Protein AF-A0A8H5UHG6-F1 (afdb_monomer)

Sequence (436 aa):
MKTVPNKKYDECKSKEKYKKPCPTPQKPKLMCDALRCVPGWVDTTKQVITGLEILTKKVNLCETVRKILGQPQGDNFIQSSNAICQCFPRISKLSATSGYKSFEKGVLSPVDLKDVDQVVGAQKCMNESGFQTADDRDKVRKTLQSKARPKVLIIEGPEINEDRYSKLMAISNSCKPGSFCTGMQIHETIQNLFTPYMAEIARQFREALFVPWVPFLQNLLLIPNDFNTATQNLGSPFISFRSRYTYATQIACVQLGSCDGPAVSSFFKQVGDIINNTELIYVMSVPETSKNLLTTYVKEAQDANELAEELPDEQASADLFRGGEIQTVQDLFKFVPIVDRTFLLQRKIGWIVDFFTDYTAETRGLITPTFNSLVAVFDSSSDAIEAELNINERPENDNLLQQIIMMKNILKGDIYGHLYTIKTAFELYDDSIAKS

Solvent-accessible surface area (backbone atoms only — not comparable to full-atom values): 24026 Å² total; per-residue (Å²): 101,48,79,42,85,41,78,45,82,34,75,59,65,42,76,48,80,45,76,40,84,55,57,42,97,92,40,77,81,36,66,40,86,42,76,45,66,40,60,41,76,41,86,46,71,47,78,43,86,62,83,84,85,80,86,79,78,92,71,60,62,68,61,50,42,20,69,73,58,36,60,73,55,17,50,50,50,54,37,41,49,49,22,60,74,60,21,49,60,48,46,60,58,41,70,73,39,69,34,41,56,34,50,77,70,37,45,42,50,56,87,30,46,70,45,48,55,48,48,48,52,28,50,50,42,27,43,77,26,72,48,75,80,86,83,56,61,70,61,53,49,52,56,52,60,72,65,57,45,103,89,46,89,83,78,79,73,67,86,77,49,64,69,57,46,51,53,52,31,53,49,46,47,33,26,38,93,95,50,78,56,60,30,64,64,50,29,53,51,50,45,73,54,40,62,89,44,26,66,60,46,29,47,53,50,32,68,74,42,38,64,58,45,40,59,51,40,52,56,58,51,47,36,49,52,56,34,37,50,28,22,58,64,35,42,64,52,46,54,55,50,52,52,52,51,52,50,50,45,50,51,39,36,66,72,65,54,73,33,79,48,73,53,46,39,50,50,54,50,55,51,50,53,41,49,58,52,46,54,57,50,43,72,47,65,65,59,66,67,60,53,50,49,38,57,50,50,36,48,51,42,50,52,46,59,73,50,29,60,50,62,63,53,41,64,61,44,34,45,39,47,57,71,60,62,49,49,33,62,75,39,54,56,73,54,40,52,45,58,59,54,47,54,55,47,51,54,54,50,50,53,54,52,51,51,49,53,54,50,44,53,57,51,46,68,54,46,52,58,42,46,51,51,51,52,52,60,45,71,46,82,58,62,64,40,52,63,71,50,36,39,93,85,33,62,81,40,44,63,53,53,52,50,51,54,49,49,31,51,44,46,60,63,59,46,40,61,30,52,49,50,40,50,48,38,50,53,56,46,54,57,51,58,79,72,105

Secondary structure (DSSP, 8-state):
-EEEEEEEEEEEEEEEEEEEE--BTTBTT-EEEEEEEEEEEEEEEEEE------------HHHHHHHHH-HHHHHHHHHHHHIIIIIHHHHHHHTTSHHHHHHHTTB--GGGHHHHHHHHHHHHHHHHTT-PPP--HHHHHHHHHTT-BTTB---------HHHHHHHHHHHHHTSTTS---HHHHHHHHHHHHHHHHHHHHHHHIIIIIHHHHHHHHHHHHHHHHHHHHHHHHHHHHHHHHHHHHHHIIIIIIIT-TT-SHHHHHHHHHHHHHHHHHHHHHH----HHHHHHHHHHHHHHHHHHHTTTPPP-HHHHHHHHHTT---BGGGGGGG-HHHHHHHHHHHHHHHHHHHHHHHHHHHHHHHHHHHHHHHHHHHS-SHHHHHHHTTTT-GGGHHHHHHHHHHHHHIIIIIHHHHHHHHHHHHHHHHHHHH-

Mean predicted aligned error: 14.74 Å

Foldseek 3Di:
DDKDKDKDKDQQPDKDWDWDQDADPVRRRDTDIDIDGDIDIDIDIDDDDDDDDDDDDDDDPLVVLCVVLPPVVSLLVVLLVQLVVPQVVLVVVLCPDPLSVCVVQQFLDLVSLVSLVSVVVSQVSCVSSVNDDDDCPVVVVVVQVVVDDLPDQDADAFDDDSVLSSLSSVQLNQLDVPHPRQLVSLQVSLCVRGLVRLVVRLVSCCVSPLVLVLVLLVLVLVLLVLLLVLLQLLPVLLVVLVVLLVVLCCVCCPVVVLQPDPVSVVLSVLVVLLSVLNVVSSPDGDDVVLSVLSVVLSVLSVVLSVCQSDFDDSVVSSCCSNVVQDGGPVSSCVRRVSVVSRVVSVVSSVVSLVVLVVVLVVSLVRLVVSLVSLVCSLPDDCVVVCVSSVCVVPVVCVVSSVSSNVSSVSSVPRNNVSSVSNNVSSVSSVVSVVVD

pLDDT: mean 82.95, std 8.94, range [41.97, 94.69]

Structure (mmCIF, N/CA/C/O backbone):
data_AF-A0A8H5UHG6-F1
#
_entry.id   AF-A0A8H5UHG6-F1
#
loop_
_atom_site.group_PDB
_atom_site.id
_atom_site.type_symbol
_atom_site.label_atom_id
_atom_site.label_alt_id
_atom_site.label_comp_id
_atom_site.label_asym_id
_atom_site.label_entity_id
_atom_site.label_seq_id
_atom_site.pdbx_PDB_ins_code
_atom_site.Cartn_x
_atom_site.Cartn_y
_atom_site.Cartn_z
_atom_site.occupancy
_atom_site.B_iso_or_equiv
_atom_site.auth_seq_id
_atom_site.auth_comp_id
_atom_site.auth_asym_id
_atom_site.auth_atom_id
_atom_site.pdbx_PDB_model_num
ATOM 1 N N . MET A 1 1 ? 43.998 -6.003 -89.255 1.00 58.84 1 MET A N 1
ATOM 2 C CA . MET A 1 1 ? 44.884 -7.171 -89.467 1.00 58.84 1 MET A CA 1
ATOM 3 C C . MET A 1 1 ? 46.224 -6.663 -89.957 1.00 58.84 1 MET A C 1
ATOM 5 O O . MET A 1 1 ? 46.240 -5.733 -90.755 1.00 58.84 1 MET A O 1
ATOM 9 N N . LYS A 1 2 ? 47.328 -7.250 -89.494 1.00 65.94 2 LYS A N 1
ATOM 10 C CA . LYS A 1 2 ? 48.681 -6.907 -89.949 1.00 65.94 2 LYS A CA 1
ATOM 11 C C . LYS A 1 2 ? 49.348 -8.135 -90.564 1.00 65.94 2 LYS A C 1
ATOM 13 O O . LYS A 1 2 ? 49.219 -9.239 -90.038 1.00 65.94 2 LYS A O 1
ATOM 18 N N . THR A 1 3 ? 50.039 -7.931 -91.679 1.00 66.06 3 THR A N 1
ATOM 19 C CA . THR A 1 3 ? 50.832 -8.956 -92.364 1.00 66.06 3 THR A CA 1
ATOM 20 C C . THR A 1 3 ? 52.220 -9.006 -91.732 1.00 66.06 3 THR A C 1
ATOM 22 O O . THR A 1 3 ? 52.904 -7.984 -91.690 1.00 66.06 3 THR A O 1
ATOM 25 N N . VAL A 1 4 ? 52.628 -10.168 -91.220 1.00 71.88 4 VAL A N 1
ATOM 26 C CA . VAL A 1 4 ? 53.946 -10.372 -90.593 1.00 71.88 4 VAL A CA 1
ATOM 27 C C . VAL A 1 4 ? 54.777 -11.409 -91.363 1.00 71.88 4 VAL A C 1
ATOM 29 O O . VAL A 1 4 ? 54.191 -12.351 -91.911 1.00 71.88 4 VAL A O 1
ATOM 32 N N . PRO A 1 5 ? 56.118 -11.259 -91.429 1.00 73.31 5 PRO A N 1
ATOM 33 C CA . PRO A 1 5 ? 57.008 -12.248 -92.042 1.00 73.31 5 PRO A CA 1
ATOM 34 C C . PRO A 1 5 ? 56.955 -13.601 -91.324 1.00 73.31 5 PRO A C 1
ATOM 36 O O . PRO A 1 5 ? 56.851 -13.658 -90.101 1.00 73.31 5 PRO A O 1
ATOM 39 N N . ASN A 1 6 ? 57.055 -14.689 -92.083 1.00 78.38 6 ASN A N 1
ATOM 40 C CA . ASN A 1 6 ? 57.091 -16.071 -91.613 1.00 78.38 6 ASN A CA 1
ATOM 41 C C . ASN A 1 6 ? 58.046 -16.902 -92.490 1.00 78.38 6 ASN A C 1
ATOM 43 O O . ASN A 1 6 ? 58.238 -16.578 -93.653 1.00 78.38 6 ASN A O 1
ATOM 47 N N . LYS A 1 7 ? 58.614 -18.002 -91.994 1.00 77.06 7 LYS A N 1
ATOM 48 C CA . LYS A 1 7 ? 59.452 -18.909 -92.802 1.00 77.06 7 LYS A CA 1
ATOM 49 C C . LYS A 1 7 ? 58.771 -20.262 -92.954 1.00 77.06 7 LYS A C 1
ATOM 51 O O . LYS A 1 7 ? 58.334 -20.845 -91.967 1.00 77.06 7 LYS A O 1
ATOM 56 N N . LYS A 1 8 ? 58.693 -20.773 -94.186 1.00 76.75 8 LYS A N 1
ATOM 57 C CA . LYS A 1 8 ? 58.180 -22.115 -94.497 1.00 76.75 8 LYS A CA 1
ATOM 58 C C . LYS A 1 8 ? 59.298 -22.962 -95.102 1.00 76.75 8 LYS A C 1
ATOM 60 O O . LYS A 1 8 ? 60.051 -22.474 -95.940 1.00 76.75 8 LYS A O 1
ATOM 65 N N . TYR A 1 9 ? 59.438 -24.202 -94.646 1.00 78.81 9 TYR A N 1
ATOM 66 C CA . TYR A 1 9 ? 60.438 -25.131 -95.172 1.00 78.81 9 TYR A CA 1
ATOM 67 C C . TYR A 1 9 ? 59.984 -25.677 -96.530 1.00 78.81 9 TYR A C 1
ATOM 69 O O . TYR A 1 9 ? 58.833 -26.096 -96.661 1.00 78.81 9 TYR A O 1
ATOM 77 N N . ASP A 1 10 ? 60.874 -25.648 -97.519 1.00 79.38 10 ASP A N 1
ATOM 78 C CA . ASP A 1 10 ? 60.677 -26.212 -98.854 1.00 79.38 10 ASP A CA 1
ATOM 79 C C . ASP A 1 10 ? 61.752 -27.277 -99.110 1.00 79.38 10 ASP A C 1
ATOM 81 O O . ASP A 1 10 ? 62.956 -27.008 -99.052 1.00 79.38 10 ASP A O 1
ATOM 85 N N . GLU A 1 11 ? 61.311 -28.501 -99.385 1.00 78.38 11 GLU A N 1
ATOM 86 C CA . GLU A 1 11 ? 62.168 -29.670 -99.596 1.00 78.38 11 GLU A CA 1
ATOM 87 C C . GLU A 1 11 ? 62.982 -29.597 -100.902 1.00 78.38 11 GLU A C 1
ATOM 89 O O . GLU A 1 11 ? 63.954 -30.335 -101.065 1.00 78.38 11 GLU A O 1
ATOM 94 N N . CYS A 1 12 ? 62.651 -28.681 -101.821 1.00 76.62 12 CYS A N 1
ATOM 95 C CA . CYS A 1 12 ? 63.407 -28.449 -103.053 1.00 76.62 12 CYS A CA 1
ATOM 96 C C . CYS A 1 12 ? 63.582 -26.954 -103.353 1.00 76.62 12 CYS A C 1
ATOM 98 O O . CYS A 1 12 ? 63.359 -26.503 -104.478 1.00 76.62 12 CYS A O 1
ATOM 100 N N . LYS A 1 13 ? 64.032 -26.180 -102.355 1.00 81.19 13 LYS A N 1
ATOM 101 C CA . LYS A 1 13 ? 64.287 -24.738 -102.505 1.00 81.19 13 LYS A CA 1
ATOM 102 C C . LYS A 1 13 ? 65.186 -24.409 -103.707 1.00 81.19 13 LYS A C 1
ATOM 104 O O . LYS A 1 13 ? 64.968 -23.404 -104.380 1.00 81.19 13 LYS A O 1
ATOM 109 N N . SER A 1 14 ? 66.209 -25.217 -103.979 1.00 79.88 14 SER A N 1
ATOM 110 C CA . SER A 1 14 ? 67.042 -25.078 -105.181 1.00 79.88 14 SER A CA 1
ATOM 111 C C . SER A 1 14 ? 67.438 -26.439 -105.757 1.00 79.88 14 SER A C 1
ATOM 113 O O . SER A 1 14 ? 67.295 -27.471 -105.103 1.00 79.88 14 SER A O 1
ATOM 115 N N . LYS A 1 15 ? 67.910 -26.468 -107.012 1.00 82.50 15 LYS A N 1
ATOM 116 C CA . LYS A 1 15 ? 68.407 -27.688 -107.671 1.00 82.50 15 LYS A CA 1
ATOM 117 C C . LYS A 1 15 ? 69.891 -27.549 -107.983 1.00 82.50 15 LYS A C 1
ATOM 119 O O . LYS A 1 15 ? 70.301 -26.584 -108.622 1.00 82.50 15 LYS A O 1
ATOM 124 N N . GLU A 1 16 ? 70.676 -28.536 -107.572 1.00 82.06 16 GLU A N 1
ATOM 125 C CA . GLU A 1 16 ? 72.119 -28.606 -107.795 1.00 82.06 16 GLU A CA 1
ATOM 126 C C . GLU A 1 16 ? 72.440 -29.711 -108.813 1.00 82.06 16 GLU A C 1
ATOM 128 O O . GLU A 1 16 ? 71.891 -30.816 -108.739 1.00 82.06 16 GLU A O 1
ATOM 133 N N . LYS A 1 17 ? 73.325 -29.421 -109.778 1.00 81.38 17 LYS A N 1
ATOM 134 C CA . LYS A 1 17 ? 73.831 -30.422 -110.730 1.00 81.38 17 LYS A CA 1
ATOM 135 C C . LYS A 1 17 ? 74.923 -31.261 -110.070 1.00 81.38 17 LYS A C 1
ATOM 137 O O . LYS A 1 17 ? 75.861 -30.712 -109.506 1.00 81.38 17 LYS A O 1
ATOM 142 N N . TYR A 1 18 ? 74.837 -32.579 -110.201 1.00 82.31 18 TYR A N 1
ATOM 143 C CA . TYR A 1 18 ? 75.857 -33.519 -109.747 1.00 82.31 18 TYR A CA 1
ATOM 144 C C . TYR A 1 18 ? 76.075 -34.628 -110.783 1.00 82.31 18 TYR A C 1
ATOM 146 O O . TYR A 1 18 ? 75.203 -34.914 -111.600 1.00 82.31 18 TYR A O 1
ATOM 154 N N . LYS A 1 19 ? 77.245 -35.270 -110.757 1.00 83.44 19 LYS A N 1
ATOM 155 C CA . LYS A 1 19 ? 77.563 -36.398 -111.643 1.00 83.44 19 LYS A CA 1
ATOM 156 C C . LYS A 1 19 ? 77.104 -37.714 -111.007 1.00 83.44 19 LYS A C 1
ATOM 158 O O . LYS A 1 19 ? 77.499 -38.021 -109.884 1.00 83.44 19 LYS A O 1
ATOM 163 N N . LYS A 1 20 ? 76.299 -38.506 -111.721 1.00 79.81 20 LYS A N 1
ATOM 164 C CA . LYS A 1 20 ? 75.857 -39.850 -111.313 1.00 79.81 20 LYS A CA 1
ATOM 165 C C . LYS A 1 20 ? 76.433 -40.913 -112.262 1.00 79.81 20 LYS A C 1
ATOM 167 O O . LYS A 1 20 ? 76.428 -40.683 -113.472 1.00 79.81 20 LYS A O 1
ATOM 172 N N . PRO A 1 21 ? 76.883 -42.080 -111.765 1.00 77.44 21 PRO A N 1
ATOM 173 C CA . PRO A 1 21 ? 77.335 -43.173 -112.625 1.00 77.44 21 PRO A CA 1
ATOM 174 C C . PRO A 1 21 ? 76.234 -43.630 -113.591 1.00 77.44 21 PRO A C 1
ATOM 176 O O . PRO A 1 21 ? 75.107 -43.893 -113.171 1.00 77.44 21 PRO A O 1
ATOM 179 N N . CYS A 1 22 ? 76.571 -43.728 -114.876 1.00 81.19 22 CYS A N 1
ATOM 180 C CA . CYS A 1 22 ? 75.705 -44.190 -115.964 1.00 81.19 22 CYS A CA 1
ATOM 181 C C . CYS A 1 22 ? 76.492 -45.107 -116.929 1.00 81.19 22 CYS A C 1
ATOM 183 O O . CYS A 1 22 ? 76.679 -44.779 -118.102 1.00 81.19 22 CYS A O 1
ATOM 185 N N . PRO A 1 23 ? 77.031 -46.236 -116.438 1.00 79.31 23 PRO A N 1
ATOM 186 C CA . PRO A 1 23 ? 77.911 -47.089 -117.227 1.00 79.31 23 PRO A CA 1
ATOM 187 C C . PRO A 1 23 ? 77.191 -47.698 -118.434 1.00 79.31 23 PRO A C 1
ATOM 189 O O . PRO A 1 23 ? 76.037 -48.111 -118.349 1.00 79.31 23 PRO A O 1
ATOM 192 N N . THR A 1 24 ? 77.903 -47.794 -119.555 1.00 77.25 24 THR A N 1
ATOM 193 C CA . THR A 1 24 ? 77.467 -48.537 -120.749 1.00 77.25 24 THR A CA 1
ATOM 194 C C . THR A 1 24 ? 78.447 -49.680 -121.022 1.00 77.25 24 THR A C 1
ATOM 196 O O . THR A 1 24 ? 79.594 -49.592 -120.574 1.00 77.25 24 THR A O 1
ATOM 199 N N . PRO A 1 25 ? 78.063 -50.736 -121.770 1.00 67.81 25 PRO A N 1
ATOM 200 C CA . PRO A 1 25 ? 78.935 -51.889 -122.027 1.00 67.81 25 PRO A CA 1
ATOM 201 C C . PRO A 1 25 ? 80.306 -51.519 -122.617 1.00 67.81 25 PRO A C 1
ATOM 203 O O . PRO A 1 25 ? 81.301 -52.173 -122.331 1.00 67.81 25 PRO A O 1
ATOM 206 N N . GLN A 1 26 ? 80.374 -50.432 -123.393 1.00 70.88 26 GLN A N 1
ATOM 207 C CA . GLN A 1 26 ? 81.614 -49.917 -123.984 1.00 70.88 26 GLN A CA 1
ATOM 208 C C . GLN A 1 26 ? 82.400 -48.983 -123.043 1.00 70.88 26 GLN A C 1
ATOM 210 O O . GLN A 1 26 ? 83.599 -48.792 -123.233 1.00 70.88 26 GLN A O 1
ATOM 215 N N . LYS A 1 27 ? 81.752 -48.374 -122.036 1.00 70.94 27 LYS A N 1
ATOM 216 C CA . LYS A 1 27 ? 82.369 -47.429 -121.084 1.00 70.94 27 LYS A CA 1
ATOM 217 C C . LYS A 1 27 ? 81.836 -47.658 -119.659 1.00 70.94 27 LYS A C 1
ATOM 219 O O . LYS A 1 27 ? 80.932 -46.941 -119.215 1.00 70.94 27 LYS A O 1
ATOM 224 N N . PRO A 1 28 ? 82.438 -48.592 -118.899 1.00 72.62 28 PRO A N 1
ATOM 225 C CA . PRO A 1 28 ? 81.979 -48.964 -117.555 1.00 72.62 28 PRO A CA 1
ATOM 226 C C . PRO A 1 28 ? 82.130 -47.872 -116.482 1.00 72.62 28 PRO A C 1
ATOM 228 O O . PRO A 1 28 ? 81.627 -48.032 -115.378 1.00 72.62 28 PRO A O 1
ATOM 231 N N . LYS A 1 29 ? 82.840 -46.771 -116.764 1.00 77.81 29 LYS A N 1
ATOM 232 C CA . LYS A 1 29 ? 83.080 -45.663 -115.814 1.00 77.81 29 LYS A CA 1
ATOM 233 C C . LYS A 1 29 ? 82.401 -44.345 -116.218 1.00 77.81 29 LYS A C 1
ATOM 235 O O . LYS A 1 29 ? 82.788 -43.285 -115.734 1.00 77.81 29 LYS A O 1
ATOM 240 N N . LEU A 1 30 ? 81.432 -44.377 -117.137 1.00 81.25 30 LEU A N 1
ATOM 241 C CA . LEU A 1 30 ? 80.755 -43.163 -117.602 1.00 81.25 30 LEU A CA 1
ATOM 242 C C . LEU A 1 30 ? 79.935 -42.514 -116.469 1.00 81.25 30 LEU A C 1
ATOM 244 O O . LEU A 1 30 ? 79.221 -43.199 -115.738 1.00 81.25 30 LEU A O 1
ATOM 248 N N . MET A 1 31 ? 80.032 -41.188 -116.342 1.00 82.94 31 MET A N 1
ATOM 249 C CA . MET A 1 31 ? 79.295 -40.362 -115.380 1.00 82.94 31 MET A CA 1
ATOM 250 C C . MET A 1 31 ? 78.431 -39.339 -116.132 1.00 82.94 31 MET A C 1
ATOM 252 O O . MET A 1 31 ? 78.945 -38.601 -116.973 1.00 82.94 31 MET A O 1
ATOM 256 N N . CYS A 1 32 ? 77.143 -39.261 -115.805 1.00 80.44 32 CYS A N 1
ATOM 257 C CA . CYS A 1 32 ? 76.158 -38.382 -116.438 1.00 80.44 32 CYS A CA 1
ATOM 258 C C . CYS A 1 32 ? 75.746 -37.258 -115.486 1.00 80.44 32 CYS A C 1
ATOM 260 O O . CYS A 1 32 ? 75.767 -37.438 -114.269 1.00 80.44 32 CYS A O 1
ATOM 262 N N . ASP A 1 33 ? 75.351 -36.103 -116.022 1.00 83.94 33 ASP A N 1
ATOM 263 C CA . ASP A 1 33 ? 74.788 -35.026 -115.205 1.00 83.94 33 ASP A CA 1
ATOM 264 C C . ASP A 1 33 ? 73.370 -35.381 -114.741 1.00 83.94 33 ASP A C 1
ATOM 266 O O . ASP A 1 33 ? 72.508 -35.736 -115.541 1.00 83.94 33 ASP A O 1
ATOM 270 N N . ALA A 1 34 ? 73.133 -35.258 -113.440 1.00 79.69 34 ALA A N 1
ATOM 271 C CA . ALA A 1 34 ? 71.839 -35.387 -112.789 1.00 79.69 34 ALA A CA 1
ATOM 272 C C . ALA A 1 34 ? 71.578 -34.151 -111.913 1.00 79.69 34 ALA A C 1
ATOM 274 O O . ALA A 1 34 ? 72.501 -33.438 -111.522 1.00 79.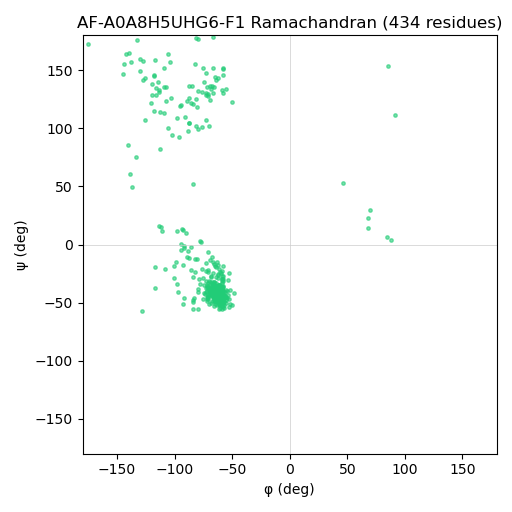69 34 ALA A O 1
ATOM 275 N N . LEU A 1 35 ? 70.312 -33.878 -111.607 1.00 83.38 35 LEU A N 1
ATOM 276 C CA . LEU A 1 35 ? 69.911 -32.800 -110.700 1.00 83.38 35 LEU A CA 1
ATOM 277 C C . LEU A 1 35 ? 69.431 -33.405 -109.383 1.00 83.38 35 LEU A C 1
ATOM 279 O O . LEU A 1 35 ? 68.643 -34.350 -109.399 1.00 83.38 35 LEU A O 1
ATOM 283 N N . ARG A 1 36 ? 69.862 -32.840 -108.253 1.00 81.62 36 ARG A N 1
ATOM 284 C CA . ARG A 1 36 ? 69.289 -33.132 -106.932 1.00 81.62 36 ARG A CA 1
ATOM 285 C C . ARG A 1 36 ? 68.684 -31.873 -106.321 1.00 81.62 36 ARG A C 1
ATOM 287 O O . ARG A 1 36 ? 69.198 -30.775 -106.524 1.00 81.62 36 ARG A O 1
ATOM 294 N N . CYS A 1 37 ? 67.592 -32.043 -105.587 1.00 83.75 37 CYS A N 1
ATOM 295 C CA . CYS A 1 37 ? 66.980 -30.976 -104.803 1.00 83.75 37 CYS A CA 1
ATOM 296 C C . CYS A 1 37 ? 67.809 -30.689 -103.546 1.00 83.75 37 CYS A C 1
ATOM 298 O O . CYS A 1 37 ? 68.289 -31.617 -102.896 1.00 83.75 37 CYS A O 1
ATOM 300 N N . VAL A 1 38 ? 67.952 -29.409 -103.211 1.00 78.94 38 VAL A N 1
ATOM 301 C CA . VAL A 1 38 ? 68.564 -28.921 -101.975 1.00 78.94 38 VAL A CA 1
ATOM 302 C C . VAL A 1 38 ? 67.459 -28.258 -101.139 1.00 78.94 38 VAL A C 1
ATOM 304 O O . VAL A 1 38 ? 66.906 -27.240 -101.572 1.00 78.94 38 VAL A O 1
ATOM 307 N N . PRO A 1 39 ? 67.105 -28.821 -99.969 1.00 82.38 39 PRO A N 1
ATOM 308 C CA . PRO A 1 39 ? 66.081 -28.255 -99.094 1.00 82.38 39 PRO A CA 1
ATOM 309 C C . PRO A 1 39 ? 66.494 -26.910 -98.482 1.00 82.38 39 PRO A C 1
ATOM 311 O O . PRO A 1 39 ? 67.674 -26.670 -98.218 1.00 82.38 39 PRO A O 1
ATOM 314 N N . GLY A 1 40 ? 65.526 -26.049 -98.164 1.00 82.50 40 GLY A N 1
ATOM 315 C CA . GLY A 1 40 ? 65.782 -24.825 -97.405 1.00 82.50 40 GLY A CA 1
ATOM 316 C C . GLY A 1 40 ? 64.530 -24.029 -97.036 1.00 82.50 40 GLY A C 1
ATOM 317 O O . GLY A 1 40 ? 63.425 -24.319 -97.474 1.00 82.50 40 GLY A O 1
ATOM 318 N N . TRP A 1 41 ? 64.704 -22.987 -96.221 1.00 76.00 41 TRP A N 1
ATOM 319 C CA . TRP A 1 41 ? 63.604 -22.118 -95.783 1.00 76.00 41 TRP A CA 1
ATOM 320 C C . TRP A 1 41 ? 63.306 -21.010 -96.799 1.00 76.00 41 TRP A C 1
ATOM 322 O O . TRP A 1 41 ? 64.234 -20.365 -97.305 1.00 76.00 41 TRP A O 1
ATOM 332 N N . VAL A 1 42 ? 62.021 -20.775 -97.058 1.00 76.38 42 VAL A N 1
ATOM 333 C CA . VAL A 1 42 ? 61.492 -19.708 -97.917 1.00 76.38 42 VAL A CA 1
ATOM 334 C C . VAL A 1 42 ? 60.704 -18.721 -97.057 1.00 76.38 42 VAL A C 1
ATOM 336 O O . VAL A 1 42 ? 59.886 -19.121 -96.224 1.00 76.38 42 VAL A O 1
ATOM 339 N N . ASP A 1 43 ? 60.961 -17.430 -97.246 1.00 78.25 43 ASP A N 1
ATOM 340 C CA . ASP A 1 43 ? 60.214 -16.372 -96.574 1.00 78.25 43 ASP A CA 1
ATOM 341 C C . ASP A 1 43 ? 58.802 -16.257 -97.176 1.00 78.25 43 ASP A C 1
ATOM 343 O O . ASP A 1 43 ? 58.608 -16.195 -98.388 1.00 78.25 43 ASP A O 1
ATOM 347 N N . THR A 1 44 ? 57.800 -16.246 -96.307 1.00 75.69 44 THR A N 1
ATOM 348 C CA . THR A 1 44 ? 56.367 -16.100 -96.590 1.00 75.69 44 THR A CA 1
ATOM 349 C C . THR A 1 44 ? 55.783 -15.055 -95.639 1.00 75.69 44 THR A C 1
ATOM 351 O O . THR A 1 44 ? 56.479 -14.544 -94.764 1.00 75.69 44 THR A O 1
ATOM 354 N N . THR A 1 45 ? 54.507 -14.703 -95.772 1.00 67.50 45 THR A N 1
ATOM 355 C CA . THR A 1 45 ? 53.840 -13.813 -94.813 1.00 67.50 45 THR A CA 1
ATOM 356 C C . THR A 1 45 ? 52.511 -14.401 -94.349 1.00 67.50 45 THR A C 1
ATOM 358 O O . THR A 1 45 ? 51.862 -15.152 -95.077 1.00 67.50 45 THR A O 1
ATOM 361 N N . LYS A 1 46 ? 52.105 -14.093 -93.111 1.00 71.88 46 LYS A N 1
ATOM 362 C CA . LYS A 1 46 ? 50.808 -14.495 -92.535 1.00 71.88 46 LYS A CA 1
ATOM 363 C C . LYS A 1 46 ? 50.083 -13.265 -91.988 1.00 71.88 46 LYS A C 1
ATOM 365 O O . LYS A 1 46 ? 50.717 -12.379 -91.418 1.00 71.88 46 LYS A O 1
ATOM 370 N N . GLN A 1 47 ? 48.762 -13.204 -92.151 1.00 60.59 47 GLN A N 1
ATOM 371 C CA . GLN A 1 47 ? 47.933 -12.154 -91.552 1.00 60.59 47 GLN A CA 1
ATOM 372 C C . GLN A 1 47 ? 47.482 -12.540 -90.139 1.00 60.59 47 GLN A C 1
ATOM 374 O O . GLN A 1 47 ? 47.052 -13.669 -89.901 1.00 60.59 47 GLN A O 1
ATOM 379 N N . VAL A 1 48 ? 47.560 -11.588 -89.210 1.00 56.38 48 VAL A N 1
ATOM 380 C CA . VAL A 1 48 ? 47.052 -11.707 -87.833 1.00 56.38 48 VAL A CA 1
ATOM 381 C C . VAL A 1 48 ? 46.094 -10.560 -87.506 1.00 56.38 48 VAL A C 1
ATOM 383 O O . VAL A 1 48 ? 46.284 -9.426 -87.957 1.00 56.38 48 VAL A O 1
ATOM 386 N N . ILE A 1 49 ? 45.037 -10.853 -86.740 1.00 55.97 49 ILE A N 1
ATOM 387 C CA . ILE A 1 49 ? 44.033 -9.874 -86.292 1.00 55.97 49 ILE A CA 1
ATOM 388 C C . ILE A 1 49 ? 44.667 -8.955 -85.248 1.00 55.97 49 ILE A C 1
ATOM 390 O O . ILE A 1 49 ? 45.289 -9.412 -84.296 1.00 55.97 49 ILE A O 1
ATOM 394 N N . THR A 1 50 ? 44.522 -7.650 -85.450 1.00 50.44 50 THR A N 1
ATOM 395 C CA . THR A 1 50 ? 45.046 -6.603 -84.570 1.00 50.44 50 THR A CA 1
ATOM 396 C C . THR A 1 50 ? 43.869 -5.808 -84.020 1.00 50.44 50 THR A C 1
ATOM 398 O O . THR A 1 50 ? 43.206 -5.138 -84.808 1.00 50.44 50 THR A O 1
ATOM 401 N N . GLY A 1 51 ? 43.652 -5.875 -82.703 1.00 53.00 51 GLY A N 1
ATOM 402 C CA . GLY A 1 51 ? 42.749 -5.001 -81.945 1.00 53.00 51 GLY A CA 1
ATOM 403 C C . GLY A 1 51 ? 41.314 -5.516 -81.804 1.00 53.00 51 GLY A C 1
ATOM 404 O O . GLY A 1 51 ? 40.567 -5.554 -82.774 1.00 53.00 51 GLY A O 1
ATOM 405 N N . LEU A 1 52 ? 40.933 -5.885 -80.580 1.00 47.44 52 LEU A N 1
ATOM 406 C CA . LEU A 1 52 ? 39.543 -6.009 -80.140 1.00 47.44 52 LEU A CA 1
ATOM 407 C C . LEU A 1 52 ? 39.173 -4.636 -79.566 1.00 47.44 52 LEU A C 1
ATOM 409 O O . LEU A 1 52 ? 39.737 -4.226 -78.553 1.00 47.44 52 LEU A O 1
ATOM 413 N N . GLU A 1 53 ? 38.313 -3.884 -80.247 1.00 47.19 53 GLU A N 1
ATOM 414 C CA . GLU A 1 53 ? 37.871 -2.572 -79.771 1.00 47.19 53 GLU A CA 1
ATOM 415 C C . GLU A 1 53 ? 36.755 -2.775 -78.736 1.00 47.19 53 GLU A C 1
ATOM 417 O O . GLU A 1 53 ? 35.622 -3.114 -79.072 1.00 47.19 53 GLU A O 1
ATOM 422 N N . ILE A 1 54 ? 37.091 -2.643 -77.450 1.00 46.28 54 ILE A N 1
ATOM 423 C CA . ILE A 1 54 ? 36.122 -2.751 -76.353 1.00 46.28 54 ILE A CA 1
ATOM 424 C C . ILE A 1 54 ? 35.521 -1.363 -76.114 1.00 46.28 54 ILE A C 1
ATOM 426 O O . ILE A 1 54 ? 36.096 -0.529 -75.414 1.00 46.28 54 ILE A O 1
ATOM 430 N N . LEU A 1 55 ? 34.344 -1.115 -76.687 1.00 48.38 55 LEU A N 1
ATOM 431 C CA . LEU A 1 55 ? 33.542 0.073 -76.395 1.00 48.38 55 LEU A CA 1
ATOM 432 C C . LEU A 1 55 ? 32.976 -0.033 -74.971 1.00 48.38 55 LEU A C 1
ATOM 434 O O . LEU A 1 55 ? 32.000 -0.740 -74.728 1.00 48.38 55 LEU A O 1
ATOM 438 N N . THR A 1 56 ? 33.575 0.676 -74.013 1.00 41.97 56 THR A N 1
ATOM 439 C CA . THR A 1 56 ? 33.014 0.805 -72.660 1.00 41.97 56 THR A CA 1
ATOM 440 C C . THR A 1 56 ? 32.183 2.084 -72.564 1.00 41.97 56 THR A C 1
ATOM 442 O O . THR A 1 56 ? 32.677 3.189 -72.774 1.00 41.97 56 THR A O 1
ATOM 445 N N . LYS A 1 57 ? 30.889 1.951 -72.249 1.00 53.66 57 LYS A N 1
ATOM 446 C CA . LYS A 1 57 ? 30.020 3.091 -71.933 1.00 53.66 57 LYS A CA 1
ATOM 447 C C . LYS A 1 57 ? 29.980 3.257 -70.419 1.00 53.66 57 LYS A C 1
ATOM 449 O O . LYS A 1 57 ? 29.542 2.356 -69.710 1.00 53.66 57 LYS A O 1
ATOM 454 N N . LYS A 1 58 ? 30.417 4.411 -69.916 1.00 46.03 58 LYS A N 1
ATOM 455 C CA . LYS A 1 58 ? 30.259 4.762 -68.501 1.00 46.03 58 LYS A CA 1
ATOM 456 C C . LYS A 1 58 ? 28.782 5.089 -68.268 1.00 46.03 58 LYS A C 1
ATOM 458 O O . LYS A 1 58 ? 28.290 6.099 -68.762 1.00 46.03 58 LYS A O 1
ATOM 463 N N . VAL A 1 59 ? 28.057 4.196 -67.600 1.00 53.16 59 VAL A N 1
ATOM 464 C CA . VAL A 1 59 ? 26.624 4.364 -67.328 1.00 53.16 59 VAL A CA 1
ATOM 465 C C . VAL A 1 59 ? 26.443 4.782 -65.875 1.00 53.16 59 VAL A C 1
ATOM 467 O O . VAL A 1 59 ? 26.924 4.108 -64.967 1.00 53.16 59 VAL A O 1
ATOM 470 N N . ASN A 1 60 ? 25.738 5.891 -65.653 1.00 62.50 60 ASN A N 1
ATOM 471 C CA . ASN A 1 60 ? 25.264 6.258 -64.327 1.00 62.50 60 ASN A CA 1
ATOM 472 C C . ASN A 1 60 ? 24.057 5.373 -63.988 1.00 62.50 60 ASN A C 1
ATOM 474 O O . ASN A 1 60 ? 22.951 5.571 -64.501 1.00 62.50 60 ASN A O 1
ATOM 478 N N . LEU A 1 61 ? 24.296 4.347 -63.170 1.00 61.00 61 LEU A N 1
ATOM 479 C CA . LEU A 1 61 ? 23.282 3.380 -62.748 1.00 61.00 61 LEU A CA 1
ATOM 480 C C . LEU A 1 61 ? 22.075 4.068 -62.095 1.00 61.00 61 LEU A C 1
ATOM 482 O O . LEU A 1 61 ? 20.946 3.709 -62.410 1.00 61.00 61 LEU A O 1
ATOM 486 N N . CYS A 1 62 ? 22.289 5.110 -61.287 1.00 62.22 62 CYS A N 1
ATOM 487 C CA . CYS A 1 62 ? 21.213 5.841 -60.616 1.00 62.22 62 CYS A CA 1
ATOM 488 C C . CYS A 1 62 ? 20.313 6.592 -61.608 1.00 62.22 62 CYS A C 1
ATOM 490 O O . CYS A 1 62 ? 19.091 6.503 -61.534 1.00 62.22 62 CYS A O 1
ATOM 492 N N . GLU A 1 63 ? 20.892 7.295 -62.584 1.00 66.06 63 GLU A N 1
ATOM 493 C CA . GLU A 1 63 ? 20.100 7.937 -63.645 1.00 66.06 63 GLU A CA 1
ATOM 494 C C . GLU A 1 63 ? 19.379 6.917 -64.519 1.00 66.06 63 GLU A C 1
ATOM 496 O O . GLU A 1 63 ? 18.252 7.153 -64.939 1.00 66.06 63 GLU A O 1
ATOM 501 N N . THR A 1 64 ? 19.999 5.766 -64.770 1.00 70.19 64 THR A N 1
ATOM 502 C CA . THR A 1 64 ? 19.392 4.708 -65.585 1.00 70.19 64 THR A CA 1
ATOM 503 C C . THR A 1 64 ? 18.194 4.088 -64.874 1.00 70.19 64 THR A C 1
ATOM 505 O O . THR A 1 64 ? 17.143 3.922 -65.484 1.00 70.19 64 THR A O 1
ATOM 508 N N . VAL A 1 65 ? 18.313 3.830 -63.571 1.00 69.06 65 VAL A N 1
ATOM 509 C CA . VAL A 1 65 ? 17.213 3.348 -62.729 1.00 69.06 65 VAL A CA 1
ATOM 510 C C . VAL A 1 65 ? 16.075 4.371 -62.672 1.00 69.06 65 VAL A C 1
ATOM 512 O O . VAL A 1 65 ? 14.931 4.006 -62.931 1.00 69.06 65 VAL A O 1
ATOM 515 N N . ARG A 1 66 ? 16.372 5.659 -62.442 1.00 76.12 66 ARG A N 1
ATOM 516 C CA . ARG A 1 66 ? 15.374 6.751 -62.495 1.00 76.12 66 ARG A CA 1
ATOM 517 C C . ARG A 1 66 ? 14.685 6.858 -63.848 1.00 76.12 66 ARG A C 1
ATOM 519 O O . ARG A 1 66 ? 13.489 7.115 -63.917 1.00 76.12 66 ARG A O 1
ATOM 526 N N . LYS A 1 67 ? 15.430 6.648 -64.931 1.00 75.38 67 LYS A N 1
ATOM 527 C CA . LYS A 1 67 ? 14.908 6.720 -66.297 1.00 75.38 67 LYS A CA 1
ATOM 528 C C . LYS A 1 67 ? 14.016 5.527 -66.653 1.00 75.38 67 LYS A C 1
ATOM 530 O O . LYS A 1 67 ? 13.103 5.694 -67.452 1.00 75.38 67 LYS A O 1
ATOM 535 N N . ILE A 1 68 ? 14.276 4.349 -66.080 1.00 78.38 68 ILE A N 1
ATOM 536 C CA . ILE A 1 68 ? 13.490 3.125 -66.311 1.00 78.38 68 ILE A CA 1
ATOM 537 C C . ILE A 1 68 ? 12.242 3.089 -65.426 1.00 78.38 68 ILE A C 1
ATOM 539 O O . ILE A 1 68 ? 11.161 2.774 -65.913 1.00 78.38 68 ILE A O 1
ATOM 543 N N . LEU A 1 69 ? 12.386 3.392 -64.135 1.00 74.25 69 LEU A N 1
ATOM 544 C CA . LEU A 1 69 ? 11.301 3.269 -63.159 1.00 74.25 69 LEU A CA 1
ATOM 545 C C . LEU A 1 69 ? 10.430 4.529 -63.062 1.00 74.25 69 LEU A C 1
ATOM 547 O O . LEU A 1 69 ? 9.360 4.476 -62.466 1.00 74.25 69 LEU A O 1
ATOM 551 N N . GLY A 1 70 ? 10.864 5.644 -63.652 1.00 77.94 70 GLY A N 1
ATOM 552 C CA . GLY A 1 70 ? 10.326 6.968 -63.351 1.00 77.94 70 GLY A CA 1
ATOM 553 C C . GLY A 1 70 ? 11.026 7.569 -62.132 1.00 77.94 70 GLY A C 1
ATOM 554 O O . GLY A 1 70 ? 11.565 6.853 -61.290 1.00 77.94 70 GLY A O 1
ATOM 555 N N . GLN A 1 71 ? 11.061 8.900 -62.046 1.00 73.75 71 GLN A N 1
ATOM 556 C CA . GLN A 1 71 ? 11.826 9.604 -61.014 1.00 73.75 71 GLN A CA 1
ATOM 557 C C . GLN A 1 71 ? 11.418 9.209 -59.575 1.00 73.75 71 GLN A C 1
ATOM 559 O O . GLN A 1 71 ? 12.302 8.771 -58.843 1.00 73.75 71 GLN A O 1
ATOM 564 N N . PRO A 1 72 ? 10.127 9.223 -59.171 1.00 77.50 72 PRO A N 1
ATOM 565 C CA . PRO A 1 72 ? 9.764 8.890 -57.791 1.00 77.50 72 PRO A CA 1
ATOM 566 C C . PRO A 1 72 ? 10.009 7.415 -57.427 1.00 77.50 72 PRO A C 1
ATOM 568 O O . PRO A 1 72 ? 10.499 7.126 -56.338 1.00 77.50 72 PRO A O 1
ATOM 571 N N . GLN A 1 73 ? 9.732 6.460 -58.323 1.00 76.12 73 GLN A N 1
ATOM 572 C CA . GLN A 1 73 ? 9.992 5.039 -58.051 1.00 76.12 73 GLN A CA 1
ATOM 573 C C . GLN A 1 73 ? 11.483 4.693 -58.135 1.00 76.12 73 GLN A C 1
ATOM 575 O O . GLN A 1 73 ? 11.965 3.851 -57.381 1.00 76.12 73 GLN A O 1
ATOM 580 N N . GLY A 1 74 ? 12.220 5.339 -59.038 1.00 77.56 74 GLY A N 1
ATOM 581 C CA . GLY A 1 74 ? 13.661 5.175 -59.164 1.00 77.56 74 GLY A CA 1
ATOM 582 C C . GLY A 1 74 ? 14.417 5.734 -57.966 1.00 77.56 74 GLY A C 1
ATOM 583 O O . GLY A 1 74 ? 15.332 5.076 -57.481 1.00 77.56 74 GLY A O 1
ATOM 584 N N . ASP A 1 75 ? 14.007 6.893 -57.449 1.00 76.62 75 ASP A N 1
ATOM 585 C CA . ASP A 1 75 ? 14.560 7.455 -56.215 1.00 76.62 75 ASP A CA 1
ATOM 586 C C . ASP A 1 75 ? 14.279 6.549 -55.011 1.00 76.62 75 ASP A C 1
ATOM 588 O O . ASP A 1 75 ? 15.219 6.200 -54.296 1.00 76.62 75 ASP A O 1
ATOM 592 N N . ASN A 1 76 ? 13.046 6.050 -54.859 1.00 75.19 76 ASN A N 1
ATOM 593 C CA . ASN A 1 76 ? 12.717 5.074 -53.815 1.00 75.19 76 ASN A CA 1
ATOM 594 C C . ASN A 1 76 ? 13.544 3.787 -53.942 1.00 75.19 76 ASN A C 1
ATOM 596 O O . ASN A 1 76 ? 14.090 3.309 -52.954 1.00 75.19 76 ASN A O 1
ATOM 600 N N . PHE A 1 77 ? 13.694 3.234 -55.149 1.00 74.75 77 PHE A N 1
ATOM 601 C CA . PHE A 1 77 ? 14.497 2.029 -55.363 1.00 74.75 77 PHE A CA 1
ATOM 602 C C . PHE A 1 77 ? 15.970 2.248 -55.003 1.00 74.75 77 PHE A C 1
ATOM 604 O O . PHE A 1 77 ? 16.577 1.401 -54.351 1.00 74.75 77 PHE A O 1
ATOM 611 N N . ILE A 1 78 ? 16.558 3.377 -55.406 1.00 73.12 78 ILE A N 1
A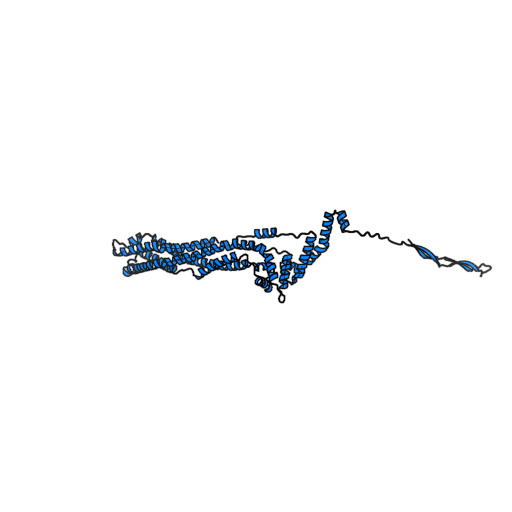TOM 612 C CA . ILE A 1 78 ? 17.953 3.712 -55.087 1.00 73.12 78 ILE A CA 1
ATOM 613 C C . ILE A 1 78 ? 18.124 3.876 -53.573 1.00 73.12 78 ILE A C 1
ATOM 615 O O . ILE A 1 78 ? 19.078 3.348 -53.000 1.00 73.12 78 ILE A O 1
ATOM 619 N N . GLN A 1 79 ? 17.183 4.557 -52.919 1.00 73.81 79 GLN A N 1
ATOM 620 C CA . GLN A 1 79 ? 17.185 4.758 -51.474 1.00 73.81 79 GLN A CA 1
ATOM 621 C C . GLN A 1 79 ? 17.033 3.426 -50.718 1.00 73.81 79 GLN A C 1
ATOM 623 O O . GLN A 1 79 ? 17.841 3.122 -49.839 1.00 73.81 79 GLN A O 1
ATOM 628 N N . SER A 1 80 ? 16.102 2.561 -51.127 1.00 72.94 80 SER A N 1
ATOM 629 C CA . SER A 1 80 ? 15.937 1.228 -50.538 1.00 72.94 80 SER A CA 1
ATOM 630 C C . SER A 1 80 ? 17.124 0.300 -50.819 1.00 72.94 80 SER A C 1
ATOM 632 O O . SER A 1 80 ? 17.533 -0.469 -49.949 1.00 72.94 80 SER A O 1
ATOM 634 N N . SER A 1 81 ? 17.728 0.387 -52.008 1.00 74.19 81 SER A N 1
ATOM 635 C CA . SER A 1 81 ? 18.922 -0.383 -52.366 1.00 74.19 81 SER A CA 1
ATOM 636 C C . SER A 1 81 ? 20.132 0.022 -51.523 1.00 74.19 81 SER A C 1
ATOM 638 O O . SER A 1 81 ? 20.930 -0.846 -51.168 1.00 74.19 81 SER A O 1
ATOM 640 N N . ASN A 1 82 ? 20.273 1.305 -51.175 1.00 71.06 82 ASN A N 1
ATOM 641 C CA . ASN A 1 82 ? 21.301 1.749 -50.234 1.00 71.06 82 ASN A CA 1
ATOM 642 C C . ASN A 1 82 ? 21.088 1.122 -48.851 1.00 71.06 82 ASN A C 1
ATOM 644 O O . ASN A 1 82 ? 22.051 0.624 -48.265 1.00 71.06 82 ASN A O 1
ATOM 648 N N . ALA A 1 83 ? 19.841 1.036 -48.381 1.00 71.88 83 ALA A N 1
ATOM 649 C CA . ALA A 1 83 ? 19.523 0.343 -47.134 1.00 71.88 83 ALA A CA 1
ATOM 650 C C . ALA A 1 83 ? 19.945 -1.132 -47.163 1.00 71.88 83 ALA A C 1
ATOM 652 O O . ALA A 1 83 ? 20.635 -1.603 -46.256 1.00 71.88 83 ALA A O 1
ATOM 653 N N . ILE A 1 84 ? 19.561 -1.856 -48.219 1.00 72.75 84 ILE A N 1
ATOM 654 C CA . ILE A 1 84 ? 19.850 -3.290 -48.392 1.00 72.75 84 ILE A CA 1
ATOM 655 C C . ILE A 1 84 ? 21.358 -3.548 -48.432 1.00 72.75 84 ILE A C 1
ATOM 657 O O . ILE A 1 84 ? 21.839 -4.510 -47.837 1.00 72.75 84 ILE A O 1
ATOM 661 N N . CYS A 1 85 ? 22.120 -2.681 -49.095 1.00 73.31 85 CYS A N 1
ATOM 662 C CA . CYS A 1 85 ? 23.556 -2.878 -49.267 1.00 73.31 85 CYS A CA 1
ATOM 663 C C . CYS A 1 85 ? 24.393 -2.380 -48.079 1.00 73.31 85 CYS A C 1
ATOM 665 O O . CYS A 1 85 ? 25.490 -2.895 -47.860 1.00 73.31 85 CYS A O 1
ATOM 667 N N . GLN A 1 86 ? 23.920 -1.382 -47.325 1.00 75.00 86 GLN A N 1
ATOM 668 C CA . GLN A 1 86 ? 24.727 -0.715 -46.294 1.00 75.00 86 GLN A CA 1
ATOM 669 C C . GLN A 1 86 ? 24.188 -0.887 -44.871 1.00 75.00 86 GLN A C 1
ATOM 671 O O . GLN A 1 86 ? 24.989 -1.055 -43.950 1.00 75.00 86 GLN A O 1
ATOM 676 N N . CYS A 1 87 ? 22.868 -0.877 -44.678 1.00 81.38 87 CYS A N 1
ATOM 677 C CA . CYS A 1 87 ? 22.246 -0.892 -43.353 1.00 81.38 87 CYS A CA 1
ATOM 678 C C . CYS A 1 87 ? 21.918 -2.323 -42.884 1.00 81.38 87 CYS A C 1
ATOM 680 O O . CYS A 1 87 ? 22.367 -2.736 -41.813 1.00 81.38 87 CYS A O 1
ATOM 682 N N . PHE A 1 88 ? 21.224 -3.130 -43.697 1.00 78.00 88 PHE A N 1
ATOM 683 C CA . PHE A 1 88 ? 20.816 -4.499 -43.323 1.00 78.00 88 PHE A CA 1
ATOM 684 C C . PHE A 1 88 ? 21.984 -5.428 -42.933 1.00 78.00 88 PHE A C 1
ATOM 686 O O . PHE A 1 88 ? 21.887 -6.109 -41.907 1.00 78.00 88 PHE A O 1
ATOM 693 N N . PRO A 1 89 ? 23.124 -5.447 -43.657 1.00 81.38 89 PRO A N 1
ATOM 694 C CA . PRO A 1 89 ? 24.259 -6.282 -43.272 1.00 81.38 89 PRO A CA 1
ATOM 695 C C . PRO A 1 89 ? 24.869 -5.874 -41.927 1.00 81.38 89 PRO A C 1
ATOM 697 O O . PRO A 1 89 ? 25.443 -6.716 -41.238 1.00 81.38 89 PRO A O 1
ATOM 700 N N . ARG A 1 90 ? 24.756 -4.594 -41.538 1.00 81.12 90 ARG A N 1
ATOM 701 C CA . ARG A 1 90 ? 25.211 -4.115 -40.224 1.00 81.12 90 ARG A CA 1
ATOM 702 C C . ARG A 1 90 ? 24.294 -4.626 -39.119 1.00 81.12 90 ARG A C 1
ATOM 704 O O . ARG A 1 90 ? 24.807 -5.173 -38.152 1.00 81.12 90 ARG A O 1
ATOM 711 N N . ILE A 1 91 ? 22.974 -4.554 -39.305 1.00 79.31 91 ILE A N 1
ATOM 712 C CA . ILE A 1 91 ? 21.992 -5.096 -38.347 1.00 79.31 91 ILE A CA 1
ATOM 713 C C . ILE A 1 91 ? 22.188 -6.602 -38.151 1.00 79.31 91 ILE A C 1
ATOM 715 O O . ILE A 1 91 ? 22.253 -7.073 -37.021 1.00 79.31 91 ILE A O 1
ATOM 719 N N . SER A 1 92 ? 22.357 -7.362 -39.237 1.00 77.62 92 SER A N 1
ATOM 720 C CA . SER A 1 92 ? 22.580 -8.810 -39.145 1.00 77.62 92 SER A CA 1
ATOM 721 C C . SER A 1 92 ? 23.850 -9.154 -38.357 1.00 77.62 92 SER A C 1
ATOM 723 O O . SER A 1 92 ? 23.824 -10.055 -37.520 1.00 77.62 92 SER A O 1
ATOM 725 N N . LYS A 1 93 ? 24.942 -8.403 -38.547 1.00 81.25 93 LYS A N 1
ATOM 726 C CA . LYS A 1 93 ? 26.168 -8.581 -37.753 1.00 81.25 93 LYS A C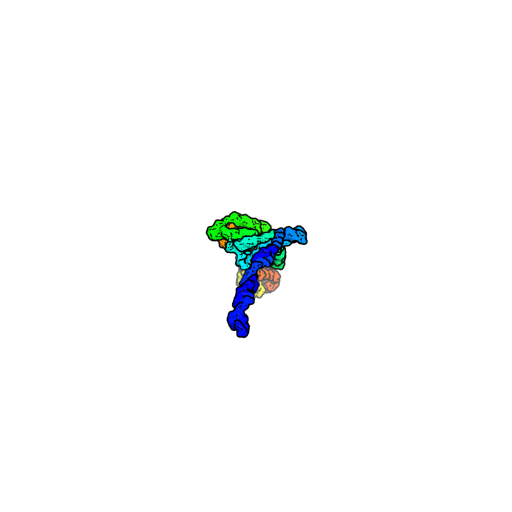A 1
ATOM 727 C C . LYS A 1 93 ? 25.965 -8.199 -36.289 1.00 81.25 93 LYS A C 1
ATOM 729 O O . LYS A 1 93 ? 26.450 -8.912 -35.418 1.00 81.25 93 LYS A O 1
ATOM 734 N N . LEU A 1 94 ? 25.232 -7.116 -36.032 1.00 81.19 94 LEU A N 1
ATOM 735 C CA . LEU A 1 94 ? 24.920 -6.648 -34.683 1.00 81.19 94 LEU A CA 1
ATOM 736 C C . LEU A 1 94 ? 24.071 -7.648 -33.911 1.00 81.19 94 LEU A C 1
ATOM 738 O O . LEU A 1 94 ? 24.409 -7.960 -32.780 1.00 81.19 94 LEU A O 1
ATOM 742 N N . SER A 1 95 ? 23.053 -8.246 -34.534 1.00 80.12 95 SER A N 1
ATOM 743 C CA . SER A 1 95 ? 22.184 -9.227 -33.864 1.00 80.12 95 SER A CA 1
ATOM 744 C C . SER A 1 95 ? 22.922 -10.450 -33.301 1.00 80.12 95 SER A C 1
ATOM 746 O O . SER A 1 95 ? 22.408 -11.148 -32.427 1.00 80.12 95 SER A O 1
ATOM 748 N N . ALA A 1 96 ? 24.143 -10.711 -33.779 1.00 79.25 96 ALA A N 1
ATOM 749 C CA . ALA A 1 96 ? 24.985 -11.797 -33.302 1.00 79.25 96 ALA A CA 1
ATOM 750 C C . ALA A 1 96 ? 25.887 -11.406 -32.113 1.00 79.25 96 ALA A C 1
ATOM 752 O O . ALA A 1 96 ? 26.486 -12.299 -31.507 1.00 79.25 96 ALA A O 1
ATOM 753 N N . THR A 1 97 ? 26.008 -10.118 -31.763 1.00 80.94 97 THR A N 1
ATOM 754 C CA . THR A 1 97 ? 26.878 -9.667 -30.665 1.00 80.94 97 THR A CA 1
ATOM 755 C C . THR A 1 97 ? 26.206 -9.824 -29.301 1.00 80.94 97 THR A C 1
ATOM 757 O O . THR A 1 97 ? 24.980 -9.860 -29.171 1.00 80.94 97 THR A O 1
ATOM 760 N N . SER A 1 98 ? 27.020 -9.943 -28.249 1.00 77.25 98 SER A N 1
ATOM 761 C CA . SER A 1 98 ? 26.520 -9.953 -26.873 1.00 77.25 98 SER A CA 1
ATOM 762 C C . SER A 1 98 ? 25.909 -8.610 -26.483 1.00 77.25 98 SER A C 1
ATOM 764 O O . SER A 1 98 ? 24.874 -8.612 -25.824 1.00 77.25 98 SER A O 1
ATOM 766 N N . GLY A 1 99 ? 26.482 -7.489 -26.938 1.00 77.00 99 GLY A N 1
ATOM 767 C CA . GLY A 1 99 ? 25.969 -6.159 -26.619 1.00 77.00 99 GLY A CA 1
ATOM 768 C C . GLY A 1 99 ? 24.594 -5.890 -27.224 1.00 77.00 99 GLY A C 1
ATOM 769 O O . GLY A 1 99 ? 23.763 -5.272 -26.569 1.00 77.00 99 GLY A O 1
ATOM 770 N N . TYR A 1 100 ? 24.280 -6.447 -28.400 1.00 79.00 100 TYR A N 1
ATOM 771 C CA . TYR A 1 100 ? 22.920 -6.385 -28.947 1.00 79.00 100 TYR A CA 1
ATOM 772 C C . TYR A 1 100 ? 21.904 -7.151 -28.086 1.00 79.00 100 TYR A C 1
ATOM 774 O O . TYR A 1 100 ? 20.799 -6.672 -27.848 1.00 79.00 100 TYR A O 1
ATOM 782 N N . LYS A 1 101 ? 22.280 -8.323 -27.559 1.00 82.69 101 LYS A N 1
ATOM 783 C CA . LYS A 1 101 ? 21.421 -9.094 -26.641 1.00 82.69 101 LYS A CA 1
ATOM 784 C C . LYS A 1 101 ? 21.249 -8.398 -25.288 1.00 82.69 101 LYS A C 1
ATOM 786 O O . LYS A 1 101 ? 20.186 -8.497 -24.683 1.00 82.69 101 LYS A O 1
ATOM 791 N N . SER A 1 102 ? 22.289 -7.724 -24.798 1.00 82.50 102 SER A N 1
ATOM 792 C CA . SER A 1 102 ? 22.216 -6.858 -23.615 1.00 82.50 102 SER A CA 1
ATOM 793 C C . SER A 1 102 ? 21.276 -5.676 -23.853 1.00 82.50 102 SER A C 1
ATOM 795 O O . SER A 1 102 ? 20.421 -5.404 -23.015 1.00 82.50 102 SER A O 1
ATOM 797 N N . PHE A 1 103 ? 21.388 -5.028 -25.016 1.00 81.50 103 PHE A N 1
ATOM 798 C CA . PHE A 1 103 ? 20.519 -3.936 -25.452 1.00 81.50 103 PHE A CA 1
ATOM 799 C C . PHE A 1 103 ? 19.046 -4.361 -25.522 1.00 81.50 103 PHE A C 1
ATOM 801 O O . PHE A 1 103 ? 18.196 -3.682 -24.960 1.00 81.50 103 PHE A O 1
ATOM 808 N N . GLU A 1 104 ? 18.742 -5.522 -26.113 1.00 79.62 104 GLU A N 1
ATOM 809 C CA . GLU A 1 104 ? 17.375 -6.072 -26.167 1.00 79.62 104 GLU A CA 1
ATOM 810 C C . GLU A 1 104 ? 16.780 -6.298 -24.765 1.00 79.62 104 GLU A C 1
ATOM 812 O O . GLU A 1 104 ? 15.579 -6.146 -24.549 1.00 79.62 104 GLU A O 1
ATOM 817 N N . LYS A 1 105 ? 17.631 -6.621 -23.787 1.00 83.12 105 LYS A N 1
ATOM 818 C CA . LYS A 1 105 ? 17.251 -6.766 -22.374 1.00 83.12 105 LYS A CA 1
ATOM 819 C C . LYS A 1 105 ? 17.263 -5.444 -21.599 1.00 83.12 105 LYS A C 1
ATOM 821 O O . LYS A 1 105 ? 16.952 -5.444 -20.410 1.00 83.12 105 LYS A O 1
ATOM 826 N N . GLY A 1 106 ? 17.639 -4.340 -22.239 1.00 85.25 106 GLY A N 1
ATOM 827 C CA . GLY A 1 106 ? 17.737 -3.019 -21.632 1.00 85.25 106 GLY A CA 1
ATOM 828 C C . GLY A 1 106 ? 18.877 -2.870 -20.621 1.00 85.25 106 GLY A C 1
ATOM 829 O O . GLY A 1 106 ? 18.724 -2.124 -19.659 1.00 85.25 106 GLY A O 1
ATOM 830 N N . VAL A 1 107 ? 19.988 -3.596 -20.774 1.00 88.62 107 VAL A N 1
ATOM 831 C CA . VAL A 1 107 ? 21.124 -3.579 -19.834 1.00 88.62 107 VAL A CA 1
ATOM 832 C C . VAL A 1 107 ? 22.029 -2.365 -20.062 1.00 88.62 107 VAL A C 1
ATOM 834 O O . VAL A 1 107 ? 22.706 -2.251 -21.083 1.00 88.62 107 VAL A O 1
ATOM 837 N N . LEU A 1 108 ? 22.144 -1.505 -19.053 1.00 85.81 108 LEU A N 1
ATOM 838 C CA . LEU A 1 108 ? 22.958 -0.290 -19.059 1.00 85.81 108 LEU A CA 1
ATOM 839 C C . LEU A 1 108 ? 24.430 -0.574 -18.707 1.00 85.81 108 LEU A C 1
ATOM 841 O O . LEU A 1 108 ? 25.007 0.039 -17.808 1.00 85.81 108 LEU A O 1
ATOM 845 N N . SER A 1 109 ? 25.042 -1.531 -19.411 1.00 80.56 109 SER A N 1
ATOM 846 C CA . SER A 1 109 ? 26.428 -1.954 -19.194 1.00 80.56 109 SER A CA 1
ATOM 847 C C . SER A 1 109 ? 27.402 -1.129 -20.033 1.00 80.56 109 SER A C 1
ATOM 849 O O . SER A 1 109 ? 27.357 -1.179 -21.262 1.00 80.56 109 SER A O 1
ATOM 851 N N . PRO A 1 110 ? 28.395 -0.468 -19.427 1.00 72.50 110 PRO A N 1
ATOM 852 C CA . PRO A 1 110 ? 29.367 0.311 -20.184 1.00 72.50 110 PRO A CA 1
ATOM 853 C C . PRO A 1 110 ? 30.228 -0.479 -21.182 1.00 72.50 110 PRO A C 1
ATOM 855 O O . PRO A 1 110 ? 30.869 0.123 -22.042 1.00 72.50 110 PRO A O 1
ATOM 858 N N . VAL A 1 111 ? 30.308 -1.806 -21.042 1.00 75.56 111 VAL A N 1
ATOM 859 C CA . VAL A 1 111 ? 31.029 -2.682 -21.985 1.00 75.56 111 VAL A CA 1
ATOM 860 C C . VAL A 1 111 ? 30.320 -2.721 -23.342 1.00 75.56 111 VAL A C 1
ATOM 862 O O . VAL A 1 111 ? 30.970 -2.875 -24.374 1.00 75.56 111 VAL A O 1
ATOM 865 N N . ASP A 1 112 ? 29.008 -2.492 -23.344 1.00 78.44 112 ASP A N 1
ATOM 866 C CA . ASP A 1 112 ? 28.155 -2.615 -24.522 1.00 78.44 112 ASP A CA 1
ATOM 867 C C . ASP A 1 112 ? 28.005 -1.284 -25.287 1.00 78.44 112 ASP A C 1
ATOM 869 O O . ASP A 1 112 ? 27.380 -1.251 -26.343 1.00 78.44 112 ASP A O 1
ATOM 873 N N . LEU A 1 113 ? 28.619 -0.183 -24.819 1.00 77.12 113 LEU A N 1
ATOM 874 C CA . LEU A 1 113 ? 28.469 1.163 -25.404 1.00 77.12 113 LEU A CA 1
ATOM 875 C C . LEU A 1 113 ? 28.772 1.202 -26.910 1.00 77.12 113 LEU A C 1
ATOM 877 O O . LEU A 1 113 ? 28.024 1.784 -27.689 1.00 77.12 113 LEU A O 1
ATOM 881 N N . LYS A 1 114 ? 29.841 0.523 -27.335 1.00 79.62 114 LYS A N 1
ATOM 882 C CA . LYS A 1 114 ? 30.226 0.453 -28.750 1.00 79.62 114 LYS A CA 1
ATOM 883 C C . LYS A 1 114 ? 29.176 -0.262 -29.605 1.00 79.62 114 LYS A C 1
ATOM 885 O O . LYS A 1 114 ? 28.976 0.112 -30.759 1.00 79.62 114 LYS A O 1
ATOM 890 N N . ASP A 1 115 ? 28.542 -1.294 -29.060 1.00 79.88 115 ASP A N 1
ATOM 891 C CA . ASP A 1 115 ? 27.498 -2.043 -29.758 1.00 79.88 115 ASP A CA 1
ATOM 892 C C . ASP A 1 115 ? 26.217 -1.201 -29.844 1.00 79.88 115 ASP A C 1
ATOM 894 O O . ASP A 1 115 ? 25.584 -1.165 -30.896 1.00 79.88 115 ASP A O 1
ATOM 898 N N . VAL A 1 116 ? 25.896 -0.435 -28.796 1.00 78.69 116 VAL A N 1
ATOM 899 C CA . VAL A 1 116 ? 24.772 0.518 -28.775 1.00 78.69 116 VAL A CA 1
ATOM 900 C C . VAL A 1 116 ? 24.932 1.603 -29.838 1.00 78.69 116 VAL A C 1
ATOM 902 O O . VAL A 1 116 ? 24.005 1.832 -30.613 1.00 78.69 116 VAL A O 1
ATOM 905 N N . ASP A 1 117 ? 26.110 2.221 -29.952 1.00 80.56 117 ASP A N 1
ATOM 906 C CA . ASP A 1 117 ? 26.374 3.228 -30.990 1.00 80.56 117 ASP A CA 1
ATOM 907 C C . ASP A 1 117 ? 26.191 2.652 -32.402 1.00 80.56 117 ASP A C 1
ATOM 909 O O . ASP A 1 117 ? 25.687 3.321 -33.311 1.00 80.56 117 ASP A O 1
ATOM 913 N N . GLN A 1 118 ? 26.567 1.385 -32.602 1.00 81.88 118 GLN A N 1
ATOM 914 C CA . GLN A 1 118 ? 26.351 0.701 -33.873 1.00 81.88 118 GLN A CA 1
ATOM 915 C C . GLN A 1 118 ? 24.873 0.389 -34.128 1.00 81.88 118 GLN A C 1
ATOM 917 O O . GLN A 1 118 ? 24.445 0.493 -35.279 1.00 81.88 118 GLN A O 1
ATOM 922 N N . VAL A 1 119 ? 24.090 0.054 -33.096 1.00 80.44 119 VAL A N 1
ATOM 923 C CA . VAL A 1 119 ? 22.631 -0.132 -33.197 1.00 80.44 119 VAL A CA 1
ATOM 924 C C . VAL A 1 119 ? 21.949 1.173 -33.593 1.00 80.44 119 VAL A C 1
ATOM 926 O O . VAL A 1 119 ? 21.261 1.204 -34.614 1.00 80.44 119 VAL A O 1
ATOM 929 N N . VAL A 1 120 ? 22.219 2.265 -32.870 1.00 81.44 120 VAL A N 1
ATOM 930 C CA . VAL A 1 120 ? 21.684 3.605 -33.176 1.00 81.44 120 VAL A CA 1
ATOM 931 C C . VAL A 1 120 ? 22.062 4.019 -34.601 1.00 81.44 120 VAL A C 1
ATOM 933 O O . VAL A 1 120 ? 21.221 4.471 -35.381 1.00 81.44 120 VAL A O 1
ATOM 936 N N . GLY A 1 121 ? 23.326 3.816 -34.986 1.00 83.88 121 GLY A N 1
ATOM 937 C CA . GLY A 1 121 ? 23.806 4.122 -36.332 1.00 83.88 121 GLY A CA 1
ATOM 938 C C . GLY A 1 121 ? 23.134 3.280 -37.422 1.00 83.88 121 GLY A C 1
ATOM 939 O O . GLY A 1 121 ? 22.821 3.795 -38.498 1.00 83.88 121 GLY A O 1
ATOM 940 N N . ALA A 1 122 ? 22.886 1.995 -37.164 1.00 82.06 122 ALA A N 1
ATOM 941 C CA . ALA A 1 122 ? 22.208 1.108 -38.103 1.00 82.06 122 ALA A CA 1
ATOM 942 C C . ALA A 1 122 ? 20.723 1.464 -38.261 1.00 82.06 122 ALA A C 1
ATOM 944 O O . ALA A 1 122 ? 20.217 1.474 -39.382 1.00 82.06 122 ALA A O 1
ATOM 945 N N . GLN A 1 123 ? 20.039 1.822 -37.177 1.00 79.62 123 GLN A N 1
ATOM 946 C CA . GLN A 1 123 ? 18.649 2.267 -37.223 1.00 79.62 123 GLN A CA 1
ATOM 947 C C . GLN A 1 123 ? 18.499 3.607 -37.943 1.00 79.62 123 GLN A C 1
ATOM 949 O O . GLN A 1 123 ? 17.632 3.748 -38.802 1.00 79.62 123 GLN A O 1
ATOM 954 N N . LYS A 1 124 ? 19.377 4.578 -37.664 1.00 84.38 124 LYS A N 1
ATOM 955 C CA . LYS A 1 124 ? 19.396 5.854 -38.389 1.00 84.38 124 LYS A CA 1
ATOM 956 C C . LYS A 1 124 ? 19.572 5.631 -39.892 1.00 84.38 124 LYS A C 1
ATOM 958 O O . LYS A 1 124 ? 18.816 6.186 -40.679 1.00 84.38 124 LYS A O 1
ATOM 963 N N . CYS A 1 125 ? 20.488 4.738 -40.270 1.00 83.56 125 CYS A N 1
ATOM 964 C CA . CYS A 1 125 ? 20.695 4.313 -41.656 1.00 83.56 125 CYS A CA 1
ATOM 965 C C . CYS A 1 125 ? 19.407 3.737 -42.281 1.00 83.56 125 CYS A C 1
ATOM 967 O O . CYS A 1 125 ? 19.065 4.082 -43.412 1.00 83.56 125 CYS A O 1
ATOM 969 N N . MET A 1 126 ? 18.664 2.897 -41.548 1.00 82.94 126 MET A N 1
ATOM 970 C CA . MET A 1 126 ? 17.381 2.340 -42.002 1.00 82.94 126 MET A CA 1
ATOM 971 C C . MET A 1 126 ? 16.308 3.419 -42.189 1.00 82.94 126 MET A C 1
ATOM 973 O O . MET A 1 126 ? 15.709 3.496 -43.264 1.00 82.94 126 MET A O 1
ATOM 977 N N . ASN A 1 127 ? 16.126 4.287 -41.191 1.00 81.69 127 ASN A N 1
ATOM 978 C CA . ASN A 1 127 ? 15.141 5.369 -41.212 1.00 81.69 127 ASN A CA 1
ATOM 979 C C . ASN A 1 127 ? 15.422 6.368 -42.346 1.00 81.69 127 ASN A C 1
ATOM 981 O O . ASN A 1 127 ? 14.521 6.701 -43.114 1.00 81.69 127 ASN A O 1
ATOM 985 N N . GLU A 1 128 ? 16.680 6.793 -42.511 1.00 82.62 128 GLU A N 1
ATOM 986 C CA . GLU A 1 128 ? 17.117 7.660 -43.618 1.00 82.62 128 GLU A CA 1
ATOM 987 C C . GLU A 1 128 ? 16.926 6.996 -44.987 1.00 82.62 128 GLU A C 1
ATOM 989 O O . GLU A 1 128 ? 16.742 7.677 -45.995 1.00 82.62 128 GLU A O 1
ATOM 994 N N . SER A 1 129 ? 16.917 5.663 -45.033 1.00 79.62 129 SER A N 1
ATOM 995 C CA . SER A 1 129 ? 16.668 4.892 -46.251 1.00 79.62 129 SER A CA 1
ATOM 996 C C . SER A 1 129 ? 15.184 4.560 -46.485 1.00 79.62 129 SER A C 1
ATOM 998 O O . SER A 1 129 ? 14.869 3.766 -47.373 1.00 79.62 129 SER A O 1
ATOM 1000 N N . GLY A 1 130 ? 14.270 5.153 -45.709 1.00 74.38 130 GLY A N 1
ATOM 1001 C CA . GLY A 1 130 ? 12.822 4.989 -45.867 1.00 74.38 130 GLY A CA 1
ATOM 1002 C C . GLY A 1 130 ? 12.232 3.749 -45.188 1.00 74.38 130 GLY A C 1
ATOM 1003 O O . GLY A 1 130 ? 11.045 3.478 -45.355 1.00 74.38 130 GLY A O 1
ATOM 1004 N N . PHE A 1 131 ? 13.023 3.006 -44.409 1.00 76.44 131 PHE A N 1
ATOM 1005 C CA . PHE A 1 131 ? 12.542 1.895 -43.589 1.00 76.44 131 PHE A CA 1
ATOM 1006 C C . PHE A 1 131 ? 12.290 2.385 -42.168 1.00 76.44 131 PHE A C 1
ATOM 1008 O O . PHE A 1 131 ? 13.199 2.394 -41.343 1.00 76.44 131 PHE A O 1
ATOM 1015 N N . GLN A 1 132 ? 11.055 2.801 -41.899 1.00 72.19 132 GLN A N 1
ATOM 1016 C CA . GLN A 1 132 ? 10.648 3.211 -40.559 1.00 72.19 132 GLN A CA 1
ATOM 1017 C C . GLN A 1 132 ? 10.651 2.011 -39.608 1.00 72.19 132 GLN A C 1
ATOM 1019 O O . GLN A 1 132 ? 10.162 0.930 -39.947 1.00 72.19 132 GLN A O 1
ATOM 1024 N N . THR A 1 133 ? 11.180 2.208 -38.405 1.00 68.19 133 THR A N 1
ATOM 1025 C CA . THR A 1 133 ? 11.008 1.257 -37.305 1.00 68.19 133 THR A CA 1
ATOM 1026 C C . THR A 1 133 ? 9.556 1.244 -36.841 1.00 68.19 133 THR A C 1
ATOM 1028 O O . THR A 1 133 ? 8.952 2.300 -36.665 1.00 68.19 133 THR A O 1
ATOM 1031 N N . ALA A 1 134 ? 8.992 0.048 -36.661 1.00 70.50 134 ALA A N 1
ATOM 1032 C CA . ALA A 1 134 ? 7.636 -0.105 -36.152 1.00 70.50 134 ALA A CA 1
ATOM 1033 C C . ALA A 1 134 ? 7.556 0.377 -34.696 1.00 70.50 134 ALA A C 1
ATOM 1035 O O . ALA A 1 134 ? 8.370 -0.031 -33.868 1.00 70.50 134 ALA A O 1
ATOM 1036 N N . ASP A 1 135 ? 6.567 1.219 -34.403 1.00 73.88 135 ASP A N 1
ATOM 1037 C CA . ASP A 1 135 ? 6.202 1.606 -33.043 1.00 73.88 135 ASP A CA 1
ATOM 1038 C C . ASP A 1 135 ? 5.010 0.753 -32.585 1.00 73.88 135 ASP A C 1
ATOM 1040 O O . ASP A 1 135 ? 3.888 0.893 -33.074 1.00 73.88 135 ASP A O 1
ATOM 1044 N N . ASP A 1 136 ? 5.276 -0.166 -31.657 1.00 78.88 136 ASP A N 1
ATOM 1045 C CA . ASP A 1 136 ? 4.282 -1.066 -31.072 1.00 78.88 136 ASP A CA 1
ATOM 1046 C C . ASP A 1 136 ? 3.752 -0.560 -29.714 1.00 78.88 136 ASP A C 1
ATOM 1048 O O . ASP A 1 136 ? 3.054 -1.301 -29.010 1.00 78.88 136 ASP A O 1
ATOM 1052 N N . ARG A 1 137 ? 4.036 0.691 -29.319 1.00 78.56 137 ARG A N 1
ATOM 1053 C CA . ARG A 1 137 ? 3.679 1.243 -28.001 1.00 78.56 137 ARG A CA 1
ATOM 1054 C C . ARG A 1 137 ? 2.213 1.026 -27.647 1.00 78.56 137 ARG A C 1
ATOM 1056 O O . ARG A 1 137 ? 1.912 0.478 -26.587 1.00 78.56 137 ARG A O 1
ATOM 1063 N N . ASP A 1 138 ? 1.292 1.409 -28.527 1.00 83.12 138 ASP A N 1
ATOM 1064 C CA . ASP A 1 138 ? -0.148 1.293 -28.262 1.00 83.12 138 ASP A CA 1
ATOM 1065 C C . ASP A 1 138 ? -0.604 -0.161 -28.116 1.00 83.12 138 ASP A C 1
ATOM 1067 O O . ASP A 1 138 ? -1.508 -0.472 -27.334 1.00 83.12 138 ASP A O 1
ATOM 1071 N N . LYS A 1 139 ? 0.033 -1.077 -28.846 1.00 85.19 139 LYS A N 1
ATOM 1072 C CA . LYS A 1 139 ? -0.242 -2.512 -28.758 1.00 85.19 139 LYS A CA 1
ATOM 1073 C C . LYS A 1 139 ? 0.258 -3.081 -27.430 1.00 85.19 139 LYS A C 1
ATOM 1075 O O . LYS A 1 139 ? -0.474 -3.836 -26.782 1.00 85.19 139 LYS A O 1
ATOM 1080 N N . VAL A 1 140 ? 1.463 -2.701 -26.999 1.00 82.06 140 VAL A N 1
ATOM 1081 C CA . VAL A 1 140 ? 2.023 -3.087 -25.694 1.00 82.06 140 VAL A CA 1
ATOM 1082 C C . VAL A 1 140 ? 1.162 -2.525 -24.565 1.00 82.06 140 VAL A C 1
ATOM 1084 O O . VAL A 1 140 ? 0.726 -3.289 -23.704 1.00 82.06 140 VAL A O 1
ATOM 1087 N N . ARG A 1 141 ? 0.817 -1.234 -24.619 1.00 82.31 141 ARG A N 1
ATOM 1088 C CA . ARG A 1 141 ? -0.085 -0.566 -23.671 1.00 82.31 141 ARG A CA 1
ATOM 1089 C C . ARG A 1 141 ? -1.416 -1.300 -23.536 1.00 82.31 141 ARG A C 1
ATOM 1091 O O . ARG A 1 141 ? -1.780 -1.693 -22.433 1.00 82.31 141 ARG A O 1
ATOM 1098 N N . LYS A 1 142 ? -2.120 -1.558 -24.645 1.00 84.75 142 LYS A N 1
ATOM 1099 C CA . LYS A 1 142 ? -3.398 -2.298 -24.628 1.00 84.75 142 LYS A CA 1
ATOM 1100 C C . LYS A 1 142 ? -3.246 -3.693 -24.025 1.00 84.75 142 LYS A C 1
ATOM 1102 O O . LYS A 1 142 ? -4.104 -4.141 -23.268 1.00 84.75 142 LYS A O 1
ATOM 1107 N N . THR A 1 143 ? -2.141 -4.372 -24.328 1.00 86.38 143 THR A N 1
ATOM 1108 C CA . THR A 1 143 ? -1.843 -5.696 -23.768 1.00 86.38 143 THR A CA 1
ATOM 1109 C C . THR A 1 143 ? -1.640 -5.625 -22.255 1.00 86.38 143 THR A C 1
ATOM 1111 O O . THR A 1 143 ? -2.180 -6.461 -21.533 1.00 86.38 143 THR A O 1
ATOM 1114 N N . LEU A 1 144 ? -0.907 -4.629 -21.753 1.00 81.38 144 LEU A N 1
ATOM 1115 C CA . LEU A 1 144 ? -0.721 -4.420 -20.317 1.00 81.38 144 LEU A CA 1
ATOM 1116 C C . LEU A 1 144 ? -2.047 -4.065 -19.640 1.00 81.38 144 LEU A C 1
ATOM 1118 O O . LEU A 1 144 ? -2.431 -4.739 -18.692 1.00 81.38 144 LEU A O 1
ATOM 1122 N N . GLN A 1 145 ? -2.804 -3.114 -20.184 1.00 80.25 145 GLN A N 1
ATOM 1123 C CA . GLN A 1 145 ? -4.115 -2.721 -19.658 1.00 80.25 145 GLN A CA 1
ATOM 1124 C C . GLN A 1 145 ? -5.105 -3.894 -19.604 1.00 80.25 145 GLN A C 1
ATOM 1126 O O . GLN A 1 145 ? -5.847 -4.020 -18.637 1.00 80.25 145 GLN A O 1
ATOM 1131 N N . SER A 1 146 ? -5.068 -4.822 -20.569 1.00 81.75 146 SER A N 1
ATOM 1132 C CA . SER A 1 146 ? -5.896 -6.040 -20.528 1.00 81.75 146 SER A CA 1
ATOM 1133 C C . SER A 1 146 ? -5.560 -6.989 -19.366 1.00 81.75 146 SER A C 1
ATOM 1135 O O . SER A 1 146 ? -6.370 -7.842 -19.006 1.00 81.75 146 SER A O 1
ATOM 1137 N N . LYS A 1 147 ? -4.370 -6.848 -18.767 1.00 80.44 147 LYS A N 1
ATOM 1138 C CA . LYS A 1 147 ? -3.933 -7.594 -17.579 1.00 80.44 147 LYS A CA 1
ATOM 1139 C C . LYS A 1 147 ? -4.244 -6.864 -16.273 1.00 80.44 147 LYS A C 1
ATOM 1141 O O . LYS A 1 147 ? -3.966 -7.430 -15.214 1.00 80.44 147 LYS A O 1
ATOM 1146 N N . ALA A 1 148 ? -4.794 -5.648 -16.327 1.00 74.31 148 ALA A N 1
ATOM 1147 C CA . ALA A 1 148 ? -5.198 -4.918 -15.136 1.00 74.31 148 ALA A CA 1
ATOM 1148 C C . ALA A 1 148 ? -6.230 -5.740 -14.352 1.00 74.31 148 ALA A C 1
ATOM 1150 O O . ALA A 1 148 ? -7.173 -6.306 -14.907 1.00 74.31 148 ALA A O 1
ATOM 1151 N N . ARG A 1 149 ? -6.020 -5.838 -13.041 1.00 74.25 149 ARG A N 1
ATOM 1152 C CA . ARG A 1 149 ? -6.905 -6.530 -12.098 1.00 74.25 149 ARG A CA 1
ATOM 1153 C C . ARG A 1 149 ? -7.177 -5.589 -10.927 1.00 74.25 149 ARG A C 1
ATOM 1155 O O . ARG A 1 149 ? -6.338 -4.731 -10.674 1.00 74.25 149 ARG A O 1
ATOM 1162 N N . PRO A 1 150 ? -8.252 -5.798 -10.145 1.00 65.44 150 PRO A N 1
ATOM 1163 C CA . PRO A 1 150 ? -8.570 -4.943 -8.996 1.00 65.44 150 PRO A CA 1
ATOM 1164 C C . PRO A 1 150 ? -7.420 -4.757 -7.990 1.00 65.44 150 PRO A C 1
ATOM 1166 O O . PRO A 1 150 ? -7.378 -3.755 -7.294 1.00 65.44 150 PRO A O 1
ATOM 1169 N N . LYS A 1 151 ? -6.472 -5.706 -7.925 1.00 67.62 151 LYS A N 1
ATOM 1170 C CA . LYS A 1 151 ? -5.302 -5.677 -7.026 1.00 67.62 151 LYS A CA 1
ATOM 1171 C C . LYS A 1 151 ? -3.959 -5.509 -7.749 1.00 67.62 151 LYS A C 1
ATOM 1173 O O . LYS A 1 151 ? -2.918 -5.824 -7.184 1.00 67.62 151 LYS A O 1
ATOM 1178 N N . VAL A 1 152 ? -3.970 -5.107 -9.020 1.00 75.06 152 VAL A N 1
ATOM 1179 C CA . VAL A 1 152 ? -2.753 -4.930 -9.823 1.00 75.06 152 VAL A CA 1
ATOM 1180 C C . VAL A 1 152 ? -2.751 -3.522 -10.389 1.00 75.06 152 VAL A C 1
ATOM 1182 O O . VAL A 1 152 ? -3.497 -3.227 -11.322 1.00 75.06 152 VAL A O 1
ATOM 1185 N N . LEU A 1 153 ? -1.888 -2.676 -9.832 1.00 77.12 153 LEU A N 1
ATOM 1186 C CA . LEU A 1 153 ? -1.606 -1.355 -10.372 1.00 77.12 153 LEU A CA 1
ATOM 1187 C C . LEU A 1 153 ? -0.590 -1.493 -11.509 1.00 77.12 153 LEU A C 1
ATOM 1189 O O . LEU A 1 153 ? 0.474 -2.088 -11.334 1.00 77.12 153 LEU A O 1
ATOM 1193 N N . ILE A 1 154 ? -0.935 -0.972 -12.683 1.00 81.50 154 ILE A N 1
ATOM 1194 C CA . ILE A 1 154 ? -0.047 -0.945 -13.846 1.00 81.50 154 ILE A CA 1
ATOM 1195 C C . ILE A 1 154 ? 0.375 0.497 -14.050 1.00 81.50 154 ILE A C 1
ATOM 1197 O O . ILE A 1 154 ? -0.465 1.322 -14.395 1.00 81.50 154 ILE A O 1
ATOM 1201 N N . ILE A 1 155 ? 1.666 0.762 -13.850 1.00 80.31 155 ILE A N 1
ATOM 1202 C CA . ILE A 1 155 ? 2.257 2.082 -14.047 1.00 80.31 155 ILE A CA 1
ATOM 1203 C C . ILE A 1 155 ? 3.112 2.065 -15.298 1.00 80.31 155 ILE A C 1
ATOM 1205 O O . ILE A 1 155 ? 4.023 1.249 -15.446 1.00 80.31 155 ILE A O 1
ATOM 1209 N N . GLU A 1 156 ? 2.793 2.970 -16.214 1.00 80.19 156 GLU A N 1
ATOM 1210 C CA . GLU A 1 156 ? 3.558 3.151 -17.438 1.00 80.19 156 GLU A CA 1
ATOM 1211 C C . GLU A 1 156 ? 4.749 4.071 -17.170 1.00 80.19 156 GLU A C 1
ATOM 1213 O O . GLU A 1 156 ? 4.590 5.216 -16.751 1.00 80.19 156 GLU A O 1
ATOM 1218 N N . GLY A 1 157 ? 5.951 3.554 -17.417 1.00 80.69 157 GLY A N 1
ATOM 1219 C CA . GLY A 1 157 ? 7.181 4.335 -17.361 1.00 80.69 157 GLY A CA 1
ATOM 1220 C C . GLY A 1 157 ? 7.430 5.143 -18.637 1.00 80.69 157 GLY A C 1
ATOM 1221 O O . GLY A 1 157 ? 6.678 5.035 -19.613 1.00 80.69 157 GLY A O 1
ATOM 1222 N N . PRO A 1 158 ? 8.516 5.932 -18.657 1.00 85.62 158 PRO A N 1
ATOM 1223 C CA . PRO A 1 158 ? 8.919 6.659 -19.846 1.00 85.62 158 PRO A CA 1
ATOM 1224 C C . PRO A 1 158 ? 9.320 5.699 -20.969 1.00 85.62 158 PRO A C 1
ATOM 1226 O O . PRO A 1 158 ? 9.944 4.661 -20.750 1.00 85.62 158 PRO A O 1
ATOM 1229 N N . GLU A 1 159 ? 9.003 6.082 -22.201 1.00 83.44 159 GLU A N 1
ATOM 1230 C CA . GLU A 1 159 ? 9.452 5.352 -23.381 1.00 83.44 159 GLU A CA 1
ATOM 1231 C C . GLU A 1 159 ? 10.969 5.509 -23.565 1.00 83.44 159 GLU A C 1
ATOM 1233 O O . GLU A 1 159 ? 11.482 6.630 -23.651 1.00 83.44 159 GLU A O 1
ATOM 1238 N N . ILE A 1 160 ? 11.699 4.396 -23.638 1.00 85.06 160 ILE A N 1
ATOM 1239 C CA . ILE A 1 160 ? 13.142 4.409 -23.891 1.00 85.06 160 ILE A CA 1
ATOM 1240 C C . ILE A 1 160 ? 13.392 4.038 -25.346 1.00 85.06 160 ILE A C 1
ATOM 1242 O O . ILE A 1 160 ? 13.480 2.865 -25.695 1.00 85.06 160 ILE A O 1
ATOM 1246 N N . ASN A 1 161 ? 13.515 5.061 -26.186 1.00 79.88 161 ASN A N 1
ATOM 1247 C CA . ASN A 1 161 ? 14.039 4.898 -27.535 1.00 79.88 161 ASN A CA 1
ATOM 1248 C C . ASN A 1 161 ? 15.574 4.822 -27.519 1.00 79.88 161 ASN A C 1
ATOM 1250 O O . ASN A 1 161 ? 16.228 4.987 -26.487 1.00 79.88 161 ASN A O 1
ATOM 1254 N N . GLU A 1 162 ? 16.165 4.601 -28.682 1.00 76.81 162 GLU A N 1
ATOM 1255 C CA . GLU A 1 162 ? 17.586 4.311 -28.827 1.00 76.81 162 GLU A CA 1
ATOM 1256 C C . GLU A 1 162 ? 18.478 5.527 -28.530 1.00 76.81 162 GLU A C 1
ATOM 1258 O O . GLU A 1 162 ? 19.564 5.370 -27.972 1.00 76.81 162 GLU A O 1
ATOM 1263 N N . ASP A 1 163 ? 18.005 6.748 -28.810 1.00 80.69 163 ASP A N 1
ATOM 1264 C CA . ASP A 1 163 ? 18.690 7.993 -28.421 1.00 80.69 163 ASP A CA 1
ATOM 1265 C C . ASP A 1 163 ? 18.730 8.160 -26.894 1.00 80.69 163 ASP A C 1
ATOM 1267 O O . ASP A 1 163 ? 19.791 8.405 -26.313 1.00 80.69 163 ASP A O 1
ATOM 1271 N N . ARG A 1 164 ? 17.588 7.965 -26.220 1.00 86.94 164 ARG A N 1
ATOM 1272 C CA . ARG A 1 164 ? 17.501 7.987 -24.751 1.00 86.94 164 ARG A CA 1
ATOM 1273 C C . ARG A 1 164 ? 18.368 6.891 -24.142 1.00 86.94 164 ARG A C 1
ATOM 1275 O O . ARG A 1 164 ? 19.094 7.154 -23.187 1.00 86.94 164 ARG A O 1
ATOM 1282 N N . TYR A 1 165 ? 18.351 5.696 -24.725 1.00 86.38 165 TYR A N 1
ATOM 1283 C CA . TYR A 1 165 ? 19.191 4.582 -24.299 1.00 86.38 165 TYR A CA 1
ATOM 1284 C C . TYR A 1 165 ? 20.687 4.904 -24.416 1.00 86.38 165 TYR A C 1
ATOM 1286 O O . TYR A 1 165 ? 21.440 4.686 -23.469 1.00 86.38 165 TYR A O 1
ATOM 1294 N N . SER A 1 166 ? 21.124 5.477 -25.542 1.00 83.88 166 SER A N 1
ATOM 1295 C CA . SER A 1 166 ? 22.517 5.899 -25.748 1.00 83.88 166 SER A CA 1
ATOM 1296 C C . SER A 1 166 ? 22.959 6.947 -24.717 1.00 83.88 166 SER A C 1
ATOM 1298 O O . SER A 1 166 ? 24.033 6.818 -24.127 1.00 83.88 166 SER A O 1
ATOM 1300 N N . LYS A 1 167 ? 22.103 7.931 -24.402 1.00 88.31 167 LYS A N 1
ATOM 1301 C CA . LYS A 1 167 ? 22.370 8.930 -23.348 1.00 88.31 167 LYS A CA 1
ATOM 1302 C C . LYS A 1 167 ? 22.521 8.295 -21.963 1.00 88.31 167 LYS A C 1
ATOM 1304 O O . LYS A 1 167 ? 23.466 8.613 -21.243 1.00 88.31 167 LYS A O 1
ATOM 1309 N N . LEU A 1 168 ? 21.640 7.359 -21.609 1.00 89.56 168 LEU A N 1
ATOM 1310 C CA . LEU A 1 168 ? 21.721 6.610 -20.349 1.00 89.56 168 LEU A CA 1
ATOM 1311 C C . LEU A 1 168 ? 22.989 5.745 -20.273 1.00 89.56 168 LEU A C 1
ATOM 1313 O O . LEU A 1 168 ? 23.636 5.676 -19.230 1.00 89.56 168 LEU A O 1
ATOM 1317 N N . MET A 1 169 ? 23.392 5.133 -21.387 1.00 86.38 169 MET A N 1
ATOM 1318 C CA . MET A 1 169 ? 24.638 4.369 -21.495 1.00 86.38 169 MET A CA 1
ATOM 1319 C C . MET A 1 169 ? 25.881 5.249 -21.333 1.00 86.38 169 MET A C 1
ATOM 1321 O O . MET A 1 169 ? 26.835 4.854 -20.659 1.00 86.38 169 MET A O 1
ATOM 1325 N N . ALA A 1 170 ? 25.871 6.451 -21.914 1.00 85.88 170 ALA A N 1
ATOM 1326 C CA . ALA A 1 170 ? 26.947 7.422 -21.753 1.00 85.88 170 ALA A CA 1
ATOM 1327 C C . ALA A 1 170 ? 27.096 7.861 -20.286 1.00 85.88 170 ALA A C 1
ATOM 1329 O O . ALA A 1 170 ? 28.220 7.920 -19.782 1.00 85.88 170 ALA A O 1
ATOM 1330 N N . ILE A 1 171 ? 25.975 8.084 -19.589 1.00 88.62 171 ILE A N 1
ATOM 1331 C CA . ILE A 1 171 ? 25.941 8.355 -18.144 1.00 88.62 171 ILE A CA 1
ATOM 1332 C C . ILE A 1 171 ? 26.497 7.172 -17.340 1.00 88.62 171 ILE A C 1
ATOM 1334 O O . ILE A 1 171 ? 27.404 7.347 -16.529 1.00 88.62 171 ILE A O 1
ATOM 1338 N N . SER A 1 172 ? 26.007 5.954 -17.587 1.00 85.88 172 SER A N 1
ATOM 1339 C CA . SER A 1 172 ? 26.491 4.747 -16.897 1.00 85.88 172 SER A CA 1
ATOM 1340 C C . SER A 1 172 ? 28.009 4.580 -17.062 1.00 85.88 172 SER A C 1
ATOM 1342 O O . SER A 1 172 ? 28.737 4.288 -16.112 1.00 85.88 172 SER A O 1
ATOM 1344 N N . ASN A 1 173 ? 28.531 4.856 -18.261 1.00 83.25 173 ASN A N 1
ATOM 1345 C CA . ASN A 1 173 ? 29.964 4.808 -18.523 1.00 83.25 173 ASN A CA 1
ATOM 1346 C C . ASN A 1 173 ? 30.754 5.924 -17.814 1.00 83.25 173 ASN A C 1
ATOM 1348 O O . ASN A 1 173 ? 31.863 5.660 -17.346 1.00 83.25 173 ASN A O 1
ATOM 1352 N N . SER A 1 174 ? 30.217 7.146 -17.726 1.00 83.75 174 SER A N 1
ATOM 1353 C CA . SER A 1 174 ? 30.898 8.272 -17.072 1.00 83.75 174 SER A CA 1
ATOM 1354 C C . SER A 1 174 ? 30.930 8.148 -15.546 1.00 83.75 174 SER A C 1
ATOM 1356 O O . SER A 1 174 ? 31.847 8.680 -14.919 1.00 83.75 174 SER A O 1
ATOM 1358 N N . CYS A 1 175 ? 30.008 7.386 -14.954 1.00 83.69 175 CYS A N 1
ATOM 1359 C CA . CYS A 1 175 ? 29.912 7.177 -13.507 1.00 83.69 175 CYS A CA 1
ATOM 1360 C C . CYS A 1 175 ? 30.634 5.933 -12.975 1.00 83.69 175 CYS A C 1
ATOM 1362 O O . CYS A 1 175 ? 30.458 5.561 -11.815 1.00 83.69 175 CYS A O 1
ATOM 1364 N N . LYS A 1 176 ? 31.499 5.315 -13.787 1.00 77.69 176 LYS A N 1
ATOM 1365 C CA . LYS A 1 176 ? 32.366 4.217 -13.343 1.00 77.69 176 LYS A CA 1
ATOM 1366 C C . LYS A 1 176 ? 33.278 4.618 -12.176 1.00 77.69 176 LYS A C 1
ATOM 1368 O O . LYS A 1 176 ? 33.747 5.760 -12.137 1.00 77.69 176 LYS A O 1
ATOM 1373 N N . PRO A 1 177 ? 33.653 3.659 -11.307 1.00 69.75 177 PRO A N 1
ATOM 1374 C CA . PRO A 1 177 ? 34.709 3.868 -10.323 1.00 69.75 177 PRO A CA 1
ATOM 1375 C C . PRO A 1 177 ? 35.979 4.433 -10.981 1.00 69.75 177 PRO A C 1
ATOM 1377 O O . PRO A 1 177 ? 36.519 3.834 -11.911 1.00 69.75 177 PRO A O 1
ATOM 1380 N N . GLY A 1 178 ? 36.438 5.599 -10.517 1.00 66.69 178 GLY A N 1
ATOM 1381 C CA . GLY A 1 178 ? 37.619 6.291 -11.054 1.00 66.69 178 GLY A CA 1
ATOM 1382 C C . GLY A 1 178 ? 37.369 7.241 -12.238 1.00 66.69 178 GLY A C 1
ATOM 1383 O O . GLY A 1 178 ? 38.331 7.805 -12.753 1.00 66.69 178 GLY A O 1
ATOM 1384 N N . SER A 1 179 ? 36.117 7.443 -12.661 1.00 74.00 179 SER A N 1
ATOM 1385 C CA . SER A 1 179 ? 35.716 8.426 -13.682 1.00 74.00 179 SER A CA 1
ATOM 1386 C C . SER A 1 179 ? 35.020 9.651 -13.061 1.00 74.00 179 SER A C 1
ATOM 1388 O O . SER A 1 179 ? 34.593 9.622 -11.906 1.00 74.00 179 SER A O 1
ATOM 1390 N N . PHE A 1 180 ? 34.908 10.746 -13.822 1.00 71.56 180 PHE A N 1
ATOM 1391 C CA . PHE A 1 180 ? 34.182 11.950 -13.410 1.00 71.56 180 PHE A CA 1
ATOM 1392 C C . PHE A 1 180 ? 32.697 11.840 -13.792 1.00 71.56 180 PHE A C 1
ATOM 1394 O O . PHE A 1 180 ? 32.325 11.976 -14.956 1.00 71.56 180 PHE A O 1
ATOM 1401 N N . CYS A 1 181 ? 31.857 11.582 -12.791 1.00 77.31 181 CYS A N 1
ATOM 1402 C CA . CYS A 1 181 ? 30.403 11.489 -12.913 1.00 77.31 181 CYS A CA 1
ATOM 1403 C C . CYS A 1 181 ? 29.776 12.886 -12.756 1.00 77.31 181 CYS A C 1
ATOM 1405 O O . CYS A 1 181 ? 29.710 13.407 -11.636 1.00 77.31 181 CYS A O 1
ATOM 1407 N N . THR A 1 182 ? 29.338 13.498 -13.859 1.00 79.25 182 THR A N 1
ATOM 1408 C CA . THR A 1 182 ? 28.742 14.846 -13.864 1.00 79.25 182 THR A CA 1
ATOM 1409 C C . THR A 1 182 ? 27.281 14.797 -13.411 1.00 79.25 182 THR A C 1
ATOM 1411 O O . THR A 1 182 ? 26.405 14.498 -14.219 1.00 79.25 182 THR A O 1
ATOM 1414 N N . GLY A 1 183 ? 27.007 15.125 -12.144 1.00 80.69 183 GLY A N 1
ATOM 1415 C CA . GLY A 1 183 ? 25.654 15.090 -11.567 1.00 80.69 183 GLY A CA 1
ATOM 1416 C C . GLY A 1 183 ? 24.620 15.865 -12.387 1.00 80.69 183 GLY A C 1
ATOM 1417 O O . GLY A 1 183 ? 23.576 15.318 -12.731 1.00 80.69 183 GLY A O 1
ATOM 1418 N N . MET A 1 184 ? 24.953 17.088 -12.803 1.00 84.38 184 MET A N 1
ATOM 1419 C CA . MET A 1 184 ? 24.079 17.950 -13.605 1.00 84.38 184 MET A CA 1
ATOM 1420 C C . MET A 1 184 ? 23.585 17.289 -14.901 1.00 84.38 184 MET A C 1
ATOM 1422 O O . MET A 1 184 ? 22.391 17.308 -15.180 1.00 84.38 184 MET A O 1
ATOM 1426 N N . GLN A 1 185 ? 24.468 16.635 -15.666 1.00 84.69 185 GLN A N 1
ATOM 1427 C CA . GLN A 1 185 ? 24.081 15.961 -16.917 1.00 84.69 185 GLN A CA 1
ATOM 1428 C C . GLN A 1 185 ? 23.143 14.774 -16.669 1.00 84.69 185 GLN A C 1
ATOM 1430 O O . GLN A 1 185 ? 22.249 14.502 -17.474 1.00 84.69 185 GLN A O 1
ATOM 1435 N N . ILE A 1 186 ? 23.346 14.066 -15.557 1.00 88.94 186 ILE A N 1
ATOM 1436 C CA . ILE A 1 186 ? 22.483 12.961 -15.133 1.00 88.94 186 ILE A CA 1
ATOM 1437 C C . ILE A 1 186 ? 21.115 13.515 -14.786 1.00 88.94 186 ILE A C 1
ATOM 1439 O O . ILE A 1 186 ? 20.118 13.073 -15.348 1.00 88.94 186 ILE A O 1
ATOM 1443 N N . HIS A 1 187 ? 21.086 14.517 -13.913 1.00 88.88 187 HIS A N 1
ATOM 1444 C CA . HIS A 1 187 ? 19.863 15.146 -13.456 1.00 88.88 187 HIS A CA 1
ATOM 1445 C C . HIS A 1 187 ? 19.041 15.696 -14.625 1.00 88.88 187 HIS A C 1
ATOM 1447 O O . HIS A 1 187 ? 17.874 15.347 -14.757 1.00 88.88 187 HIS A O 1
ATOM 1453 N N . GLU A 1 188 ? 19.649 16.457 -15.538 1.00 89.81 188 GLU A N 1
ATOM 1454 C CA . GLU A 1 188 ? 18.970 16.966 -16.736 1.00 89.81 188 GLU A CA 1
ATOM 1455 C C . GLU A 1 188 ? 18.430 15.841 -17.626 1.00 89.81 188 GLU A C 1
ATOM 1457 O O . GLU A 1 188 ? 17.320 15.937 -18.153 1.00 89.81 188 GLU A O 1
ATOM 1462 N N . THR A 1 189 ? 19.192 14.759 -17.806 1.00 90.75 189 THR A N 1
ATOM 1463 C CA . THR A 1 189 ? 18.749 13.619 -18.621 1.00 90.75 189 THR A CA 1
ATOM 1464 C C . THR A 1 189 ? 17.553 12.918 -17.983 1.00 90.75 189 THR A C 1
ATOM 1466 O O . THR A 1 189 ? 16.588 12.610 -18.681 1.00 90.75 189 THR A O 1
ATOM 1469 N N . ILE A 1 190 ? 17.588 12.701 -16.666 1.00 92.12 190 ILE A N 1
ATOM 1470 C CA . ILE A 1 190 ? 16.500 12.070 -15.914 1.00 92.12 190 ILE A CA 1
ATOM 1471 C C . ILE A 1 190 ? 15.258 12.966 -15.878 1.00 92.12 190 ILE A C 1
ATOM 1473 O O . ILE A 1 190 ? 14.165 12.477 -16.157 1.00 92.12 190 ILE A O 1
ATOM 1477 N N . GLN A 1 191 ? 15.407 14.270 -15.631 1.00 91.06 191 GLN A N 1
ATOM 1478 C CA . GLN A 1 191 ? 14.304 15.238 -15.683 1.00 91.06 191 GLN A CA 1
ATOM 1479 C C . GLN A 1 191 ? 13.631 15.215 -17.059 1.00 91.06 191 GLN A C 1
ATOM 1481 O O . GLN A 1 191 ? 12.449 14.909 -17.177 1.00 91.06 191 GLN A O 1
ATOM 1486 N N . ASN A 1 192 ? 14.398 15.400 -18.137 1.00 91.81 192 ASN A N 1
ATOM 1487 C CA . ASN A 1 192 ? 13.850 15.367 -19.496 1.00 91.81 192 ASN A CA 1
ATOM 1488 C C . ASN A 1 192 ? 13.168 14.033 -19.844 1.00 91.81 192 ASN A C 1
ATOM 1490 O O . ASN A 1 192 ? 12.247 14.001 -20.664 1.00 91.81 192 ASN A O 1
ATOM 1494 N N . LEU A 1 193 ? 13.624 12.930 -19.244 1.00 92.06 193 LEU A N 1
ATOM 1495 C CA . LEU A 1 193 ? 13.042 11.612 -19.445 1.00 92.06 193 LEU A CA 1
ATOM 1496 C C . LEU A 1 193 ? 11.706 11.444 -18.706 1.00 92.06 193 LEU A C 1
ATOM 1498 O O . LEU A 1 193 ? 10.751 10.954 -19.309 1.00 92.06 193 LEU A O 1
ATOM 1502 N N . PHE A 1 194 ? 11.638 11.837 -17.432 1.00 92.19 194 PHE A N 1
ATOM 1503 C CA . PHE A 1 194 ? 10.512 11.535 -16.544 1.00 92.19 194 PHE A CA 1
ATOM 1504 C C . PHE A 1 194 ? 9.485 12.658 -16.410 1.00 92.19 194 PHE A C 1
ATOM 1506 O O . PHE A 1 194 ? 8.300 12.345 -16.313 1.00 92.19 194 PHE A O 1
ATOM 1513 N N . THR A 1 195 ? 9.873 13.939 -16.447 1.00 90.62 195 THR A N 1
ATOM 1514 C CA . THR A 1 195 ? 8.951 15.077 -16.249 1.00 90.62 195 THR A CA 1
ATOM 1515 C C . THR A 1 195 ? 7.666 14.980 -17.089 1.00 90.62 195 THR A C 1
ATOM 1517 O O . THR A 1 195 ? 6.594 15.202 -16.527 1.00 90.62 195 THR A O 1
ATOM 1520 N N . PRO A 1 196 ? 7.690 14.573 -18.380 1.00 90.50 196 PRO A N 1
ATOM 1521 C CA . PRO A 1 196 ? 6.461 14.442 -19.174 1.00 90.50 196 PRO A CA 1
ATOM 1522 C C . PRO A 1 196 ? 5.491 13.347 -18.696 1.00 90.50 196 PRO A C 1
ATOM 1524 O O . PRO A 1 196 ? 4.338 13.329 -19.118 1.00 90.50 196 PRO A O 1
ATOM 1527 N N . TYR A 1 197 ? 5.961 12.415 -17.866 1.00 89.12 197 TYR A N 1
ATOM 1528 C CA . TYR A 1 197 ? 5.225 11.236 -17.403 1.00 89.12 197 TYR A CA 1
ATOM 1529 C C . TYR A 1 197 ? 4.824 11.332 -15.927 1.00 89.12 197 TYR A C 1
ATOM 1531 O O . TYR A 1 197 ? 3.879 10.659 -15.520 1.00 89.12 197 TYR A O 1
ATOM 1539 N N . MET A 1 198 ? 5.499 12.171 -15.130 1.00 89.94 198 MET A N 1
ATOM 1540 C CA . MET A 1 198 ? 5.308 12.210 -13.675 1.00 89.94 198 MET A CA 1
ATOM 1541 C C . MET A 1 198 ? 3.881 12.547 -13.256 1.00 89.94 198 MET A C 1
ATOM 1543 O O . MET A 1 198 ? 3.369 11.899 -12.351 1.00 89.94 198 MET A O 1
ATOM 1547 N N . ALA A 1 199 ? 3.204 13.470 -13.943 1.00 89.75 199 ALA A N 1
ATOM 1548 C CA . ALA A 1 199 ? 1.811 13.797 -13.636 1.00 89.75 199 ALA A CA 1
ATOM 1549 C C . ALA A 1 199 ? 0.882 12.575 -13.777 1.00 89.75 199 ALA A C 1
ATOM 1551 O O . ALA A 1 199 ? 0.013 12.347 -12.938 1.00 89.75 199 ALA A O 1
ATOM 1552 N N . GLU A 1 200 ? 1.083 11.755 -14.812 1.00 88.38 200 GLU A N 1
ATOM 1553 C CA . GLU A 1 200 ? 0.276 10.553 -15.044 1.00 88.38 200 GLU A CA 1
ATOM 1554 C C . GLU A 1 200 ? 0.642 9.426 -14.071 1.00 88.38 200 GLU A C 1
ATOM 1556 O O . GLU A 1 200 ? -0.249 8.786 -13.515 1.00 88.38 200 GLU A O 1
ATOM 1561 N N . ILE A 1 201 ? 1.937 9.220 -13.805 1.00 89.38 201 ILE A N 1
ATOM 1562 C CA . ILE A 1 201 ? 2.411 8.269 -12.790 1.00 89.38 201 ILE A CA 1
ATOM 1563 C C . ILE A 1 201 ? 1.811 8.627 -11.422 1.00 89.38 201 ILE A C 1
ATOM 1565 O O . ILE A 1 201 ? 1.181 7.789 -10.777 1.00 89.38 201 ILE A O 1
ATOM 1569 N N . ALA A 1 202 ? 1.944 9.886 -11.000 1.00 89.88 202 ALA A N 1
ATOM 1570 C CA . ALA A 1 202 ? 1.415 10.385 -9.738 1.00 89.88 202 ALA A CA 1
ATOM 1571 C C . ALA A 1 202 ? -0.110 10.252 -9.661 1.00 89.88 202 ALA A C 1
ATOM 1573 O O . ALA A 1 202 ? -0.634 9.814 -8.636 1.00 89.88 202 ALA A O 1
ATOM 1574 N N . ARG A 1 203 ? -0.831 10.566 -10.746 1.00 88.44 203 ARG A N 1
ATOM 1575 C CA . ARG A 1 203 ? -2.287 10.383 -10.832 1.00 88.44 203 ARG A CA 1
ATOM 1576 C C . ARG A 1 203 ? -2.687 8.928 -10.586 1.00 88.44 203 ARG A C 1
ATOM 1578 O O . ARG A 1 203 ? -3.609 8.686 -9.812 1.00 88.44 203 ARG A O 1
ATOM 1585 N N . GLN A 1 204 ? -1.984 7.970 -11.188 1.00 87.69 204 GLN A N 1
ATOM 1586 C CA . GLN A 1 204 ? -2.268 6.543 -11.010 1.00 87.69 204 GLN A CA 1
ATOM 1587 C C . GLN A 1 204 ? -2.052 6.083 -9.562 1.00 87.69 204 GLN A C 1
ATOM 1589 O O . GLN A 1 204 ? -2.904 5.379 -9.023 1.00 87.69 204 GLN A O 1
ATOM 1594 N N . PHE A 1 205 ? -0.974 6.522 -8.900 1.00 88.19 205 PHE A N 1
ATOM 1595 C CA . PHE A 1 205 ? -0.767 6.263 -7.467 1.00 88.19 205 PHE A CA 1
ATOM 1596 C C . PHE A 1 205 ? -1.853 6.910 -6.599 1.00 88.19 205 PHE A C 1
ATOM 1598 O O . PHE A 1 205 ? -2.408 6.270 -5.704 1.00 88.19 205 PHE A O 1
ATOM 1605 N N . ARG A 1 206 ? -2.189 8.172 -6.881 1.00 87.25 206 ARG A N 1
ATOM 1606 C CA . ARG A 1 206 ? -3.198 8.938 -6.146 1.00 87.25 206 ARG A CA 1
ATOM 1607 C C . ARG A 1 206 ? -4.558 8.260 -6.194 1.00 87.25 206 ARG A C 1
ATOM 1609 O O . ARG A 1 206 ? -5.133 7.989 -5.145 1.00 87.25 206 ARG A O 1
ATOM 1616 N N . GLU A 1 207 ? -5.061 7.979 -7.389 1.00 85.56 207 GLU A N 1
ATOM 1617 C CA . GLU A 1 207 ? -6.393 7.402 -7.574 1.00 85.56 207 GLU A CA 1
ATOM 1618 C C . GLU A 1 207 ? -6.487 5.972 -7.047 1.00 85.56 207 GLU A C 1
ATOM 1620 O O . GLU A 1 207 ? -7.490 5.615 -6.432 1.00 85.56 207 GLU A O 1
ATOM 1625 N N . ALA A 1 208 ? -5.453 5.158 -7.270 1.00 82.50 208 ALA A N 1
ATOM 1626 C CA . ALA A 1 208 ? -5.495 3.756 -6.883 1.00 82.50 208 ALA A CA 1
ATOM 1627 C C . ALA A 1 208 ? -5.239 3.532 -5.387 1.00 82.50 208 ALA A C 1
ATOM 1629 O O . ALA A 1 208 ? -5.737 2.548 -4.845 1.00 82.50 208 ALA A O 1
ATOM 1630 N N . LEU A 1 209 ? -4.451 4.395 -4.731 1.00 85.62 209 LEU A N 1
ATOM 1631 C CA . LEU A 1 209 ? -3.929 4.127 -3.387 1.00 85.62 209 LEU A CA 1
ATOM 1632 C C . LEU A 1 209 ? -4.190 5.268 -2.403 1.00 85.62 209 LEU A C 1
ATOM 1634 O O . LEU A 1 209 ? -4.839 5.049 -1.387 1.00 85.62 209 LEU A O 1
ATOM 1638 N N . PHE A 1 210 ? -3.745 6.496 -2.674 1.00 83.12 210 PHE A N 1
ATOM 1639 C CA . PHE A 1 210 ? -3.804 7.549 -1.645 1.00 83.12 210 PHE A CA 1
ATOM 1640 C C . PHE A 1 210 ? -5.220 8.064 -1.375 1.00 83.12 210 PHE A C 1
ATOM 1642 O O . PHE A 1 210 ? -5.595 8.244 -0.216 1.00 83.12 210 PHE A O 1
ATOM 1649 N N . VAL A 1 211 ? -6.020 8.253 -2.428 1.00 83.62 211 VAL A N 1
ATOM 1650 C CA . VAL A 1 211 ? -7.434 8.645 -2.326 1.00 83.62 211 VAL A CA 1
ATOM 1651 C C . VAL A 1 211 ? -8.244 7.662 -1.469 1.00 83.62 211 VAL A C 1
ATOM 1653 O O . VAL A 1 211 ? -8.992 8.141 -0.620 1.00 83.62 211 VAL A O 1
ATOM 1656 N N . PRO A 1 212 ? -8.115 6.328 -1.623 1.00 85.38 212 PRO A N 1
ATOM 1657 C CA . PRO A 1 212 ? -8.799 5.388 -0.734 1.00 85.38 212 PRO A CA 1
ATOM 1658 C C . PRO A 1 212 ? -8.129 5.212 0.640 1.00 85.38 212 PRO A C 1
ATOM 1660 O O . PRO A 1 212 ? -8.836 5.040 1.633 1.00 85.38 212 PRO A O 1
ATOM 1663 N N . TRP A 1 213 ? -6.795 5.274 0.745 1.00 88.06 213 TRP A N 1
ATOM 1664 C CA . TRP A 1 213 ? -6.096 5.032 2.016 1.00 88.06 213 TRP A CA 1
ATOM 1665 C C . TRP A 1 213 ? -6.320 6.124 3.056 1.00 88.06 213 TRP A C 1
ATOM 1667 O O . TRP A 1 213 ? -6.501 5.801 4.227 1.00 88.06 213 TRP A O 1
ATOM 1677 N N . VAL A 1 214 ? -6.316 7.404 2.669 1.00 88.94 214 VAL A N 1
ATOM 1678 C CA . VAL A 1 214 ? -6.448 8.503 3.641 1.00 88.94 214 VAL A CA 1
ATOM 1679 C C . VAL A 1 214 ? -7.786 8.433 4.398 1.00 88.94 214 VAL A C 1
ATOM 1681 O O . VAL A 1 214 ? -7.744 8.389 5.629 1.00 88.94 214 VAL A O 1
ATOM 1684 N N . PRO A 1 215 ? -8.959 8.341 3.736 1.00 88.44 215 PRO A N 1
ATOM 1685 C CA . PRO A 1 215 ? -10.237 8.180 4.428 1.00 88.44 215 PRO A CA 1
ATOM 1686 C C . PRO A 1 215 ? -10.315 6.885 5.237 1.00 88.44 215 PRO A C 1
ATOM 1688 O O . PRO A 1 215 ? -10.845 6.891 6.344 1.00 88.44 215 PRO A O 1
ATOM 1691 N N . PHE A 1 216 ? -9.765 5.783 4.717 1.00 88.81 216 PHE A N 1
ATOM 1692 C CA . PHE A 1 216 ? -9.719 4.514 5.440 1.00 88.81 216 PHE A CA 1
ATOM 1693 C C . PHE A 1 216 ? -8.969 4.657 6.770 1.00 88.81 216 PHE A C 1
ATOM 1695 O O . PHE A 1 216 ? -9.522 4.361 7.826 1.00 88.81 216 PHE A O 1
ATOM 1702 N N . LEU A 1 217 ? -7.747 5.192 6.744 1.00 89.62 217 LEU A N 1
ATOM 1703 C CA . LEU A 1 217 ? -6.935 5.403 7.943 1.00 89.62 217 LEU A CA 1
ATOM 1704 C C . LEU A 1 217 ? -7.556 6.424 8.908 1.00 89.62 217 LEU A C 1
ATOM 1706 O O . LEU A 1 217 ? -7.455 6.260 10.122 1.00 89.62 217 LEU A O 1
ATOM 1710 N N . GLN A 1 218 ? -8.222 7.460 8.392 1.00 88.94 218 GLN A N 1
ATOM 1711 C CA . GLN A 1 218 ? -8.967 8.418 9.214 1.00 88.94 218 GLN A CA 1
ATOM 1712 C C . GLN A 1 218 ? -10.162 7.763 9.914 1.00 88.94 218 GLN A C 1
ATOM 1714 O O . GLN A 1 218 ? -10.374 8.012 11.097 1.00 88.94 218 GLN A O 1
ATOM 1719 N N . ASN A 1 219 ? -10.901 6.885 9.231 1.00 86.38 219 ASN A N 1
ATOM 1720 C CA . ASN A 1 219 ? -11.972 6.107 9.855 1.00 86.38 219 ASN A CA 1
ATOM 1721 C C . ASN A 1 219 ? -11.414 5.159 10.923 1.00 86.38 219 ASN A C 1
ATOM 1723 O O . ASN A 1 219 ? -11.973 5.072 12.016 1.00 86.38 219 ASN A O 1
ATOM 1727 N N . LEU A 1 220 ? -10.268 4.520 10.655 1.00 86.38 220 LEU A N 1
ATOM 1728 C CA . LEU A 1 220 ? -9.568 3.709 11.654 1.00 86.38 220 LEU A CA 1
ATOM 1729 C C . LEU A 1 220 ? -9.173 4.506 12.896 1.00 86.38 220 LEU A C 1
ATOM 1731 O O . LEU A 1 220 ? -9.187 3.962 13.994 1.00 86.38 220 LEU A O 1
ATOM 1735 N N . LEU A 1 221 ? -8.854 5.791 12.745 1.00 87.38 221 LEU A N 1
ATOM 1736 C CA . LEU A 1 221 ? -8.489 6.670 13.855 1.00 87.38 221 LEU A CA 1
ATOM 1737 C C . LEU A 1 221 ? -9.676 7.024 14.767 1.00 87.38 221 LEU A C 1
ATOM 1739 O O . LEU A 1 221 ? -9.462 7.342 15.939 1.00 87.38 221 LEU A O 1
ATOM 1743 N N . LEU A 1 222 ? -10.915 6.960 14.269 1.00 83.81 222 LEU A N 1
ATOM 1744 C CA . LEU A 1 222 ? -12.113 7.239 15.070 1.00 83.81 222 LEU A CA 1
ATOM 1745 C C . LEU A 1 222 ? -12.398 6.124 16.083 1.00 83.81 222 LEU A C 1
ATOM 1747 O O . LEU A 1 222 ? -12.743 6.410 17.226 1.00 83.81 222 LEU A O 1
ATOM 1751 N N . ILE A 1 223 ? -12.151 4.868 15.707 1.00 81.81 223 ILE A N 1
ATOM 1752 C CA . ILE A 1 223 ? -12.458 3.692 16.535 1.00 81.81 223 ILE A CA 1
ATOM 1753 C C . ILE A 1 223 ? -11.749 3.715 17.901 1.00 81.81 223 ILE A C 1
ATOM 1755 O O . ILE A 1 223 ? -12.438 3.564 18.909 1.00 81.81 223 ILE A O 1
ATOM 1759 N N . PRO A 1 224 ? -10.422 3.955 18.001 1.00 83.81 224 PRO A N 1
ATOM 1760 C CA . PRO A 1 224 ? -9.749 4.124 19.287 1.00 83.81 224 PRO A CA 1
ATOM 1761 C C . PRO A 1 224 ? -10.371 5.210 20.160 1.00 83.81 224 PRO A C 1
ATOM 1763 O O . PRO A 1 224 ? -10.464 5.031 21.371 1.00 83.81 224 PRO A O 1
ATOM 1766 N N . ASN A 1 225 ? -10.778 6.338 19.569 1.00 82.81 225 ASN A N 1
ATOM 1767 C CA . ASN A 1 225 ? -11.334 7.459 20.324 1.00 82.81 225 ASN A CA 1
ATOM 1768 C C . ASN A 1 225 ? -12.722 7.116 20.868 1.00 82.81 225 ASN A C 1
ATOM 1770 O O . ASN A 1 225 ? -12.968 7.339 22.052 1.00 82.81 225 ASN A O 1
ATOM 1774 N N . ASP A 1 226 ? -13.596 6.548 20.038 1.00 83.62 226 ASP A N 1
ATOM 1775 C CA . ASP A 1 226 ? -14.948 6.151 20.439 1.00 83.62 226 ASP A CA 1
ATOM 1776 C C . ASP A 1 226 ? -14.901 5.048 21.500 1.00 83.62 226 ASP A C 1
ATOM 1778 O O . ASP A 1 226 ? -15.558 5.151 22.538 1.00 83.62 226 ASP A O 1
ATOM 1782 N N . PHE A 1 227 ? -14.055 4.035 21.288 1.00 86.31 227 PHE A N 1
ATOM 1783 C CA . PHE A 1 227 ? -13.857 2.943 22.235 1.00 86.31 227 PHE A CA 1
ATOM 1784 C C . PHE A 1 227 ? -13.311 3.439 23.578 1.00 86.31 227 PHE A C 1
ATOM 1786 O O . PHE A 1 227 ? -13.951 3.224 24.606 1.00 86.31 227 PHE A O 1
ATOM 1793 N N . ASN A 1 228 ? -12.175 4.149 23.579 1.00 88.38 228 ASN A N 1
ATOM 1794 C CA . ASN A 1 228 ? -11.538 4.623 24.813 1.00 88.38 228 ASN A CA 1
ATOM 1795 C C . ASN A 1 228 ? -12.439 5.605 25.576 1.00 88.38 228 ASN A C 1
ATOM 1797 O O . ASN A 1 228 ? -12.473 5.594 26.804 1.00 88.38 228 ASN A O 1
ATOM 1801 N N . THR A 1 229 ? -13.188 6.452 24.866 1.00 88.25 229 THR A N 1
ATOM 1802 C CA . THR A 1 229 ? -14.138 7.381 25.493 1.00 88.25 229 THR A CA 1
ATOM 1803 C C . THR A 1 229 ? -15.297 6.622 26.136 1.00 88.25 229 THR A C 1
ATOM 1805 O O . THR A 1 229 ? -15.705 6.933 27.256 1.00 88.25 229 THR A O 1
ATOM 1808 N N . ALA A 1 230 ? -15.830 5.603 25.459 1.00 87.75 230 ALA A N 1
ATOM 1809 C CA . ALA A 1 230 ? -16.930 4.809 25.985 1.00 87.75 230 ALA A CA 1
ATOM 1810 C C . ALA A 1 230 ? -16.511 3.939 27.186 1.00 87.75 230 ALA A C 1
ATOM 1812 O O . ALA A 1 230 ? -17.275 3.855 28.149 1.00 87.75 230 ALA A O 1
ATOM 1813 N N . THR A 1 231 ? -15.300 3.365 27.192 1.00 88.25 231 THR A N 1
ATOM 1814 C CA . THR A 1 231 ? -14.769 2.628 28.356 1.00 88.25 231 THR A CA 1
ATOM 1815 C C . THR A 1 231 ? -14.477 3.552 29.542 1.00 88.25 231 THR A C 1
ATOM 1817 O O . THR A 1 231 ? -14.814 3.214 30.677 1.00 88.25 231 THR A O 1
ATOM 1820 N N . GLN A 1 232 ? -13.954 4.760 29.306 1.00 87.94 232 GLN A N 1
ATOM 1821 C CA . GLN A 1 232 ? -13.763 5.766 30.361 1.00 87.94 232 GLN A CA 1
ATOM 1822 C C . GLN A 1 232 ? -15.091 6.218 30.980 1.00 87.94 232 GLN A C 1
ATOM 1824 O O . GLN A 1 232 ? -15.222 6.260 32.206 1.00 87.94 232 GLN A O 1
ATOM 1829 N N . ASN A 1 233 ? -16.094 6.513 30.148 1.00 88.94 233 ASN A N 1
ATOM 1830 C CA . ASN A 1 233 ? -17.406 6.960 30.616 1.00 88.94 233 ASN A CA 1
ATOM 1831 C C . ASN A 1 233 ? -18.183 5.855 31.349 1.00 88.94 233 ASN A C 1
ATOM 1833 O O . ASN A 1 233 ? -18.947 6.162 32.261 1.00 88.94 233 ASN A O 1
ATOM 1837 N N . LEU A 1 234 ? -17.934 4.581 31.026 1.00 90.19 234 LEU A N 1
ATOM 1838 C CA . LEU A 1 234 ? -18.477 3.430 31.753 1.00 90.19 234 LEU A CA 1
ATOM 1839 C C . LEU A 1 234 ? -18.000 3.373 33.213 1.00 90.19 234 LEU A C 1
ATOM 1841 O O . LEU A 1 234 ? -18.725 2.871 34.071 1.00 90.19 234 LEU A O 1
ATOM 1845 N N . GLY A 1 235 ? -16.807 3.894 33.517 1.00 87.00 235 GLY A N 1
ATOM 1846 C CA . GLY A 1 235 ? -16.141 3.700 34.805 1.00 87.00 235 GLY A CA 1
ATOM 1847 C C . GLY A 1 235 ? -16.934 4.163 36.023 1.00 87.00 235 GLY A C 1
ATOM 1848 O O . GLY A 1 235 ? -17.150 3.385 36.952 1.00 87.00 235 GLY A O 1
ATOM 1849 N N . SER A 1 236 ? -17.388 5.418 36.044 1.00 87.62 236 SER A N 1
ATOM 1850 C CA . SER A 1 236 ? -18.108 5.955 37.209 1.00 87.62 236 SER A CA 1
ATOM 1851 C C . SER A 1 236 ? -19.454 5.247 37.456 1.00 87.62 236 SER A C 1
ATOM 1853 O O . SER A 1 236 ? -19.668 4.790 38.589 1.00 87.62 236 SER A O 1
ATOM 1855 N N . PRO A 1 237 ? -20.323 5.065 36.440 1.00 88.38 237 PRO A N 1
ATOM 1856 C CA . PRO A 1 237 ? -21.540 4.272 36.584 1.00 88.38 237 PRO A CA 1
ATOM 1857 C C . PRO A 1 237 ? -21.283 2.831 37.028 1.00 88.38 237 PRO A C 1
ATOM 1859 O O . PRO A 1 237 ? -21.934 2.339 37.952 1.00 88.38 237 PRO A O 1
ATOM 1862 N N . PHE A 1 238 ? -20.288 2.171 36.431 1.00 92.12 238 PHE A N 1
ATOM 1863 C CA . PHE A 1 238 ? -19.930 0.794 36.754 1.00 92.12 238 PHE A CA 1
ATOM 1864 C C . PHE A 1 238 ? -19.450 0.637 38.202 1.00 92.12 238 PHE A C 1
ATOM 1866 O O . PHE A 1 238 ? -19.931 -0.244 38.914 1.00 92.12 238 PHE A O 1
ATOM 1873 N N . ILE A 1 239 ? -18.554 1.507 38.680 1.00 90.81 239 ILE A N 1
ATOM 1874 C CA . ILE A 1 239 ? -18.040 1.455 40.058 1.00 90.81 239 ILE A CA 1
ATOM 1875 C C . ILE A 1 239 ? -19.179 1.639 41.071 1.00 90.81 239 ILE A C 1
ATOM 1877 O O . ILE A 1 239 ? -19.246 0.913 42.069 1.00 90.81 239 ILE A O 1
ATOM 1881 N N . SER A 1 240 ? -20.093 2.578 40.802 1.00 88.88 240 SER A N 1
ATOM 1882 C CA . SER A 1 240 ? -21.288 2.804 41.624 1.00 88.88 240 SER A CA 1
ATOM 1883 C C . SER A 1 240 ? -22.193 1.567 41.653 1.00 88.88 240 SER A C 1
ATOM 1885 O O . SER A 1 240 ? -22.588 1.108 42.729 1.00 88.88 240 SER A O 1
ATOM 1887 N N . PHE A 1 241 ? -22.470 0.981 40.485 1.00 91.81 241 PHE A N 1
ATOM 1888 C CA . PHE A 1 241 ? -23.278 -0.230 40.356 1.00 91.81 241 PHE A CA 1
ATOM 1889 C C . PHE A 1 241 ? -22.652 -1.428 41.084 1.00 91.81 241 PHE A C 1
ATOM 1891 O O . PHE A 1 241 ? -23.325 -2.084 4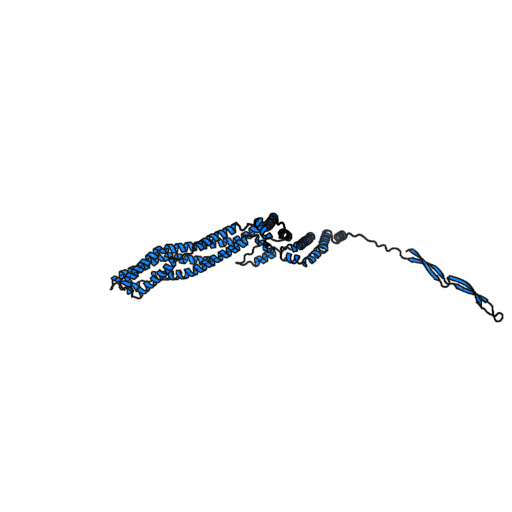1.879 1.00 91.81 241 PHE A O 1
ATOM 1898 N N . ARG A 1 242 ? -21.349 -1.665 40.895 1.00 93.19 242 ARG A N 1
ATOM 1899 C CA . ARG A 1 242 ? -20.609 -2.746 41.559 1.00 93.19 242 ARG A CA 1
ATOM 1900 C C . ARG A 1 242 ? -20.679 -2.633 43.079 1.00 93.19 242 ARG A C 1
ATOM 1902 O O . ARG A 1 242 ? -20.923 -3.627 43.753 1.00 93.19 242 ARG A O 1
ATOM 1909 N N . SER A 1 243 ? -20.508 -1.427 43.626 1.00 89.50 243 SER A N 1
ATOM 1910 C CA . SER A 1 243 ? -20.620 -1.188 45.071 1.00 89.50 243 SER A CA 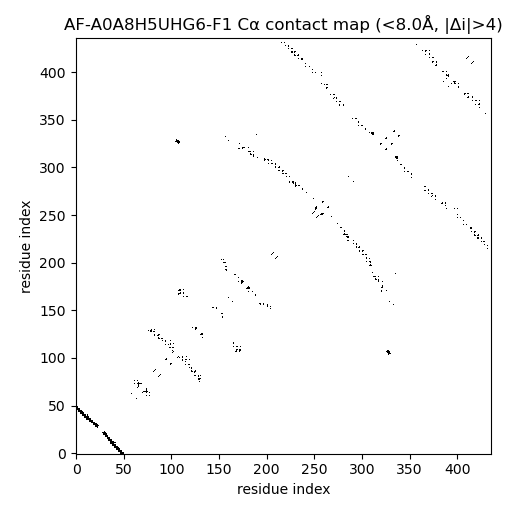1
ATOM 1911 C C . SER A 1 243 ? -22.005 -1.572 45.610 1.00 89.50 243 SER A C 1
ATOM 1913 O O . SER A 1 243 ? -22.112 -2.254 46.632 1.00 89.50 243 SER A O 1
ATOM 1915 N N . ARG A 1 244 ? -23.072 -1.212 44.882 1.00 86.62 244 ARG A N 1
ATOM 1916 C CA . ARG A 1 244 ? -24.455 -1.571 45.237 1.00 86.62 244 ARG A CA 1
ATOM 1917 C C . ARG A 1 244 ? -24.701 -3.073 45.161 1.00 86.62 244 ARG A C 1
ATOM 1919 O O . ARG A 1 244 ? -25.306 -3.620 46.077 1.00 86.62 244 ARG A O 1
ATOM 1926 N N . TYR A 1 245 ? -24.203 -3.739 44.123 1.00 91.56 245 TYR A N 1
ATOM 1927 C CA . TYR A 1 245 ? -24.281 -5.195 44.006 1.00 91.56 245 TYR A CA 1
ATOM 1928 C C . TYR A 1 245 ? -23.580 -5.896 45.176 1.00 91.56 245 TYR A C 1
ATOM 1930 O O . TYR A 1 245 ? -24.166 -6.779 45.803 1.00 91.56 245 TYR A O 1
ATOM 1938 N N . THR A 1 246 ? -22.360 -5.475 45.525 1.00 89.94 246 THR A N 1
ATOM 1939 C CA . THR A 1 246 ? -21.618 -6.036 46.664 1.00 89.94 246 THR A CA 1
ATOM 1940 C C . THR A 1 246 ? -22.374 -5.825 47.972 1.00 89.94 246 THR A C 1
ATOM 1942 O O . THR A 1 246 ? -22.480 -6.751 48.774 1.00 89.94 246 THR A O 1
ATOM 1945 N N . TYR A 1 247 ? -22.949 -4.637 48.177 1.00 85.25 247 TYR A N 1
ATOM 1946 C CA . TYR A 1 247 ? -23.780 -4.352 49.345 1.00 85.25 247 TYR A CA 1
ATOM 1947 C C . TYR A 1 247 ? -25.024 -5.251 49.399 1.00 85.25 247 TYR A C 1
ATOM 1949 O O . TYR A 1 247 ? -25.265 -5.892 50.420 1.00 85.25 247 TYR A O 1
ATOM 1957 N N . ALA A 1 248 ? -25.780 -5.351 48.301 1.00 83.56 248 ALA A N 1
ATOM 1958 C CA . ALA A 1 248 ? -26.973 -6.194 48.222 1.00 83.56 248 ALA A CA 1
ATOM 1959 C C . ALA A 1 248 ? -26.637 -7.672 48.471 1.00 83.56 248 ALA A C 1
ATOM 1961 O O . ALA A 1 248 ? -27.323 -8.335 49.243 1.00 83.56 248 ALA A O 1
ATOM 1962 N N . THR A 1 249 ? -25.535 -8.160 47.901 1.00 86.19 249 THR A N 1
ATOM 1963 C CA . THR A 1 249 ? -25.063 -9.535 48.105 1.00 86.19 249 THR A CA 1
ATOM 1964 C C . THR A 1 249 ? -24.669 -9.774 49.567 1.00 86.19 249 THR A C 1
ATOM 1966 O O . THR A 1 249 ? -25.087 -10.757 50.174 1.00 86.19 249 THR A O 1
ATOM 1969 N N . GLN A 1 250 ? -23.911 -8.860 50.178 1.00 84.44 250 GLN A N 1
ATOM 1970 C CA . GLN A 1 250 ? -23.447 -9.029 51.556 1.00 84.44 250 GLN A CA 1
ATOM 1971 C C . GLN A 1 250 ? -24.588 -8.944 52.576 1.00 84.44 250 GLN A C 1
ATOM 1973 O O . GLN A 1 250 ? -24.628 -9.723 53.525 1.00 84.44 250 GLN A O 1
ATOM 1978 N N . ILE A 1 251 ? -25.513 -7.999 52.411 1.00 79.38 251 ILE A N 1
ATOM 1979 C CA . ILE A 1 251 ? -26.611 -7.814 53.363 1.00 79.38 251 ILE A CA 1
ATOM 1980 C C . ILE A 1 251 ? -27.710 -8.850 53.122 1.00 79.38 251 ILE A C 1
ATOM 1982 O O . ILE A 1 251 ? -28.064 -9.596 54.030 1.00 79.38 251 ILE A O 1
ATOM 1986 N N . ALA A 1 252 ? -28.241 -8.938 51.904 1.00 75.00 252 ALA A N 1
ATOM 1987 C CA . ALA A 1 252 ? -29.420 -9.755 51.648 1.00 75.00 252 ALA A CA 1
ATOM 1988 C C . ALA A 1 252 ? -29.093 -11.246 51.503 1.00 75.00 252 ALA A C 1
ATOM 1990 O O . ALA A 1 252 ? -29.809 -12.084 52.044 1.00 75.00 252 ALA A O 1
ATOM 1991 N N . CYS A 1 253 ? -27.995 -11.591 50.824 1.00 80.44 253 CYS A N 1
ATOM 1992 C CA . CYS A 1 253 ? -27.649 -12.996 50.620 1.00 80.44 253 CYS A CA 1
ATOM 1993 C C . CYS A 1 253 ? -26.897 -13.583 51.816 1.00 80.44 253 CYS A C 1
ATOM 1995 O O . CYS A 1 253 ? -27.260 -14.654 52.286 1.00 80.44 253 CYS A O 1
ATOM 1997 N N . VAL A 1 254 ? -25.872 -12.894 52.332 1.00 81.69 254 VAL A N 1
ATOM 1998 C CA . VAL A 1 254 ? -25.020 -13.457 53.397 1.00 81.69 254 VAL A CA 1
ATOM 1999 C C . VAL A 1 254 ? -25.620 -13.266 54.791 1.00 81.69 254 VAL A C 1
ATOM 2001 O O . VAL A 1 254 ? -25.665 -14.223 55.559 1.00 81.69 254 VAL A O 1
ATOM 2004 N N . GLN A 1 255 ? -26.061 -12.055 55.154 1.00 78.50 255 GLN A N 1
ATOM 2005 C CA . GLN A 1 255 ? -26.566 -11.806 56.515 1.00 78.50 255 GLN A CA 1
ATOM 2006 C C . GLN A 1 255 ? -28.003 -12.294 56.721 1.00 78.50 255 GLN A C 1
ATOM 2008 O O . GLN A 1 255 ? -28.314 -12.789 57.801 1.00 78.50 255 GLN A O 1
ATOM 2013 N N . LEU A 1 256 ? -28.870 -12.144 55.712 1.00 73.75 256 LEU A N 1
ATOM 2014 C CA . LEU A 1 256 ? -30.293 -12.494 55.813 1.00 73.75 256 LEU A CA 1
ATOM 2015 C C . LEU A 1 256 ? -30.643 -13.872 55.221 1.00 73.75 256 LEU A C 1
ATOM 2017 O O . LEU A 1 256 ? -31.721 -14.384 55.508 1.00 73.75 256 LEU A O 1
ATOM 2021 N N . GLY A 1 257 ? -29.760 -14.489 54.423 1.00 77.00 257 GLY A N 1
ATOM 2022 C CA . GLY A 1 257 ? -30.027 -15.785 53.778 1.00 77.00 257 GLY A CA 1
ATOM 2023 C C . GLY A 1 257 ? -31.121 -15.737 52.702 1.00 77.00 257 GLY A C 1
ATOM 2024 O O . GLY A 1 257 ? -31.627 -16.768 52.269 1.00 77.00 257 GLY A O 1
ATOM 2025 N N . SER A 1 258 ? -31.512 -14.546 52.242 1.00 75.75 258 SER A N 1
ATOM 2026 C CA . SER A 1 258 ? -32.662 -14.353 51.347 1.00 75.75 258 SER A CA 1
ATOM 2027 C C . SER A 1 258 ? -32.389 -14.732 49.882 1.00 75.75 258 SER A C 1
ATOM 2029 O O . SER A 1 258 ? -33.268 -14.568 49.041 1.00 75.75 258 SER A O 1
ATOM 2031 N N . CYS A 1 259 ? -31.190 -15.230 49.556 1.00 81.00 259 CYS A N 1
ATOM 2032 C CA . CYS A 1 259 ? -30.774 -15.572 48.188 1.00 81.00 259 CYS A CA 1
ATOM 2033 C C . CYS A 1 259 ? -30.616 -17.078 47.930 1.00 81.00 259 CYS A C 1
ATOM 2035 O O . CYS A 1 259 ? -30.067 -17.458 46.897 1.00 81.00 259 CYS A O 1
ATOM 2037 N N . ASP A 1 260 ? -31.079 -17.930 48.847 1.00 80.75 260 ASP A N 1
ATOM 2038 C CA . ASP A 1 260 ? -30.943 -19.390 48.733 1.00 80.75 260 ASP A CA 1
ATOM 2039 C C . ASP A 1 260 ? -31.862 -20.006 47.666 1.00 80.75 260 ASP A C 1
ATOM 2041 O O . ASP A 1 260 ? -31.667 -21.150 47.246 1.00 80.75 260 ASP A O 1
ATOM 2045 N N . GLY A 1 261 ? -32.876 -19.262 47.222 1.00 85.62 261 GLY A N 1
ATOM 2046 C CA . GLY A 1 261 ? -33.797 -19.723 46.198 1.00 85.62 261 GLY A CA 1
ATOM 2047 C C . GLY A 1 261 ? -33.196 -19.688 44.778 1.00 85.62 261 GLY A C 1
ATOM 2048 O O . GLY A 1 261 ? -32.282 -18.905 44.483 1.00 85.62 261 GLY A O 1
ATOM 2049 N N . PRO A 1 262 ? -33.663 -20.574 43.878 1.00 89.88 262 PRO A N 1
ATOM 2050 C CA . PRO A 1 262 ? -33.086 -20.739 42.545 1.00 89.88 262 PRO A CA 1
ATOM 2051 C C . PRO A 1 262 ? -33.197 -19.496 41.649 1.00 89.88 262 PRO A C 1
ATOM 2053 O O . PRO A 1 262 ? -32.267 -19.226 40.884 1.00 89.88 262 PRO A O 1
ATOM 2056 N N . ALA A 1 263 ? -34.293 -18.737 41.715 1.00 90.56 263 ALA A N 1
ATOM 2057 C CA . ALA A 1 263 ? -34.506 -17.555 40.884 1.00 90.56 263 ALA A CA 1
ATOM 2058 C C . ALA A 1 263 ? -33.604 -16.394 41.325 1.00 90.56 263 ALA A C 1
ATOM 2060 O O . ALA A 1 263 ? -32.927 -15.791 40.486 1.00 90.56 263 ALA A O 1
ATOM 2061 N N . VAL A 1 264 ? -33.536 -16.117 42.632 1.00 89.56 264 VAL A N 1
ATOM 2062 C CA . VAL A 1 264 ? -32.681 -15.063 43.193 1.00 89.56 264 VAL A CA 1
ATOM 2063 C C . VAL A 1 264 ? -31.207 -15.409 42.981 1.00 89.56 264 VAL A C 1
ATOM 2065 O O . VAL A 1 264 ? -30.453 -14.585 42.461 1.00 89.56 264 VAL A O 1
ATOM 2068 N N . SER A 1 265 ? -30.793 -16.641 43.295 1.00 88.94 265 SER A N 1
ATOM 2069 C CA . SER A 1 265 ? -29.411 -17.098 43.096 1.00 88.94 265 SER A CA 1
ATOM 2070 C C . SER A 1 265 ? -28.975 -16.996 41.630 1.00 88.94 265 SER A C 1
ATOM 2072 O O . SER A 1 265 ? -27.898 -16.474 41.328 1.00 88.94 265 SER A O 1
ATOM 2074 N N . SER A 1 266 ? -29.836 -17.421 40.695 1.00 91.06 266 SER A N 1
ATOM 2075 C CA . SER A 1 266 ? -29.568 -17.298 39.259 1.00 91.06 266 SER A CA 1
ATOM 2076 C C . SER A 1 266 ? -29.414 -15.839 38.828 1.00 91.06 266 SER A C 1
ATOM 2078 O O . SER A 1 266 ? -28.498 -15.528 38.066 1.00 91.06 266 SER A O 1
ATOM 2080 N N . PHE A 1 267 ? -30.270 -14.936 39.317 1.00 92.69 267 PHE A N 1
ATOM 2081 C CA . PHE A 1 267 ? -30.168 -13.508 39.016 1.00 92.69 267 PHE A CA 1
ATOM 2082 C C . PHE A 1 267 ? -28.837 -12.921 39.501 1.00 92.69 267 PHE A C 1
ATOM 2084 O O . PHE A 1 267 ? -28.107 -12.326 38.708 1.00 92.69 267 PHE A O 1
ATOM 2091 N N . PHE A 1 268 ? -28.480 -13.128 40.773 1.00 90.88 268 PHE A N 1
ATOM 2092 C CA . PHE A 1 268 ? -27.227 -12.605 41.326 1.00 90.88 268 PHE A CA 1
ATOM 2093 C C . PHE A 1 268 ? -26.007 -13.178 40.610 1.00 90.88 268 PHE A C 1
ATOM 2095 O O . PHE A 1 268 ? -25.073 -12.434 40.328 1.00 90.88 268 PHE A O 1
ATOM 2102 N N . LYS A 1 269 ? -26.031 -14.462 40.235 1.00 90.69 269 LYS A N 1
ATOM 2103 C CA . LYS A 1 269 ? -24.964 -15.062 39.430 1.00 90.69 269 LYS A CA 1
ATOM 2104 C C . LYS A 1 269 ? -24.808 -14.364 38.077 1.00 90.69 269 LYS A C 1
ATOM 2106 O O . LYS A 1 269 ? -23.700 -13.971 37.731 1.00 90.69 269 LYS A O 1
ATOM 2111 N N . GLN A 1 270 ? -25.904 -14.159 37.343 1.00 93.25 270 GLN A N 1
ATOM 2112 C CA . GLN A 1 270 ? -25.866 -13.479 36.043 1.00 93.25 270 GLN A CA 1
ATOM 2113 C C . GLN A 1 270 ? -25.364 -12.034 36.166 1.00 93.25 270 GLN A C 1
ATOM 2115 O O . GLN A 1 270 ? -24.540 -11.597 35.365 1.00 93.25 270 GLN A O 1
ATOM 2120 N N . VAL A 1 271 ? -25.812 -11.297 37.189 1.00 93.56 271 VAL A N 1
ATOM 2121 C CA . VAL A 1 271 ? -25.325 -9.934 37.460 1.00 93.56 271 VAL A CA 1
ATOM 2122 C C . VAL A 1 271 ? -23.849 -9.938 37.864 1.00 93.56 271 VAL A C 1
ATOM 2124 O O . VAL A 1 271 ? -23.097 -9.080 37.408 1.00 93.56 271 VAL A O 1
ATOM 2127 N N . GLY A 1 272 ? -23.410 -10.911 38.663 1.00 93.00 272 GLY A N 1
ATOM 2128 C CA . GLY A 1 272 ? -22.008 -11.098 39.027 1.00 93.00 272 GLY A CA 1
ATOM 2129 C C . GLY A 1 272 ? -21.115 -11.364 37.813 1.00 93.00 272 GLY A C 1
ATOM 2130 O O . GLY A 1 272 ? -20.065 -10.738 37.684 1.00 93.00 272 GLY A O 1
ATOM 2131 N N . ASP A 1 273 ? -21.557 -12.215 36.884 1.00 93.44 273 ASP A N 1
ATOM 2132 C CA . ASP A 1 273 ? -20.851 -12.477 35.624 1.00 93.44 273 ASP A CA 1
ATOM 2133 C C . ASP A 1 273 ? -20.757 -11.203 34.762 1.00 93.44 273 ASP A C 1
ATOM 2135 O O . ASP A 1 273 ? -19.688 -10.886 34.235 1.00 93.44 273 ASP A O 1
ATOM 2139 N N . ILE A 1 274 ? -21.842 -10.417 34.677 1.00 93.94 274 ILE A N 1
ATOM 2140 C CA . ILE A 1 274 ? -21.836 -9.107 34.003 1.00 93.94 274 ILE A CA 1
ATOM 2141 C C . ILE A 1 274 ? -20.832 -8.166 34.668 1.00 93.94 274 ILE A C 1
ATOM 2143 O O . ILE A 1 274 ? -20.069 -7.514 33.960 1.00 93.94 274 ILE A O 1
ATOM 2147 N N . ILE A 1 275 ? -20.798 -8.087 36.001 1.00 93.19 275 ILE A N 1
ATOM 2148 C CA . ILE A 1 275 ? -19.863 -7.220 36.731 1.00 93.19 275 ILE A CA 1
ATOM 2149 C C . ILE A 1 275 ? -18.417 -7.617 36.451 1.00 93.19 275 ILE A C 1
ATOM 2151 O O . ILE A 1 275 ? -17.619 -6.746 36.113 1.00 93.19 275 ILE A O 1
ATOM 2155 N N . ASN A 1 276 ? -18.093 -8.908 36.538 1.00 92.88 276 ASN A N 1
ATOM 2156 C CA . ASN A 1 276 ? -16.741 -9.409 36.295 1.00 92.88 276 ASN A CA 1
ATOM 2157 C C . ASN A 1 276 ? -16.272 -9.087 34.870 1.00 92.88 276 ASN A C 1
ATOM 2159 O O . ASN A 1 276 ? -15.168 -8.582 34.675 1.00 92.88 276 ASN A O 1
ATOM 2163 N N . ASN A 1 277 ? -17.125 -9.312 33.870 1.00 93.06 277 ASN A N 1
ATOM 2164 C CA . ASN A 1 277 ? -16.774 -9.004 32.486 1.00 93.06 277 ASN A CA 1
ATOM 2165 C C . ASN A 1 277 ? -16.716 -7.492 32.224 1.00 93.06 277 ASN A C 1
ATOM 2167 O O . ASN A 1 277 ? -15.842 -7.025 31.497 1.00 93.06 277 ASN A O 1
ATOM 2171 N N . THR A 1 278 ? -17.614 -6.712 32.831 1.00 91.94 278 THR A N 1
ATOM 2172 C CA . THR A 1 278 ? -17.617 -5.246 32.712 1.00 91.94 278 THR A CA 1
ATOM 2173 C C . THR A 1 278 ? -16.374 -4.642 33.364 1.00 91.94 278 THR A C 1
ATOM 2175 O O . THR A 1 278 ? -15.852 -3.662 32.849 1.00 91.94 278 THR A O 1
ATOM 2178 N N . GLU A 1 279 ? -15.844 -5.246 34.433 1.00 91.69 279 GLU A N 1
ATOM 2179 C CA . GLU A 1 279 ? -14.571 -4.840 35.040 1.00 91.69 279 GLU A CA 1
ATOM 2180 C C . GLU A 1 279 ? -13.399 -5.000 34.071 1.00 91.69 279 GLU A C 1
ATOM 2182 O O . GLU A 1 279 ? -12.576 -4.092 33.953 1.00 91.69 279 GLU A O 1
ATOM 2187 N N . LEU A 1 280 ? -13.359 -6.115 33.335 1.00 91.31 280 LEU A N 1
ATOM 2188 C CA . LEU A 1 280 ? -12.365 -6.337 32.286 1.00 91.31 280 LEU A CA 1
ATOM 2189 C C . LEU A 1 280 ? -12.522 -5.317 31.150 1.00 91.31 280 LEU A C 1
ATOM 2191 O O . LEU A 1 280 ? -11.536 -4.714 30.742 1.00 91.31 280 LEU A O 1
ATOM 2195 N N . ILE A 1 281 ? -13.751 -5.067 30.683 1.00 90.38 281 ILE A N 1
ATOM 2196 C CA . ILE A 1 281 ? -14.034 -4.091 29.612 1.00 90.38 281 ILE A CA 1
ATOM 2197 C C . ILE A 1 281 ? -13.679 -2.664 30.044 1.00 90.38 281 ILE A C 1
ATOM 2199 O O . ILE A 1 281 ? -13.124 -1.899 29.261 1.00 90.38 281 ILE A O 1
ATOM 2203 N N . TYR A 1 282 ? -13.971 -2.298 31.290 1.00 86.06 282 TYR A N 1
ATOM 2204 C CA . TYR A 1 282 ? -13.703 -0.971 31.841 1.00 86.06 282 TYR A CA 1
ATOM 2205 C C . TYR A 1 282 ? -12.215 -0.595 31.776 1.00 86.06 282 TYR A C 1
ATOM 2207 O O . TYR A 1 282 ? -11.887 0.561 31.516 1.00 86.06 282 TYR A O 1
ATOM 2215 N N . VAL A 1 283 ? -11.312 -1.559 31.979 1.00 87.00 283 VAL A N 1
ATOM 2216 C CA . VAL A 1 283 ? -9.861 -1.318 31.910 1.00 87.00 283 VAL A CA 1
ATOM 2217 C C . VAL A 1 283 ? -9.281 -1.492 30.506 1.00 87.00 283 VAL A C 1
ATOM 2219 O O . VAL A 1 283 ? -8.098 -1.213 30.296 1.00 87.00 283 VAL A O 1
ATOM 2222 N N . MET A 1 284 ? -10.082 -1.942 29.535 1.00 87.69 284 MET A N 1
ATOM 2223 C CA . MET A 1 284 ? -9.633 -2.039 28.153 1.00 87.69 284 MET A CA 1
ATOM 2224 C C . MET A 1 284 ? -9.449 -0.647 27.551 1.00 87.69 284 MET A C 1
ATOM 2226 O O . MET A 1 284 ? -10.276 0.258 27.684 1.00 87.69 284 MET A O 1
ATOM 2230 N N . SER A 1 285 ? -8.345 -0.498 26.831 1.00 86.06 285 SER A N 1
ATOM 2231 C CA . SER A 1 285 ? -8.077 0.661 25.992 1.00 86.06 285 SER A CA 1
ATOM 2232 C C . SER A 1 285 ? -7.329 0.216 24.746 1.00 86.06 285 SER A C 1
ATOM 2234 O O . SER A 1 285 ? -6.529 -0.725 24.788 1.00 86.06 285 SER A O 1
ATOM 2236 N N . VAL A 1 286 ? -7.589 0.889 23.630 1.00 86.12 286 VAL A N 1
ATOM 2237 C CA . VAL A 1 286 ? -6.697 0.815 22.479 1.00 86.12 286 VAL A CA 1
ATOM 2238 C C . VAL A 1 286 ? -5.424 1.582 22.852 1.00 86.12 286 VAL A C 1
ATOM 2240 O O . VAL A 1 286 ? -5.532 2.744 23.264 1.00 86.12 286 VAL A O 1
ATOM 2243 N N . PRO A 1 287 ? -4.228 0.981 22.704 1.00 86.44 287 PRO A N 1
ATOM 2244 C CA . PRO A 1 287 ? -2.969 1.634 23.036 1.00 86.44 287 PRO A CA 1
ATOM 2245 C C . PRO A 1 287 ? -2.790 2.967 22.301 1.00 86.44 287 PRO A C 1
ATOM 2247 O O . PRO A 1 287 ? -2.934 3.041 21.079 1.00 86.44 287 PRO A O 1
ATOM 2250 N N . GLU A 1 288 ? -2.375 4.009 23.029 1.00 86.88 288 GLU A N 1
ATOM 2251 C CA . GLU A 1 288 ? -2.101 5.334 22.446 1.00 86.88 288 GLU A CA 1
ATOM 2252 C C . GLU A 1 288 ? -1.017 5.259 21.357 1.00 86.88 288 GLU A C 1
ATOM 2254 O O . GLU A 1 288 ? -1.047 6.002 20.379 1.00 86.88 288 GLU A O 1
ATOM 2259 N N . THR A 1 289 ? -0.088 4.302 21.466 1.00 88.31 289 THR A N 1
ATOM 2260 C CA . THR A 1 289 ? 0.900 4.008 20.420 1.00 88.31 289 THR A CA 1
ATOM 2261 C C . THR A 1 289 ? 0.234 3.695 19.078 1.00 88.31 289 THR A C 1
ATOM 2263 O O . THR A 1 289 ? 0.654 4.246 18.065 1.00 88.31 289 THR A O 1
ATOM 2266 N N . SER A 1 290 ? -0.826 2.881 19.052 1.00 86.62 290 SER A N 1
ATOM 2267 C CA . SER A 1 290 ? -1.540 2.524 17.817 1.00 86.62 290 SER A CA 1
ATOM 2268 C C . SER A 1 290 ? -2.249 3.734 17.205 1.00 86.62 290 SER A C 1
ATOM 2270 O O . SER A 1 290 ? -2.197 3.942 15.993 1.00 86.62 290 SER A O 1
ATOM 2272 N N . LYS A 1 291 ? -2.845 4.589 18.044 1.00 86.00 291 LYS A N 1
ATOM 2273 C CA . LYS A 1 291 ? -3.467 5.853 17.621 1.00 86.00 291 LYS A CA 1
ATOM 2274 C C . LYS A 1 291 ? -2.446 6.838 17.036 1.00 86.00 291 LYS A C 1
ATOM 2276 O O . LYS A 1 291 ? -2.693 7.450 15.992 1.00 86.00 291 LYS A O 1
ATOM 2281 N N . ASN A 1 292 ? -1.285 6.966 17.675 1.00 90.12 292 ASN A N 1
ATOM 2282 C CA . ASN A 1 292 ? -0.191 7.800 17.181 1.00 90.12 292 ASN A CA 1
ATOM 2283 C C . ASN A 1 292 ? 0.330 7.290 15.834 1.00 90.12 292 ASN A C 1
ATOM 2285 O O . ASN A 1 292 ? 0.500 8.088 14.916 1.00 90.12 292 ASN A O 1
ATOM 2289 N N . LEU A 1 293 ? 0.500 5.970 15.683 1.00 91.69 293 LEU A N 1
ATOM 2290 C CA . LEU A 1 293 ? 0.902 5.358 14.414 1.00 91.69 293 LEU A CA 1
ATOM 2291 C C . LEU A 1 293 ? -0.114 5.625 13.298 1.00 91.69 293 LEU A C 1
ATOM 2293 O O . LEU A 1 293 ? 0.294 6.033 12.216 1.00 91.69 293 LEU A O 1
ATOM 2297 N N . LEU A 1 294 ? -1.420 5.481 13.557 1.00 90.81 294 LEU A N 1
ATOM 2298 C CA . LEU A 1 294 ? -2.458 5.834 12.579 1.00 90.81 294 LEU A CA 1
ATOM 2299 C C . LEU A 1 294 ? -2.358 7.299 12.148 1.00 90.81 294 LEU A C 1
ATOM 2301 O O . LEU A 1 294 ? -2.362 7.584 10.954 1.00 90.81 294 LEU A O 1
ATOM 2305 N N . THR A 1 295 ? -2.209 8.222 13.101 1.00 91.94 295 THR A N 1
ATOM 2306 C CA . THR A 1 295 ? -2.043 9.654 12.803 1.00 91.94 295 THR A CA 1
ATOM 2307 C C . THR A 1 295 ? -0.803 9.902 11.939 1.00 91.94 295 THR A C 1
ATOM 2309 O O . THR A 1 295 ? -0.863 10.650 10.962 1.00 91.94 295 THR A O 1
ATOM 2312 N N . THR A 1 296 ? 0.313 9.238 12.253 1.00 93.69 296 THR A N 1
ATOM 2313 C CA . THR A 1 296 ? 1.531 9.287 11.438 1.00 93.69 296 THR A CA 1
ATOM 2314 C C . THR A 1 296 ? 1.286 8.749 10.033 1.00 93.69 296 THR A C 1
ATOM 2316 O O . THR A 1 296 ? 1.679 9.399 9.073 1.00 93.69 296 THR A O 1
ATOM 2319 N N . TYR A 1 297 ? 0.613 7.609 9.880 1.00 92.75 297 TYR A N 1
ATOM 2320 C CA . TYR A 1 297 ? 0.392 6.990 8.570 1.00 92.75 297 TYR A CA 1
ATOM 2321 C C . TYR A 1 297 ? -0.606 7.767 7.709 1.00 92.75 297 TYR A C 1
ATOM 2323 O O . TYR A 1 297 ? -0.416 7.841 6.498 1.00 92.75 297 TYR A O 1
ATOM 2331 N N . VAL A 1 298 ? -1.619 8.405 8.312 1.00 92.50 298 VAL A N 1
ATOM 2332 C CA . VAL A 1 298 ? -2.490 9.367 7.611 1.00 92.50 298 VAL A CA 1
ATOM 2333 C C . VAL A 1 298 ? -1.644 10.489 7.018 1.00 92.50 298 VAL A C 1
ATOM 2335 O O . VAL A 1 298 ? -1.784 10.798 5.836 1.00 92.50 298 VAL A O 1
ATOM 2338 N N . LYS A 1 299 ? -0.740 11.066 7.818 1.00 92.56 299 LYS A N 1
ATOM 2339 C CA . LYS A 1 299 ? 0.146 12.132 7.352 1.00 92.56 299 LYS A CA 1
ATOM 2340 C C . LYS A 1 299 ? 1.113 11.638 6.275 1.00 92.56 299 LYS A C 1
ATOM 2342 O O . LYS A 1 299 ? 1.220 12.271 5.238 1.00 92.56 299 LYS A O 1
ATOM 2347 N N . GLU A 1 300 ? 1.757 10.487 6.466 1.00 92.19 300 GLU A N 1
ATOM 2348 C CA . GLU A 1 300 ? 2.655 9.905 5.458 1.00 92.19 300 GLU A CA 1
ATOM 2349 C C . GLU A 1 300 ? 1.931 9.643 4.123 1.00 92.19 300 GLU A C 1
ATOM 2351 O O . GLU A 1 300 ? 2.521 9.845 3.066 1.00 92.19 300 GLU A O 1
ATOM 2356 N N . ALA A 1 301 ? 0.656 9.235 4.149 1.00 90.81 301 ALA A N 1
ATOM 2357 C CA . ALA A 1 301 ? -0.159 9.064 2.945 1.00 90.81 301 ALA A CA 1
ATOM 2358 C C . ALA A 1 301 ? -0.475 10.398 2.245 1.00 90.81 301 ALA A C 1
ATOM 2360 O O . ALA A 1 301 ? -0.467 10.468 1.015 1.00 90.81 301 ALA A O 1
ATOM 2361 N N . GLN A 1 302 ? -0.740 11.456 3.016 1.00 90.81 302 GLN A N 1
ATOM 2362 C CA . GLN A 1 302 ? -0.951 12.810 2.495 1.00 90.81 302 GLN A CA 1
ATOM 2363 C C . GLN A 1 302 ? 0.340 13.387 1.901 1.00 90.81 302 GLN A C 1
ATOM 2365 O O . GLN A 1 302 ? 0.333 13.826 0.753 1.00 90.81 302 GLN A O 1
ATOM 2370 N N . ASP A 1 303 ? 1.452 13.293 2.631 1.00 90.06 303 ASP A N 1
ATOM 2371 C CA . ASP A 1 303 ? 2.772 13.744 2.187 1.00 90.06 303 ASP A CA 1
ATOM 2372 C C . ASP A 1 303 ? 3.197 12.981 0.916 1.00 90.06 303 ASP A C 1
ATOM 2374 O O . ASP A 1 303 ? 3.669 13.575 -0.051 1.00 90.06 303 ASP A O 1
ATOM 2378 N N . ALA A 1 304 ? 2.974 11.661 0.855 1.00 87.56 304 ALA A N 1
ATOM 2379 C CA . ALA A 1 304 ? 3.250 10.866 -0.343 1.00 87.56 304 ALA A CA 1
ATOM 2380 C C . ALA A 1 304 ? 2.461 11.370 -1.562 1.00 87.56 304 ALA A C 1
ATOM 2382 O O . ALA A 1 304 ? 3.002 11.435 -2.663 1.00 87.56 304 ALA A O 1
ATOM 2383 N N . ASN A 1 305 ? 1.205 11.770 -1.367 1.00 84.88 305 ASN A N 1
ATOM 2384 C CA . ASN A 1 305 ? 0.370 12.317 -2.428 1.00 84.88 305 ASN A CA 1
ATOM 2385 C C . ASN A 1 305 ? 0.841 13.695 -2.930 1.00 84.88 305 ASN A C 1
ATOM 2387 O O . ASN A 1 305 ? 0.772 13.958 -4.133 1.00 84.88 305 ASN A O 1
ATOM 2391 N N . GLU A 1 306 ? 1.299 14.566 -2.029 1.00 86.81 306 GLU A N 1
ATOM 2392 C CA . GLU A 1 306 ? 1.833 15.892 -2.375 1.00 86.81 306 GLU A CA 1
ATOM 2393 C C . GLU A 1 306 ? 3.167 15.786 -3.119 1.00 86.81 306 GLU A C 1
ATOM 2395 O O . GLU A 1 306 ? 3.390 16.475 -4.111 1.00 86.81 306 GLU A O 1
ATOM 2400 N N . LEU A 1 307 ? 4.020 14.859 -2.686 1.00 88.81 307 LEU A N 1
ATOM 2401 C CA . LEU A 1 307 ? 5.368 14.670 -3.215 1.00 88.81 307 LEU A CA 1
ATOM 2402 C C . LEU A 1 307 ? 5.428 13.622 -4.345 1.00 88.81 307 LEU A C 1
ATOM 2404 O O . LEU A 1 307 ? 6.508 13.148 -4.699 1.00 88.81 307 LEU A O 1
ATOM 2408 N N . ALA A 1 308 ? 4.281 13.205 -4.892 1.00 86.88 308 ALA A N 1
ATOM 2409 C CA . ALA A 1 308 ? 4.194 12.110 -5.863 1.00 86.88 308 ALA A CA 1
ATOM 2410 C C . ALA A 1 308 ? 4.860 12.429 -7.214 1.00 86.88 308 ALA A C 1
ATOM 2412 O O . ALA A 1 308 ? 5.259 11.517 -7.937 1.00 86.88 308 ALA A O 1
ATOM 2413 N N . GLU A 1 309 ? 4.965 13.715 -7.551 1.00 91.00 309 GLU A N 1
ATOM 2414 C CA . GLU A 1 309 ? 5.547 14.207 -8.806 1.00 91.00 309 GLU A CA 1
ATOM 2415 C C . GLU A 1 309 ? 7.034 14.573 -8.672 1.00 91.00 309 GLU A C 1
ATOM 2417 O O . GLU A 1 309 ? 7.681 14.895 -9.669 1.00 91.00 309 GLU A O 1
ATOM 2422 N N . GLU A 1 310 ? 7.593 14.509 -7.460 1.00 90.56 310 GLU A N 1
ATOM 2423 C CA . GLU A 1 310 ? 8.987 14.867 -7.216 1.00 90.56 310 GLU A CA 1
ATOM 2424 C C . GLU A 1 310 ? 9.952 13.823 -7.777 1.00 90.56 310 GLU A C 1
ATOM 2426 O O . GLU A 1 310 ? 9.804 12.617 -7.571 1.00 90.56 310 GLU A O 1
ATOM 2431 N N . LEU A 1 311 ? 10.993 14.315 -8.443 1.00 91.31 311 LEU A N 1
ATOM 2432 C CA . LEU A 1 311 ? 12.141 13.530 -8.878 1.00 91.31 311 LEU A CA 1
ATOM 2433 C C . LEU A 1 311 ? 13.338 13.804 -7.954 1.00 91.31 311 LEU A C 1
ATOM 2435 O O . LEU A 1 311 ? 13.399 14.873 -7.341 1.00 91.31 311 LEU A O 1
ATOM 2439 N N . PRO A 1 312 ? 14.314 12.883 -7.866 1.00 90.56 312 PRO A N 1
ATOM 2440 C CA . PRO A 1 312 ? 15.519 13.099 -7.079 1.00 90.56 312 PRO A CA 1
ATOM 2441 C C . PRO A 1 312 ? 16.286 14.349 -7.524 1.00 90.56 312 PRO A C 1
ATOM 2443 O O . PRO A 1 312 ? 16.357 14.673 -8.716 1.00 90.56 312 PRO A O 1
ATOM 2446 N N . ASP A 1 313 ? 16.909 15.025 -6.561 1.00 91.31 313 ASP A N 1
ATOM 2447 C CA . ASP A 1 313 ? 17.827 16.127 -6.840 1.00 91.31 313 ASP A CA 1
ATOM 2448 C C . ASP A 1 313 ? 19.100 15.645 -7.567 1.00 91.31 313 ASP A C 1
ATOM 2450 O O . ASP A 1 313 ? 19.270 14.458 -7.878 1.00 91.31 313 ASP A O 1
ATOM 2454 N N . GLU A 1 314 ? 19.994 16.578 -7.895 1.00 90.62 314 GLU A N 1
ATOM 2455 C CA . GLU A 1 314 ? 21.226 16.278 -8.628 1.00 90.62 314 GLU A CA 1
ATOM 2456 C C . GLU A 1 314 ? 22.096 15.233 -7.917 1.00 90.62 314 GLU A C 1
ATOM 2458 O O . GLU A 1 314 ? 22.599 14.300 -8.552 1.00 90.62 314 GLU A O 1
ATOM 2463 N N . GLN A 1 315 ? 22.262 15.374 -6.602 1.00 88.75 315 GLN A N 1
ATOM 2464 C CA . GLN A 1 315 ? 23.155 14.529 -5.823 1.00 88.75 315 GLN A CA 1
ATOM 2465 C C . GLN A 1 315 ? 22.572 13.123 -5.682 1.00 88.75 315 GLN A C 1
ATOM 2467 O O . GLN A 1 315 ? 23.256 12.150 -6.001 1.00 88.75 315 GLN A O 1
ATOM 2472 N N . ALA A 1 316 ? 21.297 13.014 -5.304 1.00 90.25 316 ALA A N 1
ATOM 2473 C CA . ALA A 1 316 ? 20.596 11.740 -5.211 1.00 90.25 316 ALA A CA 1
ATOM 2474 C C . ALA A 1 316 ? 20.563 11.015 -6.566 1.00 90.25 316 ALA A C 1
ATOM 2476 O O . ALA A 1 316 ? 20.767 9.802 -6.636 1.00 90.25 316 ALA A O 1
ATOM 2477 N N . SER A 1 317 ? 20.385 11.763 -7.662 1.00 90.19 317 SER A N 1
ATOM 2478 C CA . SER A 1 317 ? 20.415 11.189 -9.007 1.00 90.19 317 SER A CA 1
ATOM 2479 C C . SER A 1 317 ? 21.786 10.614 -9.366 1.00 90.19 317 SER A C 1
ATOM 2481 O O . SER A 1 317 ? 21.884 9.524 -9.934 1.00 90.19 317 SER A O 1
ATOM 2483 N N . ALA A 1 318 ? 22.856 11.341 -9.037 1.00 88.06 318 ALA A N 1
ATOM 2484 C CA . ALA A 1 318 ? 24.220 10.892 -9.280 1.00 88.06 318 ALA A CA 1
ATOM 2485 C C . ALA A 1 318 ? 24.587 9.677 -8.417 1.00 88.06 318 ALA A C 1
ATOM 2487 O O . ALA A 1 318 ? 25.281 8.775 -8.890 1.00 88.06 318 ALA A O 1
ATOM 2488 N N . ASP A 1 319 ? 24.112 9.632 -7.174 1.00 89.75 319 ASP A N 1
ATOM 2489 C CA . ASP A 1 319 ? 24.423 8.558 -6.234 1.00 89.75 319 ASP A CA 1
ATOM 2490 C C . ASP A 1 319 ? 23.809 7.218 -6.653 1.00 89.75 319 ASP A C 1
ATOM 2492 O O . ASP A 1 319 ? 24.479 6.193 -6.530 1.00 89.75 319 ASP A O 1
ATOM 2496 N N . LEU A 1 320 ? 22.624 7.215 -7.277 1.00 90.31 320 LEU A N 1
ATOM 2497 C CA . LEU A 1 320 ? 22.048 6.007 -7.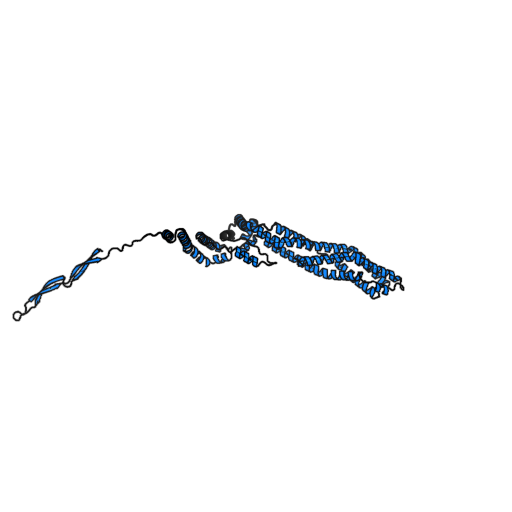883 1.00 90.31 320 LEU A CA 1
ATOM 2498 C C . LEU A 1 320 ? 22.968 5.406 -8.965 1.00 90.31 320 LEU A C 1
ATOM 2500 O O . LEU A 1 320 ? 23.203 4.196 -9.002 1.00 90.31 320 LEU A O 1
ATOM 2504 N N . PHE A 1 321 ? 23.556 6.236 -9.831 1.00 88.06 321 PHE A N 1
ATOM 2505 C CA . PHE A 1 321 ? 24.501 5.746 -10.841 1.00 88.06 321 PHE A CA 1
ATOM 2506 C C . PHE A 1 321 ? 25.857 5.350 -10.238 1.00 88.06 321 PHE A C 1
ATOM 2508 O O . PHE A 1 321 ? 26.390 4.297 -10.584 1.00 88.06 321 PHE A O 1
ATOM 2515 N N . ARG A 1 322 ? 26.411 6.144 -9.311 1.00 86.31 322 ARG A N 1
ATOM 2516 C CA . ARG A 1 322 ? 27.704 5.852 -8.653 1.00 86.31 322 ARG A CA 1
ATOM 2517 C C . ARG A 1 322 ? 27.655 4.593 -7.792 1.00 86.31 322 ARG A C 1
ATOM 2519 O O . ARG A 1 322 ? 28.626 3.842 -7.759 1.00 86.31 322 ARG A O 1
ATOM 2526 N N . GLY A 1 323 ? 26.536 4.367 -7.108 1.00 84.50 323 GLY A N 1
ATOM 2527 C CA . GLY A 1 323 ? 26.294 3.188 -6.281 1.00 84.50 323 GLY A CA 1
ATOM 2528 C C . GLY A 1 323 ? 26.089 1.906 -7.089 1.00 84.50 323 GLY A C 1
ATOM 2529 O O . GLY A 1 323 ? 26.003 0.829 -6.504 1.00 84.50 323 GLY A O 1
ATOM 2530 N N . GLY A 1 324 ? 26.020 1.997 -8.424 1.00 85.25 324 GLY A N 1
ATOM 2531 C CA . GLY A 1 324 ? 25.722 0.856 -9.288 1.00 85.25 324 GLY A CA 1
ATOM 2532 C C . GLY A 1 324 ? 24.286 0.354 -9.133 1.00 85.25 324 GLY A C 1
ATOM 2533 O O . GLY A 1 324 ? 24.013 -0.811 -9.428 1.00 85.25 324 GLY A O 1
ATOM 2534 N N . GLU A 1 325 ? 23.381 1.215 -8.659 1.00 89.19 325 GLU A N 1
ATOM 2535 C CA . GLU A 1 325 ? 21.969 0.897 -8.451 1.00 89.19 325 GLU A CA 1
ATOM 2536 C C . GLU A 1 325 ? 21.170 0.860 -9.752 1.00 89.19 325 GLU A C 1
ATOM 2538 O O . GLU A 1 325 ? 20.105 0.242 -9.783 1.00 89.19 325 GLU A O 1
ATOM 2543 N N . ILE A 1 326 ? 21.687 1.510 -10.797 1.00 91.31 326 ILE A N 1
ATOM 2544 C CA . ILE A 1 326 ? 21.104 1.568 -12.136 1.00 91.31 326 ILE A CA 1
ATOM 2545 C C . ILE A 1 326 ? 21.917 0.666 -13.068 1.00 91.31 326 ILE A C 1
ATOM 2547 O O . ILE A 1 326 ? 22.992 1.047 -13.529 1.00 91.31 326 ILE A O 1
ATOM 2551 N N . GLN A 1 327 ? 21.414 -0.540 -13.341 1.00 89.25 327 GLN A N 1
ATOM 2552 C CA . GLN A 1 327 ? 22.079 -1.528 -14.206 1.00 89.25 327 GLN A CA 1
ATOM 2553 C C . GLN A 1 327 ? 21.266 -1.847 -15.457 1.00 89.25 327 GLN A C 1
ATOM 2555 O O . GLN A 1 327 ? 21.800 -2.347 -16.447 1.00 89.25 327 GLN A O 1
ATOM 2560 N N . THR A 1 328 ? 19.974 -1.552 -15.429 1.00 91.00 328 THR A N 1
ATOM 2561 C CA . THR A 1 328 ? 19.023 -1.795 -16.503 1.00 91.00 328 THR A CA 1
ATOM 2562 C C . THR A 1 328 ? 18.058 -0.623 -16.640 1.00 91.00 328 THR A C 1
ATOM 2564 O O . THR A 1 328 ? 17.904 0.198 -15.738 1.00 91.00 328 THR A O 1
ATOM 2567 N N . VAL A 1 329 ? 17.350 -0.563 -17.765 1.00 89.12 329 VAL A N 1
ATOM 2568 C CA . VAL A 1 329 ? 16.252 0.387 -17.990 1.00 89.12 329 VAL A CA 1
ATOM 2569 C C . VAL A 1 329 ? 15.146 0.247 -16.936 1.00 89.12 329 VAL A C 1
ATOM 2571 O O . VAL A 1 329 ? 14.512 1.237 -16.585 1.00 89.12 329 VAL A O 1
ATOM 2574 N N . GLN A 1 330 ? 14.919 -0.956 -16.400 1.00 88.12 330 GLN A N 1
ATOM 2575 C CA . GLN A 1 330 ? 13.918 -1.170 -15.351 1.00 88.12 330 GLN A CA 1
ATOM 2576 C C . GLN A 1 330 ? 14.308 -0.478 -14.041 1.00 88.12 330 GLN A C 1
ATOM 2578 O O . GLN A 1 330 ? 13.441 0.058 -13.354 1.00 88.12 330 GLN A O 1
ATOM 2583 N N . ASP A 1 331 ? 15.606 -0.404 -13.735 1.00 91.06 331 ASP A N 1
ATOM 2584 C CA . ASP A 1 331 ? 16.098 0.268 -12.530 1.00 91.06 331 ASP A CA 1
ATOM 2585 C C . ASP A 1 331 ? 15.852 1.781 -12.557 1.00 91.06 331 ASP A C 1
ATOM 2587 O O . ASP A 1 331 ? 15.897 2.425 -11.513 1.00 91.06 331 ASP A O 1
ATOM 2591 N N . LEU A 1 332 ? 15.528 2.366 -13.718 1.00 91.06 332 LEU A N 1
ATOM 2592 C CA . LEU A 1 332 ? 15.178 3.785 -13.811 1.00 91.06 332 LEU A CA 1
ATOM 2593 C C . LEU A 1 332 ? 13.933 4.138 -12.986 1.00 91.06 332 LEU A C 1
ATOM 2595 O O . LEU A 1 332 ? 13.773 5.291 -12.602 1.00 91.06 332 LEU A O 1
ATOM 2599 N N . P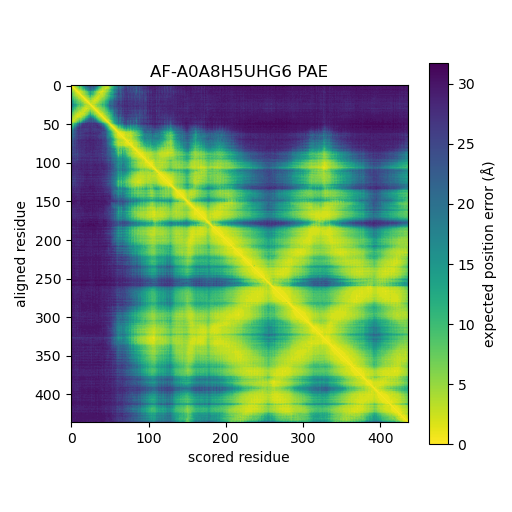HE A 1 333 ? 13.072 3.173 -12.652 1.00 88.88 333 PHE A N 1
ATOM 2600 C CA . PHE A 1 333 ? 11.960 3.421 -11.729 1.00 88.88 333 PHE A CA 1
ATOM 2601 C C . PHE A 1 333 ? 12.417 3.805 -10.313 1.00 88.88 333 PHE A C 1
ATOM 2603 O O . PHE A 1 333 ? 11.631 4.391 -9.577 1.00 88.88 333 PHE A O 1
ATOM 2610 N N . LYS A 1 334 ? 13.687 3.587 -9.947 1.00 90.56 334 LYS A N 1
ATOM 2611 C CA . LYS A 1 334 ? 14.272 4.125 -8.706 1.00 90.56 334 LYS A CA 1
ATOM 2612 C C . LYS A 1 334 ? 14.336 5.657 -8.685 1.00 90.56 334 LYS A C 1
ATOM 2614 O O . LYS A 1 334 ? 14.414 6.249 -7.615 1.00 90.56 334 LYS A O 1
ATOM 2619 N N . PHE A 1 335 ? 14.249 6.315 -9.846 1.00 91.31 335 PHE A N 1
ATOM 2620 C CA . PHE A 1 335 ? 14.086 7.770 -9.938 1.00 91.31 335 PHE A CA 1
ATOM 2621 C C . PHE A 1 335 ? 12.653 8.237 -9.678 1.00 91.31 335 PHE A C 1
ATOM 2623 O O . PHE A 1 335 ? 12.390 9.426 -9.793 1.00 91.31 335 PHE A O 1
ATOM 2630 N N . VAL A 1 336 ? 11.726 7.335 -9.349 1.00 90.94 336 VAL A N 1
ATOM 2631 C CA . VAL A 1 336 ? 10.327 7.641 -9.043 1.00 90.94 336 VAL A CA 1
ATOM 2632 C C . VAL A 1 336 ? 10.103 7.336 -7.553 1.00 90.94 336 VAL A C 1
ATOM 2634 O O . VAL A 1 336 ? 9.612 6.257 -7.214 1.00 90.94 336 VAL A O 1
ATOM 2637 N N . PRO A 1 337 ? 10.457 8.257 -6.629 1.00 87.00 337 PRO A N 1
ATOM 2638 C CA . PRO A 1 337 ? 10.499 7.982 -5.188 1.00 87.00 337 PRO A CA 1
ATOM 2639 C C . PRO A 1 337 ? 9.155 7.540 -4.611 1.00 87.00 337 PRO A C 1
ATOM 2641 O O . PRO A 1 337 ? 9.099 6.867 -3.580 1.00 87.00 337 PRO A O 1
ATOM 2644 N N . ILE A 1 338 ? 8.055 7.915 -5.271 1.00 88.62 338 ILE A N 1
ATOM 2645 C CA . ILE A 1 338 ? 6.714 7.537 -4.845 1.00 88.62 338 ILE A CA 1
ATOM 2646 C C . ILE A 1 338 ? 6.489 6.020 -4.871 1.00 88.62 338 ILE A C 1
ATOM 2648 O O . ILE A 1 338 ? 5.709 5.526 -4.061 1.00 88.62 338 ILE A O 1
ATOM 2652 N N . VAL A 1 339 ? 7.212 5.265 -5.706 1.00 87.12 339 VAL A N 1
ATOM 2653 C CA . VAL A 1 339 ? 7.140 3.793 -5.752 1.00 87.12 339 VAL A CA 1
ATOM 2654 C C . VAL A 1 339 ? 7.550 3.191 -4.403 1.00 87.12 339 VAL A C 1
ATOM 2656 O O . VAL A 1 339 ? 6.766 2.470 -3.780 1.00 87.12 339 VAL A O 1
ATOM 2659 N N . ASP A 1 340 ? 8.739 3.541 -3.909 1.00 86.25 340 ASP A N 1
ATOM 2660 C CA . ASP A 1 340 ? 9.272 3.003 -2.653 1.00 86.25 340 ASP A CA 1
ATOM 2661 C C . ASP A 1 340 ? 8.489 3.509 -1.439 1.00 86.25 340 ASP A C 1
ATOM 2663 O O . ASP A 1 340 ? 8.144 2.730 -0.544 1.00 86.25 340 ASP A O 1
ATOM 2667 N N . ARG A 1 341 ? 8.144 4.807 -1.428 1.00 87.00 341 ARG A N 1
ATOM 2668 C CA . ARG A 1 341 ? 7.305 5.409 -0.377 1.00 87.00 341 ARG A CA 1
ATOM 2669 C C . ARG A 1 341 ? 5.974 4.670 -0.253 1.00 87.00 341 ARG A C 1
ATOM 2671 O O . ARG A 1 341 ? 5.568 4.321 0.854 1.00 87.00 341 ARG A O 1
ATOM 2678 N N . THR A 1 342 ? 5.337 4.372 -1.384 1.00 87.94 342 THR A N 1
ATOM 2679 C CA . THR A 1 342 ? 4.068 3.641 -1.431 1.00 87.94 342 THR A CA 1
ATOM 2680 C C . THR A 1 342 ? 4.207 2.225 -0.888 1.00 87.94 342 THR A C 1
ATOM 2682 O O . THR A 1 342 ? 3.385 1.811 -0.076 1.00 87.94 342 THR A O 1
ATOM 2685 N N . PHE A 1 343 ? 5.239 1.480 -1.293 1.00 86.75 343 PHE A N 1
ATOM 2686 C CA . PHE A 1 343 ? 5.434 0.103 -0.831 1.00 86.75 343 PHE A CA 1
ATOM 2687 C C . PHE A 1 343 ? 5.681 0.030 0.684 1.00 86.75 343 PHE A C 1
ATOM 2689 O O . PHE A 1 343 ? 5.099 -0.804 1.384 1.00 86.75 343 PHE A O 1
ATOM 2696 N N . LEU A 1 344 ? 6.510 0.935 1.213 1.00 89.94 344 LEU A N 1
ATOM 2697 C CA . LEU A 1 344 ? 6.758 1.037 2.651 1.00 89.94 344 LEU A CA 1
ATOM 2698 C C . LEU A 1 344 ? 5.486 1.405 3.417 1.00 89.94 344 LEU A C 1
ATOM 2700 O O . LEU A 1 344 ? 5.185 0.783 4.438 1.00 89.94 344 LEU A O 1
ATOM 2704 N N . LEU A 1 345 ? 4.729 2.382 2.914 1.00 90.75 345 LEU A N 1
ATOM 2705 C CA . LEU A 1 345 ? 3.471 2.804 3.515 1.00 90.75 345 LEU A CA 1
ATOM 2706 C C . LEU A 1 345 ? 2.429 1.680 3.483 1.00 90.75 345 LEU A C 1
ATOM 2708 O O . LEU A 1 345 ? 1.818 1.403 4.507 1.00 90.75 345 LEU A O 1
ATOM 2712 N N . GLN A 1 346 ? 2.290 0.959 2.370 1.00 89.25 346 GLN A N 1
ATOM 2713 C CA . GLN A 1 346 ? 1.396 -0.196 2.262 1.00 89.25 346 GLN A CA 1
ATOM 2714 C C . GLN A 1 346 ? 1.692 -1.240 3.342 1.00 89.25 346 GLN A C 1
ATOM 2716 O O . GLN A 1 346 ? 0.776 -1.745 3.986 1.00 89.25 346 GLN A O 1
ATOM 2721 N N . ARG A 1 347 ? 2.973 -1.558 3.568 1.00 91.56 347 ARG A N 1
ATOM 2722 C CA . ARG A 1 347 ? 3.381 -2.512 4.606 1.00 91.56 347 ARG A CA 1
ATOM 2723 C C . ARG A 1 347 ? 3.037 -2.009 6.011 1.00 91.56 347 ARG A C 1
ATOM 2725 O O . ARG A 1 347 ? 2.551 -2.791 6.823 1.00 91.56 347 ARG A O 1
ATOM 2732 N N . LYS A 1 348 ? 3.269 -0.722 6.292 1.00 91.44 348 LYS A N 1
ATOM 2733 C CA . LYS A 1 348 ? 2.896 -0.080 7.566 1.00 91.44 348 LYS A CA 1
ATOM 2734 C C . LYS A 1 348 ? 1.380 -0.114 7.794 1.00 91.44 348 LYS A C 1
ATOM 2736 O O . LYS A 1 348 ? 0.938 -0.471 8.883 1.00 91.44 348 LYS A O 1
ATOM 2741 N N . ILE A 1 349 ? 0.598 0.205 6.760 1.00 90.12 349 ILE A N 1
ATOM 2742 C CA . ILE A 1 349 ? -0.869 0.137 6.778 1.00 90.12 349 ILE A CA 1
ATOM 2743 C C . ILE A 1 349 ? -1.332 -1.303 7.028 1.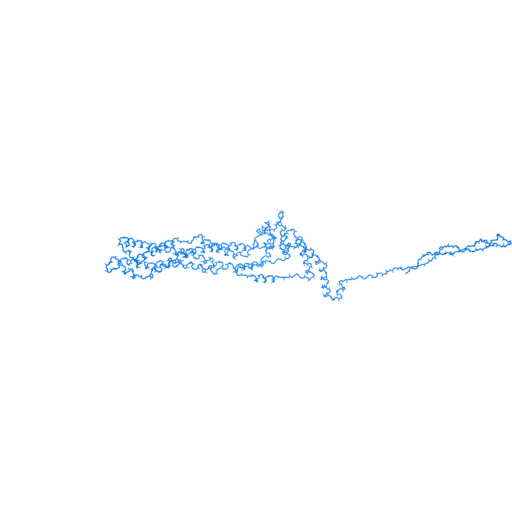00 90.12 349 ILE A C 1
ATOM 2745 O O . ILE A 1 349 ? -2.181 -1.524 7.882 1.00 90.12 349 ILE A O 1
ATOM 2749 N N . GLY A 1 350 ? -0.743 -2.291 6.349 1.00 89.69 350 GLY A N 1
ATOM 2750 C CA . GLY A 1 350 ? -1.064 -3.703 6.572 1.00 89.69 350 GLY A CA 1
ATOM 2751 C C . GLY A 1 350 ? -0.885 -4.116 8.034 1.00 89.69 350 GLY A C 1
ATOM 2752 O O . GLY A 1 350 ? -1.802 -4.656 8.634 1.00 89.69 350 GLY A O 1
ATOM 2753 N N . TRP A 1 351 ? 0.246 -3.758 8.649 1.00 90.25 351 TRP A N 1
ATOM 2754 C CA . TRP A 1 351 ? 0.508 -4.081 10.057 1.00 90.25 351 TRP A CA 1
ATOM 2755 C C . TRP A 1 351 ? -0.489 -3.464 11.034 1.00 90.25 351 TRP A C 1
ATOM 2757 O O . TRP A 1 351 ? -0.882 -4.120 11.997 1.00 90.25 351 TRP A O 1
ATOM 2767 N N . ILE A 1 352 ? -0.886 -2.206 10.821 1.00 89.31 352 ILE A N 1
ATOM 2768 C CA . ILE A 1 352 ? -1.861 -1.577 11.716 1.00 89.31 352 ILE A CA 1
ATOM 2769 C C . ILE A 1 352 ? -3.259 -2.170 11.506 1.00 89.31 352 ILE A C 1
ATOM 2771 O O . ILE A 1 352 ? -3.989 -2.345 12.476 1.00 89.31 352 ILE A O 1
ATOM 2775 N N . VAL A 1 353 ? -3.613 -2.544 10.272 1.00 88.50 353 VAL A N 1
ATOM 2776 C CA . VAL A 1 353 ? -4.866 -3.253 9.979 1.00 88.50 353 VAL A CA 1
ATOM 2777 C C . VAL A 1 353 ? -4.891 -4.621 10.657 1.00 88.50 353 VAL A C 1
ATOM 2779 O O . VAL A 1 353 ? -5.879 -4.929 11.314 1.00 88.50 353 VAL A O 1
ATOM 2782 N N . ASP A 1 354 ? -3.813 -5.400 10.581 1.00 88.88 354 ASP A N 1
ATOM 2783 C CA . ASP A 1 354 ? -3.723 -6.699 11.261 1.00 88.88 354 ASP A CA 1
ATOM 2784 C C . ASP A 1 354 ? -3.886 -6.536 12.782 1.00 88.88 354 ASP A C 1
ATOM 2786 O O . ASP A 1 354 ? -4.702 -7.218 13.398 1.00 88.88 354 ASP A O 1
ATOM 2790 N N . PHE A 1 355 ? -3.197 -5.552 13.381 1.00 88.06 355 PHE A N 1
ATOM 2791 C CA . PHE A 1 355 ? -3.329 -5.241 14.808 1.00 88.06 355 PHE A CA 1
ATOM 2792 C C . PHE A 1 355 ? -4.783 -4.970 15.213 1.00 88.06 355 PHE A C 1
ATOM 2794 O O . PHE A 1 355 ? -5.268 -5.534 16.194 1.00 88.06 355 PHE A O 1
ATOM 2801 N N . PHE A 1 356 ? -5.483 -4.097 14.484 1.00 85.38 356 PHE A N 1
ATOM 2802 C CA . PHE A 1 356 ? -6.872 -3.795 14.814 1.00 85.38 356 PHE A CA 1
ATOM 2803 C C . PHE A 1 356 ? -7.790 -4.993 14.528 1.00 85.38 356 PHE A C 1
ATOM 2805 O O . PHE A 1 356 ? -8.726 -5.214 15.288 1.00 85.38 356 PHE A O 1
ATOM 2812 N N . THR A 1 357 ? -7.507 -5.817 13.518 1.00 85.94 357 THR A N 1
ATOM 2813 C CA . THR A 1 357 ? -8.275 -7.041 13.228 1.00 85.94 357 THR A CA 1
ATOM 2814 C C . THR A 1 357 ? -8.223 -8.000 14.408 1.00 85.94 357 THR A C 1
ATOM 2816 O O . THR A 1 357 ? -9.265 -8.425 14.907 1.00 85.94 357 THR A O 1
ATOM 2819 N N . ASP A 1 358 ? -7.026 -8.259 14.925 1.00 86.31 358 ASP A N 1
ATOM 2820 C CA . ASP A 1 358 ? -6.841 -9.131 16.082 1.00 86.31 358 ASP A CA 1
ATOM 2821 C C . ASP A 1 358 ? -7.467 -8.522 17.346 1.00 86.31 358 ASP A C 1
ATOM 2823 O O . ASP A 1 358 ? -8.223 -9.187 18.060 1.00 86.31 358 ASP A O 1
ATOM 2827 N N . TYR A 1 359 ? -7.225 -7.228 17.587 1.00 85.38 359 TYR A N 1
ATOM 2828 C CA . TYR A 1 359 ? -7.751 -6.524 18.757 1.00 85.38 359 TYR A CA 1
ATOM 2829 C C . TYR A 1 359 ? -9.284 -6.501 18.779 1.00 85.38 359 TYR A C 1
ATOM 2831 O O . TYR A 1 359 ? -9.909 -6.763 19.808 1.00 85.38 359 TYR A O 1
ATOM 2839 N N . THR A 1 360 ? -9.916 -6.194 17.646 1.00 82.75 360 THR A N 1
ATOM 2840 C CA . THR A 1 360 ? -11.379 -6.148 17.535 1.00 82.75 360 THR A CA 1
ATOM 2841 C C . THR A 1 360 ? -12.003 -7.530 17.688 1.00 82.75 360 THR A C 1
ATOM 2843 O O . THR A 1 360 ? -13.027 -7.647 18.363 1.00 82.75 360 THR A O 1
ATOM 2846 N N . ALA A 1 361 ? -11.380 -8.581 17.145 1.00 84.50 361 ALA A N 1
ATOM 2847 C CA . ALA A 1 361 ? -11.850 -9.954 17.299 1.00 84.50 361 ALA A CA 1
ATOM 2848 C C . ALA A 1 361 ? -11.828 -10.405 18.770 1.00 84.50 361 ALA A C 1
ATOM 2850 O O . ALA A 1 361 ? -12.835 -10.916 19.272 1.00 84.50 361 ALA A O 1
ATOM 2851 N N . GLU A 1 362 ? -10.719 -10.165 19.477 1.00 84.00 362 GLU A N 1
ATOM 2852 C CA . GLU A 1 362 ? -10.583 -10.486 20.902 1.00 84.00 362 GLU A CA 1
ATOM 2853 C C . GLU A 1 362 ? -11.601 -9.705 21.743 1.00 84.00 362 GLU A C 1
ATOM 2855 O O . GLU A 1 362 ? -12.375 -10.282 22.514 1.00 84.00 362 GLU A O 1
ATOM 2860 N N . THR A 1 363 ? -11.666 -8.389 21.540 1.00 83.88 363 THR A N 1
ATOM 2861 C CA . THR A 1 363 ? -12.510 -7.513 22.357 1.00 83.88 363 THR A CA 1
ATOM 2862 C C . THR A 1 363 ? -14.000 -7.787 22.112 1.00 83.88 363 THR A C 1
ATOM 2864 O O . THR A 1 363 ? -14.800 -7.822 23.053 1.00 83.88 363 THR A O 1
ATOM 2867 N N . ARG A 1 364 ? -14.400 -8.092 20.869 1.00 84.88 364 ARG A N 1
ATOM 2868 C CA . ARG A 1 364 ? -15.775 -8.500 20.533 1.00 84.88 364 ARG A CA 1
ATOM 2869 C C . ARG A 1 364 ? -16.197 -9.772 21.257 1.00 84.88 364 ARG A C 1
ATOM 2871 O O . ARG A 1 364 ? -17.353 -9.848 21.690 1.00 84.88 364 ARG A O 1
ATOM 2878 N N . GLY A 1 365 ? -15.285 -10.739 21.379 1.00 86.75 365 GLY A N 1
ATOM 2879 C CA . GLY A 1 365 ? -15.510 -11.995 22.092 1.00 86.75 365 GLY A CA 1
ATOM 2880 C C . GLY A 1 365 ? -15.894 -11.790 23.558 1.00 86.75 365 GLY A C 1
ATOM 2881 O O . GLY A 1 365 ? -16.643 -12.593 24.106 1.00 86.75 365 GLY A O 1
ATOM 2882 N N . LEU A 1 366 ? -15.463 -10.681 24.166 1.00 89.06 366 LEU A N 1
ATOM 2883 C CA . LEU A 1 366 ? -15.826 -10.301 25.531 1.00 89.06 366 LEU A CA 1
ATOM 2884 C C . LEU A 1 366 ? -17.076 -9.408 25.588 1.00 89.06 366 LEU A C 1
ATOM 2886 O O . LEU A 1 366 ? -17.983 -9.642 26.393 1.00 89.06 366 LEU A O 1
ATOM 2890 N N . ILE A 1 367 ? -17.153 -8.386 24.732 1.00 90.44 367 ILE A N 1
ATOM 2891 C CA . ILE A 1 367 ? -18.212 -7.368 24.799 1.00 90.44 367 ILE A CA 1
ATOM 2892 C C . ILE A 1 367 ? -19.562 -7.924 24.365 1.00 90.44 367 ILE A C 1
ATOM 2894 O O . ILE A 1 367 ? -20.564 -7.672 25.029 1.00 90.44 367 ILE A O 1
ATOM 2898 N N . THR A 1 368 ? -19.613 -8.681 23.266 1.00 91.75 368 THR A N 1
ATOM 2899 C CA . THR A 1 368 ? -20.893 -9.124 22.691 1.00 91.75 368 THR A CA 1
ATOM 2900 C C . THR A 1 368 ? -21.657 -10.048 23.642 1.00 91.75 368 THR A C 1
ATOM 2902 O O . THR A 1 368 ? -22.834 -9.779 23.893 1.00 91.75 368 THR A O 1
ATOM 2905 N N . PRO A 1 369 ? -21.036 -11.085 24.240 1.00 93.31 369 PRO A N 1
ATOM 2906 C CA . PRO A 1 369 ? -21.724 -11.914 25.225 1.00 93.31 369 PRO A CA 1
ATOM 2907 C C . PRO A 1 369 ? -22.132 -11.124 26.470 1.00 93.31 369 PRO A C 1
ATOM 2909 O O . PRO A 1 369 ? -23.244 -11.298 26.954 1.00 93.31 369 PRO A O 1
ATOM 2912 N N . THR A 1 370 ? -21.277 -10.219 26.956 1.00 93.69 370 THR A N 1
ATOM 2913 C CA . THR A 1 370 ? -21.576 -9.392 28.138 1.00 93.69 370 THR A CA 1
ATOM 2914 C C . THR A 1 370 ? -22.771 -8.478 27.896 1.00 93.69 370 THR A C 1
ATOM 2916 O O . THR A 1 370 ? -23.673 -8.409 28.728 1.00 93.69 370 THR A O 1
ATOM 2919 N N . PHE A 1 371 ? -22.819 -7.830 26.732 1.00 94.31 371 PHE A N 1
ATOM 2920 C CA . PHE A 1 371 ? -23.945 -7.006 26.312 1.00 94.31 371 PHE A CA 1
ATOM 2921 C C . PHE A 1 371 ? -25.234 -7.830 26.196 1.00 94.31 371 PHE A C 1
ATOM 2923 O O . PHE A 1 371 ? -26.263 -7.435 26.736 1.00 94.31 371 PHE A O 1
ATOM 2930 N N . ASN A 1 372 ? -25.179 -9.004 25.561 1.00 94.06 372 ASN A N 1
ATOM 2931 C CA . ASN A 1 372 ? -26.344 -9.880 25.419 1.00 94.06 372 ASN A CA 1
ATOM 2932 C C . ASN A 1 372 ? -26.859 -10.384 26.777 1.00 94.06 372 ASN A C 1
ATOM 2934 O O . ASN A 1 372 ? -28.069 -10.401 27.001 1.00 94.06 372 ASN A O 1
ATOM 2938 N N . SER A 1 373 ? -25.961 -10.752 27.696 1.00 94.00 373 SER A N 1
ATOM 2939 C CA . SER A 1 373 ? -26.319 -11.130 29.068 1.00 94.00 373 SER A CA 1
ATOM 2940 C C . SER A 1 373 ? -26.950 -9.965 29.824 1.00 94.00 373 SER A C 1
ATOM 2942 O O . SER A 1 373 ? -27.954 -10.152 30.506 1.00 94.00 373 SER A O 1
ATOM 2944 N N . LEU A 1 374 ? -26.410 -8.753 29.671 1.00 94.69 374 LEU A N 1
ATOM 2945 C CA . LEU A 1 374 ? -26.987 -7.549 30.262 1.00 94.69 374 LEU A CA 1
ATOM 2946 C C . LEU A 1 374 ? -28.419 -7.312 29.763 1.00 94.69 374 LEU A C 1
ATOM 2948 O O . LEU A 1 374 ? -29.308 -7.100 30.588 1.00 94.69 374 LEU A O 1
ATOM 2952 N N . VAL A 1 375 ? -28.648 -7.416 28.449 1.00 93.81 375 VAL A N 1
ATOM 2953 C CA . VAL A 1 375 ? -29.984 -7.299 27.840 1.00 93.81 375 VAL A CA 1
ATOM 2954 C C . VAL A 1 375 ? -30.934 -8.351 28.403 1.00 93.81 375 VAL A C 1
ATOM 2956 O O . VAL A 1 375 ? -32.009 -8.010 28.890 1.00 93.81 375 VAL A O 1
ATOM 2959 N N . ALA A 1 376 ? -30.507 -9.614 28.444 1.00 93.69 376 ALA A N 1
ATOM 2960 C CA . ALA A 1 376 ? -31.316 -10.700 28.987 1.00 93.69 376 ALA A CA 1
ATOM 2961 C C . ALA A 1 376 ? -31.704 -10.477 30.461 1.00 93.69 376 ALA A C 1
ATOM 2963 O O . ALA A 1 376 ? -32.841 -10.753 30.846 1.00 93.69 376 ALA A O 1
ATOM 2964 N N . VAL A 1 377 ? -30.791 -9.953 31.288 1.00 92.56 377 VAL A N 1
ATOM 2965 C CA . VAL A 1 377 ? -31.052 -9.704 32.712 1.00 92.56 377 VAL A CA 1
ATOM 2966 C C . VAL A 1 377 ? -32.073 -8.593 32.910 1.00 92.56 377 VAL A C 1
ATOM 2968 O O . VAL A 1 377 ? -33.025 -8.789 33.669 1.00 92.56 377 VAL A O 1
ATOM 2971 N N . PHE A 1 378 ? -31.916 -7.431 32.269 1.00 89.06 378 PHE A N 1
ATOM 2972 C CA . PHE A 1 378 ? -32.855 -6.336 32.524 1.00 89.06 378 PHE A CA 1
ATOM 2973 C C . PHE A 1 378 ? -34.220 -6.551 31.849 1.00 89.06 378 PHE A C 1
ATOM 2975 O O . PHE A 1 378 ? -35.215 -6.096 32.413 1.00 89.06 378 PHE A O 1
ATOM 2982 N N . ASP A 1 379 ? -34.292 -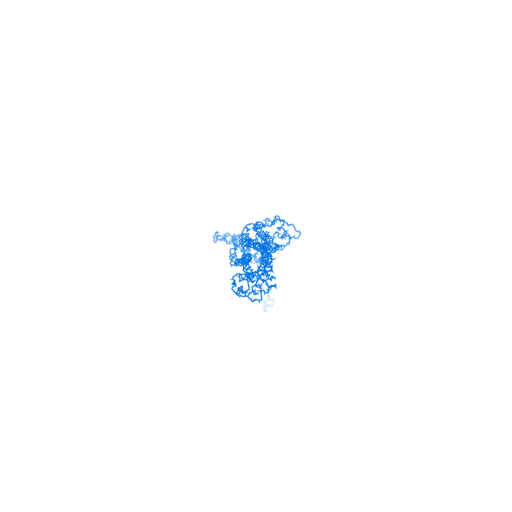7.264 30.715 1.00 89.50 379 ASP A N 1
ATOM 2983 C CA . ASP A 1 379 ? -35.557 -7.592 30.029 1.00 89.50 379 ASP A CA 1
ATOM 2984 C C . ASP A 1 379 ? -36.281 -8.813 30.621 1.00 89.50 379 ASP A C 1
ATOM 2986 O O . ASP A 1 379 ? -37.450 -9.052 30.312 1.00 89.50 379 ASP A O 1
ATOM 2990 N N . SER A 1 380 ? -35.619 -9.593 31.484 1.00 89.81 380 SER A N 1
ATOM 2991 C CA . SER A 1 380 ? -36.255 -10.722 32.175 1.00 89.81 380 SER A CA 1
ATOM 2992 C C . SER A 1 380 ? -37.474 -10.282 32.999 1.00 89.81 380 SER A C 1
ATOM 2994 O O . SER A 1 380 ? -37.519 -9.164 33.515 1.00 89.81 380 SER A O 1
ATOM 2996 N N . SER A 1 381 ? -38.457 -11.165 33.195 1.00 88.50 381 SER A N 1
ATOM 2997 C CA . SER A 1 381 ? -39.504 -10.925 34.200 1.00 88.50 381 SER A CA 1
ATOM 2998 C C . SER A 1 381 ? -38.943 -11.104 35.618 1.00 88.50 381 SER A C 1
ATOM 3000 O O . SER A 1 381 ? -38.051 -11.923 35.840 1.00 88.50 381 SER A O 1
ATOM 3002 N N . SER A 1 382 ? -39.471 -10.343 36.579 1.00 90.88 382 SER A N 1
ATOM 3003 C CA . SER A 1 382 ? -39.179 -10.520 38.007 1.00 90.88 382 SER A CA 1
ATOM 3004 C C . SER A 1 382 ? -40.206 -11.410 38.725 1.00 90.88 382 SER A C 1
ATOM 3006 O O . SER A 1 382 ? -40.024 -11.668 39.909 1.00 90.88 382 SER A O 1
ATOM 3008 N N . ASP A 1 383 ? -41.233 -11.933 38.041 1.00 91.62 383 ASP A N 1
ATOM 3009 C CA . ASP A 1 383 ? -42.341 -12.675 38.677 1.00 91.62 383 ASP A CA 1
ATOM 3010 C C . ASP A 1 383 ? -41.862 -13.908 39.458 1.00 91.62 383 ASP A C 1
ATOM 3012 O O . ASP A 1 383 ? -42.323 -14.180 40.563 1.00 91.62 383 ASP A O 1
ATOM 3016 N N . ALA A 1 384 ? -40.901 -14.655 38.903 1.00 90.12 384 ALA A N 1
ATOM 3017 C CA . ALA A 1 384 ? -40.332 -15.829 39.567 1.00 90.12 384 ALA A CA 1
ATOM 3018 C C . ALA A 1 384 ? -39.535 -15.452 40.827 1.00 90.12 384 ALA A C 1
ATOM 3020 O O . ALA A 1 384 ? -39.554 -16.188 41.808 1.00 90.12 384 ALA A O 1
ATOM 3021 N N . ILE A 1 385 ? -38.866 -14.295 40.805 1.00 90.88 385 ILE A N 1
ATOM 3022 C CA . ILE A 1 385 ? -38.132 -13.750 41.951 1.00 90.88 385 ILE A CA 1
ATOM 3023 C C . ILE A 1 385 ? -39.122 -13.278 43.020 1.00 90.88 385 ILE A C 1
ATOM 3025 O O . ILE A 1 385 ? -38.954 -13.593 44.190 1.00 90.88 385 ILE A O 1
ATOM 3029 N N . GLU A 1 386 ? -40.175 -12.560 42.631 1.00 91.25 386 GLU A N 1
ATOM 3030 C CA . GLU A 1 386 ? -41.211 -12.081 43.551 1.00 91.25 386 GLU A CA 1
ATOM 3031 C C . GLU A 1 386 ? -41.950 -13.243 44.232 1.00 91.25 386 GLU A C 1
ATOM 3033 O O . GLU A 1 386 ? -42.109 -13.246 45.456 1.00 91.25 386 GLU A O 1
ATOM 3038 N N . ALA A 1 387 ? -42.323 -14.268 43.459 1.00 90.62 387 ALA A N 1
ATOM 3039 C CA . ALA A 1 387 ? -42.952 -15.479 43.979 1.00 90.62 387 ALA A CA 1
ATOM 3040 C C . ALA A 1 387 ? -42.037 -16.237 44.957 1.00 90.62 387 ALA A C 1
ATOM 3042 O O . ALA A 1 387 ? -42.502 -16.712 45.991 1.00 90.62 387 ALA A O 1
ATOM 3043 N N . GLU A 1 388 ? -40.740 -16.331 44.654 1.00 90.44 388 GLU A N 1
ATOM 3044 C CA . GLU A 1 388 ? -39.747 -16.988 45.509 1.00 90.44 388 GLU A CA 1
ATOM 3045 C C . GLU A 1 388 ? -39.485 -16.223 46.812 1.00 90.44 388 GLU A C 1
ATOM 3047 O O . GLU A 1 388 ? -39.353 -16.831 47.875 1.00 90.44 388 GLU A O 1
ATOM 3052 N N . LEU A 1 389 ? -39.451 -14.889 46.749 1.00 87.56 389 LEU A N 1
ATOM 3053 C CA . LEU A 1 389 ? -39.243 -14.034 47.916 1.00 87.56 389 LEU A CA 1
ATOM 3054 C C . LEU A 1 389 ? -40.452 -14.008 48.861 1.00 87.56 389 LEU A C 1
ATOM 3056 O O . LEU A 1 389 ? -40.270 -13.713 50.044 1.00 87.56 389 LEU A O 1
ATOM 3060 N N . ASN A 1 390 ? -41.650 -14.343 48.365 1.00 88.44 390 ASN A N 1
ATOM 3061 C CA . ASN A 1 390 ? -42.882 -14.515 49.142 1.00 88.44 390 ASN A CA 1
ATOM 3062 C C . ASN A 1 390 ? -43.128 -13.372 50.148 1.00 88.44 390 ASN A C 1
ATOM 3064 O O . ASN A 1 390 ? -43.315 -13.586 51.347 1.00 88.44 390 ASN A O 1
ATOM 3068 N N . ILE A 1 391 ? -43.101 -12.134 49.649 1.00 85.75 391 ILE A N 1
ATOM 3069 C CA . ILE A 1 391 ? -43.117 -10.902 50.461 1.00 85.75 391 ILE A CA 1
ATOM 3070 C C . ILE A 1 391 ? -44.345 -10.817 51.380 1.00 85.75 391 ILE A C 1
ATOM 3072 O O . ILE A 1 391 ? -44.261 -10.266 52.475 1.00 85.75 391 ILE A O 1
ATOM 3076 N N . ASN A 1 392 ? -45.469 -11.415 50.974 1.00 85.44 392 ASN A N 1
ATOM 3077 C CA . ASN A 1 392 ? -46.688 -11.468 51.782 1.00 85.44 392 ASN A CA 1
ATOM 3078 C C . ASN A 1 392 ? -46.484 -12.204 53.115 1.00 85.44 392 ASN A C 1
ATOM 3080 O O . ASN A 1 392 ? -47.087 -11.830 54.119 1.00 85.44 392 ASN A O 1
ATOM 3084 N N . GLU A 1 393 ? -45.643 -13.238 53.129 1.00 85.38 393 GLU A N 1
ATOM 3085 C CA . GLU A 1 393 ? -45.317 -14.004 54.336 1.00 85.38 393 GLU A CA 1
ATOM 3086 C C . GLU A 1 393 ? -43.965 -13.598 54.944 1.00 85.38 393 GLU A C 1
ATOM 3088 O O . GLU A 1 393 ? -43.721 -13.879 56.117 1.00 85.38 393 GLU A O 1
ATOM 3093 N N . ARG A 1 394 ? -43.097 -12.927 54.170 1.00 82.69 394 ARG A N 1
ATOM 3094 C CA . ARG A 1 394 ? -41.761 -12.454 54.578 1.00 82.69 394 ARG A CA 1
ATOM 3095 C C . ARG A 1 394 ? -41.522 -10.995 54.160 1.00 82.69 394 ARG A C 1
ATOM 3097 O O . ARG A 1 394 ? -40.793 -10.748 53.194 1.00 82.69 394 ARG A O 1
ATOM 3104 N N . PRO A 1 395 ? -42.115 -10.010 54.859 1.00 83.56 395 PRO A N 1
ATOM 3105 C CA . PRO A 1 395 ? -42.017 -8.595 54.490 1.00 83.56 395 PRO A CA 1
ATOM 3106 C C . PRO A 1 395 ? -40.577 -8.064 54.438 1.00 83.56 395 PRO A C 1
ATOM 3108 O O . PRO A 1 395 ? -40.277 -7.147 53.678 1.00 83.56 395 PRO A O 1
ATOM 3111 N N . GLU A 1 396 ? -39.663 -8.651 55.211 1.00 80.25 396 GLU A N 1
ATOM 3112 C CA . GLU A 1 396 ? -38.233 -8.331 55.209 1.00 80.25 396 GLU A CA 1
ATOM 3113 C C . GLU A 1 396 ? -37.554 -8.534 53.841 1.00 80.25 396 GLU A C 1
ATOM 3115 O O . GLU A 1 396 ? -36.545 -7.884 53.556 1.00 80.25 396 GLU A O 1
ATOM 3120 N N . ASN A 1 397 ? -38.128 -9.372 52.969 1.00 85.25 397 ASN A N 1
ATOM 3121 C CA . ASN A 1 397 ? -37.621 -9.625 51.622 1.00 85.25 397 ASN A CA 1
ATOM 3122 C C . ASN A 1 397 ? -38.002 -8.539 50.601 1.00 85.25 397 ASN A C 1
ATOM 3124 O O . ASN A 1 397 ? -37.404 -8.503 49.523 1.00 85.25 397 ASN A O 1
ATOM 3128 N N . ASP A 1 398 ? -38.937 -7.631 50.915 1.00 86.81 398 ASP A N 1
ATOM 3129 C CA . ASP A 1 398 ? -39.317 -6.538 50.003 1.00 86.81 398 ASP A CA 1
ATOM 3130 C C . ASP A 1 398 ? -38.108 -5.663 49.650 1.00 86.81 398 ASP A C 1
ATOM 3132 O O . ASP A 1 398 ? -37.873 -5.346 48.485 1.00 86.81 398 ASP A O 1
ATOM 3136 N N . ASN A 1 399 ? -37.250 -5.372 50.633 1.00 84.44 399 ASN A N 1
ATOM 3137 C CA . ASN A 1 399 ? -36.030 -4.604 50.393 1.00 84.44 399 ASN A CA 1
ATOM 3138 C C . ASN A 1 399 ? -35.130 -5.282 49.342 1.00 84.44 399 ASN A C 1
ATOM 3140 O O . ASN A 1 399 ? -34.591 -4.605 48.469 1.00 84.44 399 ASN A O 1
ATOM 3144 N N . LEU A 1 400 ? -35.003 -6.615 49.367 1.00 86.50 400 LEU A N 1
ATOM 3145 C CA . LEU A 1 400 ? -34.238 -7.352 48.358 1.00 86.50 400 LEU A CA 1
ATOM 3146 C C . LEU A 1 400 ? -34.886 -7.249 46.970 1.00 86.50 400 LEU A C 1
ATOM 3148 O O . LEU A 1 400 ? -34.177 -6.982 45.998 1.00 86.50 400 LEU A O 1
ATOM 3152 N N . LEU A 1 401 ? -36.213 -7.387 46.867 1.00 89.06 401 LEU A N 1
ATOM 3153 C CA . LEU A 1 401 ? -36.916 -7.209 45.593 1.00 89.06 401 LEU A CA 1
ATOM 3154 C C . LEU A 1 401 ? -36.694 -5.798 45.025 1.00 89.06 401 LEU A C 1
ATOM 3156 O O . LEU A 1 401 ? -36.361 -5.659 43.846 1.00 89.06 401 LEU A O 1
ATOM 3160 N N . GLN A 1 402 ? -36.786 -4.757 45.858 1.00 88.75 402 GLN A N 1
ATOM 3161 C CA . GLN A 1 402 ? -36.516 -3.379 45.436 1.00 88.75 402 GLN A CA 1
ATOM 3162 C C . GLN A 1 402 ? -35.062 -3.188 44.974 1.00 88.75 402 GLN A C 1
ATOM 3164 O O . GLN A 1 402 ? -34.826 -2.519 43.966 1.00 88.75 402 GLN A O 1
ATOM 3169 N N . GLN A 1 403 ? -34.078 -3.808 45.642 1.00 88.25 403 GLN A N 1
ATOM 3170 C CA . GLN A 1 403 ? -32.681 -3.786 45.181 1.00 88.25 403 GLN A CA 1
ATOM 3171 C C . GLN A 1 403 ? -32.517 -4.479 43.821 1.00 88.25 403 GLN A C 1
ATOM 3173 O O . GLN A 1 403 ? -31.809 -3.958 42.960 1.00 88.25 403 GLN A O 1
ATOM 3178 N N . ILE A 1 404 ? -33.185 -5.616 43.594 1.00 90.19 404 ILE A N 1
ATOM 3179 C CA . ILE A 1 404 ? -33.172 -6.337 42.309 1.00 90.19 404 ILE A CA 1
ATOM 3180 C C . ILE A 1 404 ? -33.764 -5.475 41.190 1.00 90.19 404 ILE A C 1
ATOM 3182 O O . ILE A 1 404 ? -33.134 -5.306 40.143 1.00 90.19 404 ILE A O 1
ATOM 3186 N N . ILE A 1 405 ? -34.934 -4.873 41.417 1.00 90.81 405 ILE A N 1
ATOM 3187 C CA . ILE A 1 405 ? -35.581 -3.970 40.453 1.00 90.81 405 ILE A CA 1
ATOM 3188 C C . ILE A 1 405 ? -34.676 -2.769 40.152 1.00 90.81 405 ILE A C 1
ATOM 3190 O O . ILE A 1 405 ? -34.463 -2.418 38.989 1.00 90.81 405 ILE A O 1
ATOM 3194 N N . MET A 1 406 ? -34.084 -2.163 41.184 1.00 89.50 406 MET A N 1
ATOM 3195 C CA . MET A 1 406 ? -33.159 -1.045 41.015 1.00 89.50 406 MET A CA 1
ATOM 3196 C C . MET A 1 406 ? -31.909 -1.450 40.222 1.00 89.50 406 MET A C 1
ATOM 3198 O O . MET A 1 406 ? -31.487 -0.702 39.343 1.00 89.50 406 MET A O 1
ATOM 3202 N N . MET A 1 407 ? -31.334 -2.630 40.480 1.00 90.94 407 MET A N 1
ATOM 3203 C CA . MET A 1 407 ? -30.190 -3.137 39.715 1.00 90.94 407 MET A CA 1
ATOM 3204 C C . MET A 1 407 ? -30.532 -3.300 38.231 1.00 90.94 407 MET A C 1
ATOM 3206 O O . MET A 1 407 ? -29.753 -2.861 37.386 1.00 90.94 407 MET A O 1
ATOM 3210 N N . LYS A 1 408 ? -31.710 -3.845 37.899 1.00 93.25 408 LYS A N 1
ATOM 3211 C CA . LYS A 1 408 ? -32.181 -3.952 36.505 1.00 93.25 408 LYS A CA 1
ATOM 3212 C C . LYS A 1 408 ? -32.319 -2.579 35.842 1.00 93.25 408 LYS A C 1
ATOM 3214 O O . LYS A 1 408 ? -31.894 -2.408 34.702 1.00 93.25 408 LYS A O 1
ATOM 3219 N N . ASN A 1 409 ? -32.831 -1.585 36.568 1.00 90.75 409 ASN A N 1
ATOM 3220 C CA . ASN A 1 409 ? -32.942 -0.214 36.066 1.00 90.75 409 ASN A CA 1
ATOM 3221 C C . ASN A 1 409 ? -31.574 0.435 35.808 1.00 90.75 409 ASN A C 1
ATOM 3223 O O . ASN A 1 409 ? -31.403 1.069 34.771 1.00 90.75 409 ASN A O 1
ATOM 3227 N N . ILE A 1 410 ? -30.593 0.248 36.699 1.00 88.44 410 ILE A N 1
ATOM 3228 C CA . ILE A 1 410 ? -29.229 0.775 36.508 1.00 88.44 410 ILE A CA 1
ATOM 3229 C C . ILE A 1 410 ? -28.541 0.083 35.325 1.00 88.44 410 ILE A C 1
ATOM 3231 O O . ILE A 1 410 ? -27.932 0.752 34.495 1.00 88.44 410 ILE A O 1
ATOM 3235 N N . LEU A 1 411 ? -28.674 -1.242 35.197 1.00 91.19 411 LEU A N 1
ATOM 3236 C CA . LEU A 1 411 ? -28.140 -1.981 34.048 1.00 91.19 411 LEU A CA 1
ATOM 3237 C C . LEU A 1 411 ? -28.697 -1.439 32.723 1.00 91.19 411 LEU A C 1
ATOM 3239 O O . LEU A 1 411 ? -27.935 -1.215 31.784 1.00 91.19 411 LEU A O 1
ATOM 3243 N N . LYS A 1 412 ? -30.009 -1.176 32.669 1.00 91.56 412 LYS A N 1
ATOM 3244 C CA . LYS A 1 412 ? -30.695 -0.641 31.487 1.00 91.56 412 LYS A CA 1
ATOM 3245 C C . LYS A 1 412 ? -30.367 0.826 31.195 1.00 91.56 412 LYS A C 1
ATOM 3247 O O . LYS A 1 412 ? -30.264 1.198 30.032 1.00 91.56 412 LYS A O 1
ATOM 3252 N N . GLY A 1 413 ? -30.265 1.661 32.226 1.00 85.38 413 GLY A N 1
ATOM 3253 C CA . GLY A 1 413 ? -30.047 3.100 32.076 1.00 85.38 413 GLY A CA 1
ATOM 3254 C C . GLY A 1 413 ? -28.577 3.458 31.897 1.00 85.38 413 GLY A C 1
ATOM 3255 O O . GLY A 1 413 ? -28.202 4.083 30.907 1.00 85.38 413 GLY A O 1
ATOM 3256 N N . ASP A 1 414 ? -27.746 3.022 32.839 1.00 84.62 414 ASP A N 1
ATOM 3257 C CA . ASP A 1 414 ? -26.409 3.577 33.023 1.00 84.62 414 ASP A CA 1
ATOM 3258 C C . ASP A 1 414 ? -25.308 2.706 32.404 1.00 84.62 414 ASP A C 1
ATOM 3260 O O . ASP A 1 414 ? -24.275 3.223 31.997 1.00 84.62 414 ASP A O 1
ATOM 3264 N N . ILE A 1 415 ? -25.501 1.384 32.311 1.00 90.44 415 ILE A N 1
ATOM 3265 C CA . ILE A 1 415 ? -24.474 0.466 31.779 1.00 90.44 415 ILE A CA 1
ATOM 3266 C C . ILE A 1 415 ? -24.710 0.148 30.296 1.00 90.44 415 ILE A C 1
ATOM 3268 O O . ILE A 1 415 ? -23.763 0.126 29.505 1.00 90.44 415 ILE A O 1
ATOM 3272 N N . TYR A 1 416 ? -25.970 -0.055 29.900 1.00 92.94 416 TYR A N 1
ATOM 3273 C CA . TYR A 1 416 ? -26.362 -0.423 28.538 1.00 92.94 416 TYR A CA 1
ATOM 3274 C C . TYR A 1 416 ? -25.782 0.505 27.465 1.00 92.94 416 TYR A C 1
ATOM 3276 O O . TYR A 1 416 ? -25.171 0.024 26.513 1.00 92.94 416 TYR A O 1
ATOM 3284 N N . GLY A 1 417 ? -25.951 1.825 27.610 1.00 89.81 417 GLY A N 1
ATOM 3285 C CA . GLY A 1 417 ? -25.553 2.784 26.574 1.00 89.81 417 GLY A CA 1
ATOM 3286 C C . GLY A 1 417 ? -24.053 2.747 26.280 1.00 89.81 417 GLY A C 1
ATOM 3287 O O . GLY A 1 417 ? -23.638 2.798 25.119 1.00 89.81 417 GLY A O 1
ATOM 3288 N N . HIS A 1 418 ? -23.236 2.585 27.322 1.00 90.12 418 HIS A N 1
ATOM 3289 C CA . HIS A 1 418 ? -21.787 2.501 27.181 1.00 90.12 418 HIS A CA 1
ATOM 3290 C C . HIS A 1 418 ? -21.364 1.192 26.516 1.00 90.12 418 HIS A C 1
ATOM 3292 O O . HIS A 1 418 ? -20.670 1.237 25.503 1.00 90.12 418 HIS A O 1
ATOM 3298 N N . LEU A 1 419 ? -21.836 0.036 27.000 1.00 90.44 419 LEU A N 1
ATOM 3299 C CA . LEU A 1 419 ? -21.514 -1.253 26.373 1.00 90.44 419 LEU A CA 1
ATOM 3300 C C . LEU A 1 419 ? -22.029 -1.351 24.929 1.00 90.44 419 LEU A C 1
ATOM 3302 O O . LEU A 1 419 ? -21.345 -1.923 24.082 1.00 90.44 419 LEU A O 1
ATOM 3306 N N . TYR A 1 420 ? -23.188 -0.758 24.629 1.00 91.31 420 TYR A N 1
ATOM 3307 C CA . TYR A 1 420 ? -23.701 -0.653 23.264 1.00 91.31 420 TYR A CA 1
ATOM 3308 C C . TYR A 1 420 ? -22.754 0.150 22.368 1.00 91.31 420 TYR A C 1
ATOM 3310 O O . TYR A 1 420 ? -22.387 -0.318 21.295 1.00 91.31 420 TYR A O 1
ATOM 3318 N N . THR A 1 421 ? -22.306 1.321 22.835 1.00 88.56 421 THR A N 1
ATOM 3319 C CA . THR A 1 421 ? -21.382 2.190 22.086 1.00 88.56 421 THR A CA 1
ATOM 3320 C C . THR A 1 421 ? -20.072 1.461 21.784 1.00 88.56 421 THR A C 1
ATOM 3322 O O . THR A 1 421 ? -19.621 1.434 20.637 1.00 88.56 421 THR A O 1
ATOM 3325 N N . ILE A 1 422 ? -19.508 0.795 22.796 1.00 88.56 422 ILE A N 1
ATOM 3326 C CA . ILE A 1 422 ? -18.295 -0.020 22.675 1.00 88.56 422 ILE A CA 1
ATOM 3327 C C . ILE A 1 422 ? -18.505 -1.143 21.642 1.00 88.56 422 ILE A C 1
ATOM 3329 O O . ILE A 1 422 ? -17.669 -1.329 20.760 1.00 88.56 422 ILE A O 1
ATOM 3333 N N . LYS A 1 423 ? -19.637 -1.860 21.699 1.00 89.19 423 LYS A N 1
ATOM 3334 C CA . LYS A 1 423 ? -19.989 -2.911 20.730 1.00 89.19 423 LYS A CA 1
ATOM 3335 C C . LYS A 1 423 ? -20.056 -2.367 19.299 1.00 89.19 423 LYS A C 1
ATOM 3337 O O . LYS A 1 423 ? -19.453 -2.952 18.403 1.00 89.19 423 LYS A O 1
ATOM 3342 N N . THR A 1 424 ? -20.743 -1.244 19.088 1.00 87.38 424 THR A N 1
ATOM 3343 C CA . THR A 1 424 ? -20.919 -0.656 17.750 1.00 87.38 424 THR A CA 1
ATOM 3344 C C . THR A 1 424 ? -19.623 -0.116 17.148 1.00 87.38 424 THR A C 1
ATOM 3346 O O . THR A 1 424 ? -19.442 -0.210 15.937 1.00 87.38 424 THR A O 1
ATOM 3349 N N . ALA A 1 425 ? -18.687 0.387 17.964 1.00 82.81 425 ALA A N 1
ATOM 3350 C CA . ALA A 1 425 ? -17.397 0.878 17.473 1.00 82.81 425 ALA A CA 1
ATOM 3351 C C . ALA A 1 425 ? -16.611 -0.215 16.720 1.00 82.81 425 ALA A C 1
ATOM 3353 O O . ALA A 1 425 ? -15.982 0.056 15.699 1.00 82.81 425 ALA A O 1
ATOM 3354 N N . PHE A 1 426 ? -16.698 -1.469 17.173 1.00 78.00 426 PHE A N 1
ATOM 3355 C CA . PHE A 1 426 ? -16.028 -2.594 16.516 1.00 78.00 426 PHE A CA 1
ATOM 3356 C C . PHE A 1 426 ? -16.784 -3.173 15.323 1.00 78.00 426 PHE A C 1
ATOM 3358 O O . PHE A 1 426 ? -16.162 -3.781 14.459 1.00 78.00 426 PHE A O 1
ATOM 3365 N N . GLU A 1 427 ? -18.103 -3.004 15.255 1.00 80.06 427 GLU A N 1
ATOM 3366 C CA . GLU A 1 427 ? -18.883 -3.369 14.064 1.00 80.06 427 GLU A CA 1
ATOM 3367 C C . GLU A 1 427 ? -18.562 -2.417 12.901 1.00 80.06 427 GLU A C 1
ATOM 3369 O O . GLU A 1 427 ? -18.361 -2.857 11.771 1.00 80.06 427 GLU A O 1
ATOM 3374 N N . LEU A 1 428 ? -18.406 -1.120 13.193 1.00 75.81 428 LEU A N 1
ATOM 3375 C CA . LEU A 1 428 ? -17.984 -0.118 12.209 1.00 75.81 428 LEU A CA 1
ATOM 3376 C C . LEU A 1 428 ? -16.586 -0.402 11.636 1.00 75.81 428 LEU A C 1
ATOM 3378 O O . LEU A 1 428 ? -16.338 -0.137 10.459 1.00 75.81 428 LEU A O 1
ATOM 3382 N N . TYR A 1 429 ? -15.681 -0.947 12.451 1.00 75.56 429 TYR A N 1
ATOM 3383 C CA . TYR A 1 429 ? -14.346 -1.347 12.011 1.00 75.56 429 TYR A CA 1
ATOM 3384 C C . TYR A 1 429 ? -14.377 -2.485 10.988 1.00 75.56 429 TYR A C 1
ATOM 3386 O O . TYR A 1 429 ? -13.793 -2.354 9.911 1.00 75.56 429 TYR A O 1
ATOM 3394 N N . ASP A 1 430 ? -15.092 -3.567 11.295 1.00 74.38 430 ASP A N 1
ATOM 3395 C CA . ASP A 1 430 ? -15.221 -4.718 10.398 1.00 74.38 430 ASP A CA 1
ATOM 3396 C C . ASP A 1 430 ? -15.810 -4.318 9.051 1.00 74.38 430 ASP A C 1
ATOM 3398 O O . ASP A 1 430 ? -15.301 -4.705 7.998 1.00 74.38 430 ASP A O 1
ATOM 3402 N N . ASP A 1 431 ? -16.851 -3.488 9.088 1.00 76.31 431 ASP A N 1
ATOM 3403 C CA . ASP A 1 431 ? -17.469 -2.938 7.891 1.00 76.31 431 ASP A CA 1
ATOM 3404 C C . ASP A 1 431 ? -16.486 -2.094 7.074 1.00 76.31 431 ASP A C 1
ATOM 3406 O O . ASP A 1 431 ? -16.565 -2.079 5.843 1.00 76.31 431 ASP A O 1
ATOM 3410 N N . SER A 1 432 ? -15.576 -1.374 7.738 1.00 72.38 432 SER A N 1
ATOM 3411 C CA . SER A 1 432 ? -14.551 -0.567 7.077 1.00 72.38 432 SER A CA 1
ATOM 3412 C C . SER A 1 432 ? -13.486 -1.438 6.413 1.00 72.38 432 SER A C 1
ATOM 3414 O O . SER A 1 432 ? -13.126 -1.149 5.274 1.00 72.38 432 SER A O 1
ATOM 3416 N N . ILE A 1 433 ? -13.008 -2.506 7.069 1.00 71.56 433 ILE A N 1
ATOM 3417 C CA . ILE A 1 433 ? -12.049 -3.437 6.448 1.00 71.56 433 ILE A CA 1
ATOM 3418 C C . ILE A 1 433 ? -12.692 -4.193 5.292 1.00 71.56 433 ILE A C 1
ATOM 3420 O O . ILE A 1 433 ? -12.089 -4.331 4.237 1.00 71.56 433 ILE A O 1
ATOM 3424 N N . ALA A 1 434 ? -13.916 -4.697 5.462 1.00 71.50 434 ALA A N 1
ATOM 3425 C CA . ALA A 1 434 ? -14.572 -5.499 4.431 1.00 71.50 434 ALA A CA 1
ATOM 3426 C C . ALA A 1 434 ? -14.780 -4.724 3.115 1.00 71.50 434 ALA A C 1
ATOM 3428 O O . ALA A 1 434 ? -14.913 -5.332 2.051 1.00 71.50 434 ALA A O 1
ATOM 3429 N N . LYS A 1 435 ? -14.826 -3.386 3.189 1.00 67.75 435 LYS A N 1
ATOM 3430 C CA . LYS A 1 435 ? -14.985 -2.475 2.047 1.00 67.75 435 LYS A CA 1
ATOM 3431 C C . LYS A 1 435 ? -13.658 -1.988 1.450 1.00 67.75 435 LYS A C 1
ATOM 3433 O O . LYS A 1 435 ? -13.693 -1.479 0.329 1.00 67.75 435 LYS A O 1
ATOM 3438 N N . SER A 1 436 ? -12.542 -2.098 2.176 1.00 62.56 436 SER A N 1
ATOM 3439 C CA . SER A 1 436 ? -11.189 -1.695 1.745 1.00 62.56 436 SER A CA 1
ATOM 3440 C C . SER A 1 436 ? -10.434 -2.844 1.089 1.00 62.56 436 SER A C 1
ATOM 3442 O O . SER A 1 436 ? -9.739 -2.594 0.079 1.00 62.56 436 SER A O 1
#

Organism: Fusarium circinatum (NCBI:txid48490)

Nearest PDB structures (foldseek):
  3qa8-assembly1_A  TM=2.609E-01  e=6.267E-01  Xenopus laevis
  7sqc-assembly1_1J  TM=1.541E-01  e=1.178E+00  Chlamydomonas reinhardtii
  7pqx-assembly1_A  TM=1.392E-01  e=7.475E+00  Thermochaetoides thermophila DSM 1495
  4mrn-assembly1_A  TM=1.283E-01  e=7.820E+00  Novosphingobium aromaticivorans DSM 12444

Radius of gyration: 55.58 Å; Cα contacts (8 Å, |Δi|>4): 452; chains: 1; bounding box: 130×70×180 Å